Protein AF-A0A812L4G8-F1 (afdb_monomer_lite)

Radius of gyration: 25.62 Å; chains: 1; bounding box: 76×45×85 Å

Structure (mmCIF, N/CA/C/O backbone):
data_AF-A0A812L4G8-F1
#
_entry.id   AF-A0A812L4G8-F1
#
loop_
_atom_site.group_PDB
_atom_site.id
_atom_site.type_symbol
_atom_site.label_atom_id
_atom_site.label_alt_id
_atom_site.label_comp_id
_atom_site.label_asym_id
_atom_site.label_entity_id
_atom_site.label_seq_id
_atom_site.pdbx_PDB_ins_code
_atom_site.Cartn_x
_atom_site.Cartn_y
_atom_site.Cartn_z
_atom_site.occupancy
_atom_site.B_iso_or_equiv
_atom_site.auth_seq_id
_atom_site.auth_comp_id
_atom_site.auth_asym_id
_atom_site.auth_atom_id
_atom_site.pdbx_PDB_model_num
ATOM 1 N N . MET A 1 1 ? 7.138 13.169 -33.122 1.00 39.16 1 MET A N 1
ATOM 2 C CA . MET A 1 1 ? 7.550 12.115 -34.082 1.00 39.16 1 MET A CA 1
ATOM 3 C C . MET A 1 1 ? 6.312 11.605 -34.811 1.00 39.16 1 MET A C 1
ATOM 5 O O . MET A 1 1 ? 5.259 11.556 -34.192 1.00 39.16 1 MET A O 1
ATOM 9 N N . ARG A 1 2 ? 6.387 11.292 -36.115 1.00 31.05 2 ARG A N 1
ATOM 10 C CA . ARG A 1 2 ? 5.233 10.777 -36.883 1.00 31.05 2 ARG A CA 1
ATOM 11 C C . ARG A 1 2 ? 4.826 9.393 -36.351 1.00 31.05 2 ARG A C 1
ATOM 13 O O . ARG A 1 2 ? 5.658 8.488 -36.330 1.00 31.05 2 ARG A O 1
ATOM 20 N N . SER A 1 3 ? 3.569 9.255 -35.925 1.00 40.69 3 SER A N 1
ATOM 21 C CA . SER A 1 3 ? 2.984 8.016 -35.403 1.00 40.69 3 SER A CA 1
ATOM 22 C C . SER A 1 3 ? 2.967 6.917 -36.467 1.00 40.69 3 SER A C 1
ATOM 24 O O . SER A 1 3 ? 2.548 7.171 -37.596 1.00 40.69 3 SER A O 1
ATOM 26 N N . GLY A 1 4 ? 3.363 5.693 -36.106 1.00 38.12 4 GLY A N 1
ATOM 27 C CA . GLY A 1 4 ? 3.021 4.506 -36.901 1.00 38.12 4 GLY A CA 1
ATOM 28 C C . GLY A 1 4 ? 4.101 3.443 -37.102 1.00 38.12 4 GLY A C 1
ATOM 29 O O . GLY A 1 4 ? 3.808 2.432 -37.733 1.00 38.12 4 GLY A O 1
ATOM 30 N N . LYS A 1 5 ? 5.328 3.592 -36.584 1.00 39.34 5 LYS A N 1
ATOM 31 C CA . LYS A 1 5 ? 6.317 2.498 -36.634 1.00 39.34 5 LYS A CA 1
ATOM 32 C C . LYS A 1 5 ? 6.375 1.757 -35.302 1.00 39.34 5 LYS A C 1
ATOM 34 O O . LYS A 1 5 ? 6.805 2.305 -34.295 1.00 39.34 5 LYS A O 1
ATOM 39 N N . LYS A 1 6 ? 5.952 0.491 -35.319 1.00 40.62 6 LYS A N 1
ATOM 40 C CA . LYS A 1 6 ? 6.122 -0.463 -34.219 1.00 40.62 6 LYS A CA 1
ATOM 41 C C . LYS A 1 6 ? 7.616 -0.774 -34.073 1.00 40.62 6 LYS A C 1
ATOM 43 O O . LYS A 1 6 ? 8.154 -1.561 -34.847 1.00 40.62 6 LYS A O 1
ATOM 48 N N . LEU A 1 7 ? 8.290 -0.148 -33.111 1.00 41.91 7 LEU A N 1
ATOM 49 C CA . LEU A 1 7 ? 9.633 -0.559 -32.705 1.00 41.91 7 LEU A CA 1
ATOM 50 C C . LEU A 1 7 ? 9.490 -1.755 -31.755 1.00 41.91 7 LEU A C 1
ATOM 52 O O . LEU A 1 7 ? 9.310 -1.580 -30.557 1.00 41.91 7 LEU A O 1
ATOM 56 N N . SER A 1 8 ? 9.508 -2.974 -32.294 1.00 38.38 8 SER A N 1
ATOM 57 C CA . SER A 1 8 ? 9.632 -4.188 -31.481 1.00 38.38 8 SER A CA 1
ATOM 58 C C . SER A 1 8 ? 11.104 -4.562 -31.383 1.00 38.38 8 SER A C 1
ATOM 60 O O . SER A 1 8 ? 11.646 -5.226 -32.263 1.00 38.38 8 SER A O 1
ATOM 62 N N . LEU A 1 9 ? 11.758 -4.102 -30.317 1.00 44.88 9 LEU A N 1
ATOM 63 C CA . LEU A 1 9 ? 13.124 -4.495 -29.995 1.00 44.88 9 LEU A CA 1
ATOM 64 C C . LEU A 1 9 ? 13.082 -5.835 -29.245 1.00 44.88 9 LEU A C 1
ATOM 66 O O . LEU A 1 9 ? 12.856 -5.871 -28.040 1.00 44.88 9 LEU A O 1
ATOM 70 N N . HIS A 1 10 ? 13.254 -6.945 -29.964 1.00 37.88 10 HIS A N 1
ATOM 71 C CA . HIS A 1 10 ? 13.458 -8.257 -29.349 1.00 37.88 10 HIS A CA 1
ATOM 72 C C . HIS A 1 10 ? 14.935 -8.413 -28.979 1.00 37.88 10 HIS A C 1
ATOM 74 O O . HIS A 1 10 ? 15.731 -8.898 -29.782 1.00 37.88 10 HIS A O 1
ATOM 80 N N . ILE A 1 11 ? 15.311 -8.002 -27.767 1.00 48.03 11 ILE A N 1
ATOM 81 C CA . ILE A 1 11 ? 16.629 -8.334 -27.215 1.00 48.03 11 ILE A CA 1
ATOM 82 C C . ILE A 1 11 ? 16.531 -9.758 -26.661 1.00 48.03 11 ILE A C 1
ATOM 84 O O . ILE A 1 11 ? 15.923 -9.987 -25.617 1.00 48.03 11 ILE A O 1
ATOM 88 N N . LYS A 1 12 ? 17.073 -10.732 -27.396 1.00 39.22 12 LYS A N 1
ATOM 89 C CA . LYS A 1 12 ? 17.323 -12.087 -26.890 1.00 39.22 12 LYS A CA 1
ATOM 90 C C . LYS A 1 12 ? 18.794 -12.132 -26.492 1.00 39.22 12 LYS A C 1
ATOM 92 O O . LYS A 1 12 ? 19.658 -12.038 -27.362 1.00 39.22 12 LYS A O 1
ATOM 97 N N . GLU A 1 13 ? 19.076 -12.191 -25.195 1.00 46.69 13 GLU A N 1
ATOM 98 C CA . GLU A 1 13 ? 20.451 -12.241 -24.698 1.00 46.69 13 GLU A CA 1
ATOM 99 C C . GLU A 1 13 ? 21.119 -13.551 -25.160 1.00 46.69 13 GLU A C 1
ATOM 101 O O . GLU A 1 13 ? 20.544 -14.638 -25.055 1.00 46.69 13 GLU A O 1
ATOM 106 N N . TYR A 1 14 ? 22.317 -13.445 -25.741 1.00 37.41 14 TYR A N 1
ATOM 107 C CA . TYR A 1 14 ? 23.062 -14.585 -26.272 1.00 37.41 14 TYR A CA 1
ATOM 108 C C . TYR A 1 14 ? 23.724 -15.335 -25.109 1.00 37.41 14 TYR A C 1
ATOM 110 O O . TYR A 1 14 ? 24.723 -14.875 -24.554 1.00 37.41 14 TYR A O 1
ATOM 118 N N . ARG A 1 15 ? 23.186 -16.502 -24.728 1.00 42.44 15 ARG A N 1
ATOM 119 C CA . ARG A 1 15 ? 23.902 -17.444 -23.854 1.00 42.44 15 ARG A CA 1
ATOM 120 C C . ARG A 1 15 ? 25.040 -18.060 -24.665 1.00 42.44 15 ARG A C 1
ATOM 122 O O . ARG A 1 15 ? 24.832 -18.996 -25.427 1.00 42.44 15 ARG A O 1
ATOM 129 N N . GLY A 1 16 ? 26.231 -17.480 -24.550 1.00 36.69 16 GLY A N 1
ATOM 130 C CA . GLY A 1 16 ? 27.440 -18.071 -25.108 1.00 36.69 16 GLY A CA 1
ATOM 131 C C . GLY A 1 16 ? 27.799 -19.341 -24.343 1.00 36.69 16 GLY A C 1
ATOM 132 O O . GLY A 1 16 ? 28.375 -19.260 -23.261 1.00 36.69 16 GLY A O 1
ATOM 133 N N . ASP A 1 17 ? 27.479 -20.502 -24.908 1.00 43.00 17 ASP A N 1
ATOM 134 C CA . ASP A 1 17 ? 28.131 -21.758 -24.551 1.00 43.00 17 ASP A CA 1
ATOM 135 C C . ASP A 1 17 ? 29.578 -21.666 -25.039 1.00 43.00 17 ASP A C 1
ATOM 137 O O . ASP A 1 17 ? 29.803 -21.831 -26.230 1.00 43.00 17 ASP A O 1
ATOM 141 N N . GLN A 1 18 ? 30.537 -21.328 -24.169 1.00 39.09 18 GLN A N 1
ATOM 142 C CA . GLN A 1 18 ? 31.931 -21.806 -24.198 1.00 39.09 18 GLN A CA 1
ATOM 143 C C . GLN A 1 18 ? 32.693 -21.348 -22.944 1.00 39.09 18 GLN A C 1
ATOM 145 O O . GLN A 1 18 ? 32.473 -20.278 -22.379 1.00 39.09 18 GLN A O 1
ATOM 150 N N . ALA A 1 19 ? 33.569 -22.235 -22.486 1.00 50.06 19 ALA A N 1
ATOM 151 C CA . ALA A 1 19 ? 34.274 -22.178 -21.221 1.00 50.06 19 ALA A CA 1
ATOM 152 C C . ALA A 1 19 ? 35.283 -21.011 -21.116 1.00 50.06 19 ALA A C 1
ATOM 154 O O . ALA A 1 19 ? 35.924 -20.624 -22.086 1.00 50.06 19 ALA A O 1
ATOM 155 N N . GLN A 1 20 ? 35.471 -20.545 -19.875 1.00 49.38 20 GLN A N 1
ATOM 156 C CA . GLN A 1 20 ? 36.595 -19.748 -19.343 1.00 49.38 20 GLN A CA 1
ATOM 157 C C . GLN A 1 20 ? 36.606 -18.210 -19.422 1.00 49.38 20 GLN A C 1
ATOM 159 O O . GLN A 1 20 ? 37.473 -17.611 -18.789 1.00 49.38 20 GLN A O 1
ATOM 164 N N . ALA A 1 21 ? 35.604 -17.533 -19.981 1.00 48.59 21 ALA A N 1
ATOM 165 C CA . ALA A 1 21 ? 35.402 -16.104 -19.705 1.00 48.59 21 ALA A CA 1
ATOM 166 C C . ALA A 1 21 ? 33.969 -15.884 -19.225 1.00 48.59 21 ALA A C 1
ATOM 168 O O . ALA A 1 21 ? 33.036 -16.102 -19.989 1.00 48.59 21 ALA A O 1
ATOM 169 N N . ARG A 1 22 ? 33.770 -15.496 -17.952 1.00 50.19 22 ARG A N 1
ATOM 170 C CA . ARG A 1 22 ? 32.425 -15.202 -17.426 1.00 50.19 22 ARG A CA 1
ATOM 171 C C . ARG A 1 22 ? 31.792 -14.116 -18.313 1.00 50.19 22 ARG A C 1
ATOM 173 O O . ARG A 1 22 ? 32.311 -12.996 -18.304 1.00 50.19 22 ARG A O 1
ATOM 180 N N . PRO A 1 23 ? 30.726 -14.411 -19.081 1.00 49.97 23 PRO A N 1
ATOM 181 C CA . PRO A 1 23 ? 30.090 -13.406 -19.917 1.00 49.97 23 PRO A CA 1
ATOM 182 C C . PRO A 1 23 ? 29.561 -12.294 -19.011 1.00 49.97 23 PRO A C 1
ATOM 184 O O . PRO A 1 23 ? 28.863 -12.554 -18.030 1.00 49.97 23 PRO A O 1
ATOM 187 N N . ARG A 1 24 ? 29.951 -11.049 -19.304 1.00 54.31 24 ARG A N 1
ATOM 188 C CA . ARG A 1 24 ? 29.409 -9.871 -18.625 1.00 54.31 24 ARG A CA 1
ATOM 189 C C . ARG A 1 24 ? 27.955 -9.739 -19.068 1.00 54.31 24 ARG A C 1
ATOM 191 O O . ARG A 1 24 ? 27.722 -9.381 -20.218 1.00 54.31 24 ARG A O 1
ATOM 198 N N . LYS A 1 25 ? 27.001 -10.044 -18.186 1.00 54.53 25 LYS A N 1
ATOM 199 C CA . LYS A 1 25 ? 25.595 -9.743 -18.461 1.00 54.53 25 LYS A CA 1
ATOM 200 C C . LYS A 1 25 ? 25.402 -8.233 -18.365 1.00 54.53 25 LYS A C 1
ATOM 202 O O . LYS A 1 25 ? 25.792 -7.626 -17.363 1.00 54.53 25 LYS A O 1
ATOM 207 N N . SER A 1 26 ? 24.897 -7.623 -19.428 1.00 56.19 26 SER A N 1
ATOM 208 C CA . SER A 1 26 ? 24.738 -6.171 -19.547 1.00 56.19 26 SER A CA 1
ATOM 209 C C . SER A 1 26 ? 23.264 -5.786 -19.583 1.00 56.19 26 SER A C 1
ATOM 211 O O . SER A 1 26 ? 22.437 -6.537 -20.087 1.00 56.19 26 SER A O 1
ATOM 213 N N . ARG A 1 27 ? 22.959 -4.581 -19.087 1.00 65.44 27 ARG A N 1
ATOM 214 C CA . ARG A 1 27 ? 21.623 -3.963 -19.104 1.00 65.44 27 ARG A CA 1
ATOM 215 C C . ARG A 1 27 ? 21.027 -3.994 -20.516 1.00 65.44 27 ARG A C 1
ATOM 217 O O . ARG A 1 27 ? 21.742 -3.715 -21.479 1.00 65.44 27 ARG A O 1
ATOM 224 N N . ALA A 1 28 ? 19.727 -4.265 -20.635 1.00 72.00 28 ALA A N 1
ATOM 225 C CA . ALA A 1 28 ? 19.059 -4.287 -21.936 1.00 72.00 28 ALA A CA 1
ATOM 226 C C . ALA A 1 28 ? 18.872 -2.869 -22.512 1.00 72.00 28 ALA A C 1
ATOM 228 O O . ALA A 1 28 ? 19.078 -2.660 -23.708 1.00 72.00 28 ALA A O 1
ATOM 229 N N . ILE A 1 29 ? 18.520 -1.884 -21.673 1.00 79.19 29 ILE A N 1
ATOM 230 C CA . ILE A 1 29 ? 18.357 -0.476 -22.066 1.00 79.19 29 ILE A CA 1
ATOM 231 C C . ILE A 1 29 ? 19.008 0.450 -21.028 1.00 79.19 29 ILE A C 1
ATOM 233 O O . ILE A 1 29 ? 18.671 0.412 -19.845 1.00 79.19 29 ILE A O 1
ATOM 237 N N . PHE A 1 30 ? 19.903 1.328 -21.489 1.00 84.12 30 PHE A N 1
ATOM 238 C CA . PHE A 1 30 ? 20.451 2.449 -20.722 1.00 84.12 30 PHE A CA 1
ATOM 239 C C . PHE A 1 30 ? 20.232 3.745 -21.504 1.00 84.12 30 PHE A C 1
ATOM 241 O O . PHE A 1 30 ? 20.739 3.887 -22.617 1.00 84.12 30 PHE A O 1
ATOM 248 N N . ALA A 1 31 ? 19.470 4.681 -20.944 1.00 80.25 31 ALA A N 1
ATOM 249 C CA . ALA A 1 31 ? 19.144 5.945 -21.599 1.00 80.25 31 ALA A CA 1
ATOM 250 C C . ALA A 1 31 ? 19.070 7.085 -20.580 1.00 80.25 31 ALA A C 1
ATOM 252 O O . ALA A 1 31 ? 18.818 6.851 -19.410 1.00 80.25 31 ALA A O 1
ATOM 253 N N . LEU A 1 32 ? 19.238 8.340 -21.002 1.00 78.50 32 LEU A N 1
ATOM 254 C CA . LEU A 1 32 ? 18.893 9.469 -20.128 1.00 78.50 32 LEU A CA 1
ATOM 255 C C . LEU A 1 32 ? 17.367 9.568 -19.977 1.00 78.50 32 LEU A C 1
ATOM 257 O O . LEU A 1 32 ? 16.849 9.655 -18.870 1.00 78.50 32 LEU A O 1
ATOM 261 N N . ASN A 1 33 ? 16.656 9.493 -21.101 1.00 85.25 33 ASN A N 1
ATOM 262 C CA . ASN A 1 33 ? 15.201 9.536 -21.167 1.00 85.25 33 ASN A CA 1
ATOM 263 C C . ASN A 1 33 ? 14.706 8.369 -22.022 1.00 85.25 33 ASN A C 1
ATOM 265 O O . ASN A 1 33 ? 15.204 8.171 -23.133 1.00 85.25 33 ASN A O 1
ATOM 269 N N . MET A 1 34 ? 13.722 7.629 -21.524 1.00 86.25 34 MET A N 1
ATOM 270 C CA . MET A 1 34 ? 13.012 6.594 -22.269 1.00 86.25 34 MET A CA 1
ATOM 271 C C . MET A 1 34 ? 11.548 7.011 -22.427 1.00 86.25 34 MET A C 1
ATOM 273 O O . MET A 1 34 ? 10.823 7.080 -21.443 1.00 86.25 34 MET A O 1
ATOM 277 N N . ASP A 1 35 ? 11.124 7.277 -23.663 1.00 87.56 35 ASP A N 1
ATOM 278 C CA . ASP A 1 35 ? 9.739 7.612 -24.022 1.00 87.56 35 ASP A CA 1
ATOM 279 C C . ASP A 1 35 ? 9.137 6.474 -24.860 1.00 87.56 35 ASP A C 1
ATOM 281 O O . ASP A 1 35 ? 9.685 6.083 -25.896 1.00 87.56 35 ASP A O 1
ATOM 285 N N . VAL A 1 36 ? 8.006 5.938 -24.399 1.00 83.00 36 VAL A N 1
ATOM 286 C CA . VAL A 1 36 ? 7.205 4.914 -25.074 1.00 83.00 36 VAL A CA 1
ATOM 287 C C . VAL A 1 36 ? 5.801 5.467 -25.365 1.00 83.00 36 VAL A C 1
ATOM 289 O O . VAL A 1 36 ? 4.796 5.092 -24.751 1.00 83.00 36 VAL A O 1
ATOM 292 N N . SER A 1 37 ? 5.730 6.349 -26.361 1.00 74.75 37 SER A N 1
ATOM 293 C CA . SER A 1 37 ? 4.509 7.025 -26.836 1.00 74.75 37 SER A CA 1
ATOM 294 C C . SER A 1 37 ? 3.758 6.291 -27.965 1.00 74.75 37 SER A C 1
ATOM 296 O O . SER A 1 37 ? 2.790 6.807 -28.523 1.00 74.75 37 SER A O 1
ATOM 298 N N . GLY A 1 38 ? 4.163 5.059 -28.301 1.00 64.00 38 GLY A N 1
ATOM 299 C CA . GLY A 1 38 ? 3.469 4.184 -29.253 1.00 64.00 38 GLY A CA 1
ATOM 300 C C . GLY A 1 38 ? 4.279 2.936 -29.621 1.00 64.00 38 GLY A C 1
ATOM 301 O O . GLY A 1 38 ? 5.486 3.009 -29.839 1.00 64.00 38 GLY A O 1
ATOM 302 N N . GLY A 1 39 ? 3.623 1.775 -29.711 1.00 77.81 39 GLY A N 1
ATOM 303 C CA . GLY A 1 39 ? 4.288 0.481 -29.937 1.00 77.81 39 GLY A CA 1
ATOM 304 C C . GLY A 1 39 ? 4.560 -0.297 -28.644 1.00 77.81 39 GLY A C 1
ATOM 305 O O . GLY A 1 39 ? 4.048 0.058 -27.589 1.00 77.81 39 GLY A O 1
ATOM 306 N N . ASN A 1 40 ? 5.325 -1.392 -28.734 1.00 76.81 40 ASN A N 1
ATOM 307 C CA . ASN A 1 40 ? 5.568 -2.296 -27.604 1.00 76.81 40 ASN A CA 1
ATOM 308 C C . ASN A 1 40 ? 7.068 -2.540 -27.416 1.00 76.81 40 ASN A C 1
ATOM 310 O O . ASN A 1 40 ? 7.718 -3.066 -28.323 1.00 76.81 40 ASN A O 1
ATOM 314 N N . VAL A 1 41 ? 7.578 -2.246 -26.223 1.00 82.75 41 VAL A N 1
ATOM 315 C CA . VAL A 1 41 ? 8.883 -2.707 -25.746 1.00 82.75 41 VAL A CA 1
ATOM 316 C C . VAL A 1 41 ? 8.658 -3.997 -24.967 1.00 82.75 41 VAL A C 1
ATOM 318 O O . VAL A 1 41 ? 7.887 -4.028 -24.009 1.00 82.75 41 VAL A O 1
ATOM 321 N N . THR A 1 42 ? 9.301 -5.084 -25.384 1.00 81.31 42 THR A N 1
ATOM 322 C CA . THR A 1 42 ? 9.194 -6.375 -24.698 1.00 81.31 42 THR A CA 1
ATOM 323 C C . THR A 1 42 ? 10.578 -6.925 -24.413 1.00 81.31 42 THR A C 1
ATOM 325 O O . THR A 1 42 ? 11.321 -7.251 -25.335 1.00 81.31 42 THR A O 1
ATOM 328 N N . ILE A 1 43 ? 10.893 -7.067 -23.130 1.00 75.94 43 ILE A N 1
ATOM 329 C CA . ILE A 1 43 ? 12.136 -7.656 -22.636 1.00 75.94 43 ILE A CA 1
ATOM 330 C C . ILE A 1 43 ? 11.747 -8.954 -21.932 1.00 75.94 43 ILE A C 1
ATOM 332 O O . ILE A 1 43 ? 10.969 -8.957 -20.983 1.00 75.94 43 ILE A O 1
ATOM 336 N N . THR A 1 44 ? 12.196 -10.090 -22.461 1.00 75.69 44 THR A N 1
ATOM 337 C CA . THR A 1 44 ? 11.753 -11.392 -21.927 1.00 75.69 44 THR A CA 1
ATOM 338 C C . THR A 1 44 ? 12.601 -11.812 -20.736 1.00 75.69 44 THR A C 1
ATOM 340 O O . THR A 1 44 ? 12.048 -12.199 -19.715 1.00 75.69 44 THR A O 1
ATOM 343 N N . GLU A 1 45 ? 13.916 -11.660 -20.864 1.00 76.75 45 GLU A N 1
ATOM 344 C CA . GLU A 1 45 ? 14.908 -11.933 -19.830 1.00 76.75 45 GLU A CA 1
ATOM 345 C C . GLU A 1 45 ? 15.935 -10.796 -19.858 1.00 76.75 45 GLU A C 1
ATOM 347 O O . GLU A 1 45 ? 16.323 -10.337 -20.936 1.00 76.75 45 GLU A O 1
ATOM 352 N N . SER A 1 46 ? 16.356 -10.331 -18.686 1.00 75.12 46 SER A N 1
ATOM 353 C CA . SER A 1 46 ? 17.505 -9.441 -18.522 1.00 75.12 46 SER A CA 1
ATOM 354 C C . SER A 1 46 ? 18.174 -9.741 -17.189 1.00 75.12 46 SER A C 1
ATOM 356 O O . SER A 1 46 ? 17.505 -9.789 -16.162 1.00 75.12 46 SER A O 1
ATOM 358 N N . GLY A 1 47 ? 19.491 -9.916 -17.181 1.00 68.00 47 GLY A N 1
ATOM 359 C CA . GLY A 1 47 ? 20.257 -10.038 -15.945 1.00 68.00 47 GLY A CA 1
ATOM 360 C C . GLY A 1 47 ? 21.354 -8.991 -15.893 1.00 68.00 47 GLY A C 1
ATOM 361 O O . GLY A 1 47 ? 22.133 -8.873 -16.830 1.00 68.00 47 GLY A O 1
ATOM 362 N N . ALA A 1 48 ? 21.473 -8.262 -14.791 1.00 67.69 48 ALA A N 1
ATOM 363 C CA . ALA A 1 48 ? 22.651 -7.449 -14.530 1.00 67.69 48 ALA A CA 1
ATOM 364 C C . ALA A 1 48 ? 23.503 -8.120 -13.459 1.00 67.69 48 ALA A C 1
ATOM 366 O O . ALA A 1 48 ? 23.144 -8.189 -12.285 1.00 67.69 48 ALA A O 1
ATOM 367 N N . THR A 1 49 ? 24.657 -8.630 -13.887 1.00 62.38 49 THR A N 1
ATOM 368 C CA . THR A 1 49 ? 25.680 -9.162 -12.983 1.00 62.38 49 THR A CA 1
ATOM 369 C C . THR A 1 49 ? 26.763 -8.122 -12.758 1.00 62.38 49 THR A C 1
ATOM 371 O O . THR A 1 49 ? 27.158 -7.430 -13.696 1.00 62.38 49 THR A O 1
ATOM 374 N N . ARG A 1 50 ? 27.297 -8.068 -11.537 1.00 63.31 50 ARG A N 1
ATOM 375 C CA . ARG A 1 50 ? 28.372 -7.155 -11.139 1.00 63.31 50 ARG A CA 1
ATOM 376 C C . ARG A 1 50 ? 29.549 -7.191 -12.123 1.00 63.31 50 ARG A C 1
ATOM 378 O O . ARG A 1 50 ? 30.211 -8.217 -12.287 1.00 63.31 50 ARG A O 1
ATOM 385 N N . GLY A 1 51 ? 29.842 -6.050 -12.740 1.00 54.62 51 GLY A N 1
ATOM 386 C CA . GLY A 1 51 ? 31.145 -5.805 -13.349 1.00 54.62 51 GLY A CA 1
ATOM 387 C C . GLY A 1 51 ? 32.153 -5.465 -12.252 1.00 54.62 51 GLY A C 1
ATOM 388 O O . GLY A 1 51 ? 31.858 -4.654 -11.375 1.00 54.62 51 GLY A O 1
ATOM 389 N N . TYR A 1 52 ? 33.344 -6.068 -12.276 1.00 43.59 52 TYR A N 1
ATOM 390 C CA . TYR A 1 52 ? 34.478 -5.585 -11.480 1.00 43.59 52 TYR A CA 1
ATOM 391 C C . TYR A 1 52 ? 34.740 -4.119 -11.873 1.00 43.59 52 TYR A C 1
ATOM 393 O O . TYR A 1 52 ? 35.207 -3.869 -12.982 1.00 43.59 52 TYR A O 1
ATOM 401 N N . GLY A 1 53 ? 34.356 -3.164 -11.019 1.00 53.47 53 GLY A N 1
ATOM 402 C CA . GLY A 1 53 ? 34.440 -1.728 -11.329 1.00 53.47 53 GLY A CA 1
ATOM 403 C C . GLY A 1 53 ? 33.422 -0.802 -10.649 1.00 53.47 53 GLY A C 1
ATOM 404 O O . GLY A 1 53 ? 33.403 0.378 -10.973 1.00 53.47 53 GLY A O 1
ATOM 405 N N . GLY A 1 54 ? 32.576 -1.291 -9.731 1.00 52.81 54 GLY A N 1
ATOM 406 C CA . GLY A 1 54 ? 31.731 -0.422 -8.890 1.00 52.81 54 GLY A CA 1
ATOM 407 C C . GLY A 1 54 ? 30.488 0.166 -9.571 1.00 52.81 54 GLY A C 1
ATOM 408 O O . GLY A 1 54 ? 29.892 1.097 -9.046 1.00 52.81 54 GLY A O 1
ATOM 409 N N . SER A 1 55 ? 30.084 -0.350 -10.735 1.00 52.16 55 SER A N 1
ATOM 410 C CA . SER A 1 55 ? 28.818 0.048 -11.362 1.00 52.16 55 SER A CA 1
ATOM 411 C C . SER A 1 55 ? 27.650 -0.769 -10.804 1.00 52.16 55 SER A C 1
ATOM 413 O O . SER A 1 55 ? 27.680 -1.998 -10.878 1.00 52.16 55 SER A O 1
ATOM 415 N N . VAL A 1 56 ? 26.628 -0.064 -10.309 1.00 60.44 56 VAL A N 1
ATOM 416 C CA . VAL A 1 56 ? 25.396 -0.612 -9.717 1.00 60.44 56 VAL A CA 1
ATOM 417 C C . VAL A 1 56 ? 24.679 -1.537 -10.705 1.00 60.44 56 VAL A C 1
ATOM 419 O O . VAL A 1 56 ? 24.505 -1.196 -11.882 1.00 60.44 56 VAL A O 1
ATOM 422 N N . GLY A 1 57 ? 24.282 -2.728 -10.260 1.00 59.41 57 GLY A N 1
ATOM 423 C CA . GLY A 1 57 ? 23.457 -3.642 -11.048 1.00 59.41 57 GLY A CA 1
ATOM 424 C C . GLY A 1 57 ? 22.037 -3.092 -11.165 1.00 59.41 57 GLY A C 1
ATOM 425 O O . GLY A 1 57 ? 21.342 -2.978 -10.167 1.00 59.41 57 GLY A O 1
ATOM 426 N N . VAL A 1 58 ? 21.599 -2.751 -12.376 1.00 65.00 58 VAL A N 1
ATOM 427 C CA . VAL A 1 58 ? 20.218 -2.323 -12.654 1.00 65.00 58 VAL A CA 1
ATOM 428 C C . VAL A 1 58 ? 19.625 -3.315 -13.634 1.00 65.00 58 VAL A C 1
ATOM 430 O O . VAL A 1 58 ? 20.360 -3.754 -14.514 1.00 65.00 58 VAL A O 1
ATOM 433 N N . GLY A 1 59 ? 18.342 -3.653 -13.493 1.00 73.19 59 GLY A N 1
ATOM 434 C CA . GLY A 1 59 ? 17.654 -4.624 -14.341 1.00 73.19 59 GLY A CA 1
ATOM 435 C C . GLY A 1 59 ? 17.553 -4.259 -15.831 1.00 73.19 59 GLY A C 1
ATOM 436 O O . GLY A 1 59 ? 18.459 -3.715 -16.462 1.00 73.19 59 GLY A O 1
ATOM 437 N N . ALA A 1 60 ? 16.420 -4.604 -16.432 1.00 80.62 60 ALA A N 1
ATOM 438 C CA . ALA A 1 60 ? 16.171 -4.440 -17.861 1.00 80.62 60 ALA A CA 1
ATOM 439 C C . ALA A 1 60 ? 16.303 -2.991 -18.369 1.00 80.62 60 ALA A C 1
ATOM 441 O O . ALA A 1 60 ? 16.845 -2.767 -19.454 1.00 80.62 60 ALA A O 1
ATOM 442 N N . VAL A 1 61 ? 15.818 -2.013 -17.604 1.00 81.94 61 VAL A N 1
ATOM 443 C CA . VAL A 1 61 ? 15.779 -0.604 -18.003 1.00 81.94 61 VAL A CA 1
ATOM 444 C C . VAL A 1 61 ? 16.385 0.269 -16.916 1.00 81.94 61 VAL A C 1
ATOM 446 O O . VAL A 1 61 ? 15.929 0.271 -15.775 1.00 81.94 61 VAL A O 1
ATOM 449 N N . HIS A 1 62 ? 17.365 1.079 -17.303 1.00 85.69 62 HIS A N 1
ATOM 450 C CA . HIS A 1 62 ? 17.856 2.181 -16.489 1.00 85.69 62 HIS A CA 1
ATOM 451 C C . HIS A 1 62 ? 17.722 3.493 -17.255 1.00 85.69 62 HIS A C 1
ATOM 453 O O . HIS A 1 62 ? 18.342 3.660 -18.313 1.00 85.69 62 HIS A O 1
ATOM 459 N N . ALA A 1 63 ? 16.946 4.425 -16.708 1.00 81.31 63 ALA A N 1
ATOM 460 C CA . ALA A 1 63 ? 16.882 5.780 -17.229 1.00 81.31 63 ALA A CA 1
ATOM 461 C C . ALA A 1 63 ? 16.698 6.826 -16.132 1.00 81.31 63 ALA A C 1
ATOM 463 O O . ALA A 1 63 ? 16.221 6.511 -15.048 1.00 81.31 63 ALA A O 1
ATOM 464 N N . ALA A 1 64 ? 17.058 8.085 -16.399 1.00 82.75 64 ALA A N 1
ATOM 465 C CA . ALA A 1 64 ? 16.715 9.164 -15.472 1.00 82.75 64 ALA A CA 1
ATOM 466 C C . ALA A 1 64 ? 15.199 9.403 -15.485 1.00 82.75 64 ALA A C 1
ATOM 468 O O . ALA A 1 64 ? 14.581 9.485 -14.429 1.00 82.75 64 ALA A O 1
ATOM 469 N N . ASN A 1 65 ? 14.593 9.438 -16.676 1.00 82.81 65 ASN A N 1
ATOM 470 C CA . ASN A 1 65 ? 13.148 9.582 -16.832 1.00 82.81 65 ASN A CA 1
ATOM 471 C C . ASN A 1 65 ? 12.577 8.460 -17.706 1.00 82.81 65 ASN A C 1
ATOM 473 O O . ASN A 1 65 ? 13.124 8.165 -18.773 1.00 82.81 65 ASN A O 1
ATOM 477 N N . VAL A 1 66 ? 11.462 7.870 -17.269 1.00 84.62 66 VAL A N 1
ATOM 478 C CA . VAL A 1 66 ? 10.698 6.870 -18.032 1.00 84.62 66 VAL A CA 1
ATOM 479 C C . VAL A 1 66 ? 9.268 7.375 -18.208 1.00 84.62 66 VAL A C 1
ATOM 481 O O . VAL A 1 66 ? 8.559 7.547 -17.221 1.00 84.62 66 VAL A O 1
ATOM 484 N N . ASP A 1 67 ? 8.836 7.588 -19.449 1.00 88.56 67 ASP A N 1
ATOM 485 C CA . ASP A 1 67 ? 7.470 7.994 -19.800 1.00 88.56 67 ASP A CA 1
ATOM 486 C C . ASP A 1 67 ? 6.809 6.937 -20.695 1.00 88.56 67 ASP A C 1
ATOM 488 O O . ASP A 1 67 ? 7.342 6.552 -21.738 1.00 88.56 67 ASP A O 1
ATOM 492 N N . VAL A 1 68 ? 5.639 6.452 -20.281 1.00 84.75 68 VAL A N 1
ATOM 493 C CA . VAL A 1 68 ? 4.821 5.484 -21.016 1.00 84.75 68 VAL A CA 1
ATOM 494 C C . VAL A 1 68 ? 3.431 6.085 -21.261 1.00 84.75 68 VAL A C 1
ATOM 496 O O . VAL A 1 68 ? 2.480 5.886 -20.494 1.00 84.75 68 VAL A O 1
ATOM 499 N N . SER A 1 69 ? 3.308 6.826 -22.363 1.00 73.88 69 SER A N 1
ATOM 500 C CA . SER A 1 69 ? 2.134 7.654 -22.683 1.00 73.88 69 SER A CA 1
ATOM 501 C C . SER A 1 69 ? 1.194 7.069 -23.746 1.00 73.88 69 SER A C 1
ATOM 503 O O . SER A 1 69 ? 0.063 7.532 -23.879 1.00 73.88 69 SER A O 1
ATOM 505 N N . GLY A 1 70 ? 1.601 6.021 -24.473 1.00 61.59 70 GLY A N 1
ATOM 506 C CA . GLY A 1 70 ? 0.755 5.417 -25.519 1.00 61.59 70 GLY A CA 1
ATOM 507 C C . GLY A 1 70 ? 1.199 4.053 -26.055 1.00 61.59 70 GLY A C 1
ATOM 508 O O . GLY A 1 70 ? 0.593 3.529 -26.992 1.00 61.59 70 GLY A O 1
ATOM 509 N N . GLY A 1 71 ? 2.261 3.470 -25.498 1.00 73.69 71 GLY A N 1
ATOM 510 C CA . GLY A 1 71 ? 2.715 2.119 -25.826 1.00 73.69 71 GLY A CA 1
ATOM 511 C C . GLY A 1 71 ? 2.688 1.166 -24.633 1.00 73.69 71 GLY A C 1
ATOM 512 O O . GLY A 1 71 ? 2.181 1.494 -23.562 1.00 73.69 71 GLY A O 1
ATOM 513 N N . ASN A 1 72 ? 3.235 -0.034 -24.825 1.00 76.31 72 ASN A N 1
ATOM 514 C CA . ASN A 1 72 ? 3.334 -1.040 -23.771 1.00 76.31 72 ASN A CA 1
ATOM 515 C C . ASN A 1 72 ? 4.791 -1.361 -23.453 1.00 76.31 72 ASN A C 1
ATOM 517 O O . ASN A 1 72 ? 5.586 -1.602 -24.361 1.00 76.31 72 ASN A O 1
ATOM 521 N N . VAL A 1 73 ? 5.122 -1.429 -22.167 1.00 83.31 73 VAL A N 1
ATOM 522 C CA . VAL A 1 73 ? 6.391 -1.978 -21.681 1.00 83.31 73 VAL A CA 1
ATOM 523 C C . VAL A 1 73 ? 6.084 -3.293 -20.979 1.00 83.31 73 VAL A C 1
ATOM 525 O O . VAL A 1 73 ? 5.303 -3.333 -20.032 1.00 83.31 73 VAL A O 1
ATOM 528 N N . THR A 1 74 ? 6.661 -4.391 -21.461 1.00 85.56 74 THR A N 1
ATOM 529 C CA . THR A 1 74 ? 6.492 -5.724 -20.871 1.00 85.56 74 THR A CA 1
ATOM 530 C C . THR A 1 74 ? 7.844 -6.320 -20.520 1.00 85.56 74 THR A C 1
ATOM 532 O O . THR A 1 74 ? 8.687 -6.479 -21.403 1.00 85.56 74 THR A O 1
ATOM 535 N N . ILE A 1 75 ? 8.034 -6.682 -19.252 1.00 78.38 75 ILE A N 1
ATOM 536 C CA . ILE A 1 75 ? 9.260 -7.304 -18.740 1.00 78.38 75 ILE A CA 1
ATOM 537 C C . ILE A 1 75 ? 8.867 -8.581 -17.991 1.00 78.38 75 ILE A C 1
ATOM 539 O O . ILE A 1 75 ? 8.090 -8.508 -17.045 1.00 78.38 75 ILE A O 1
ATOM 543 N N . LYS A 1 76 ? 9.320 -9.760 -18.439 1.00 69.06 76 LYS A N 1
ATOM 544 C CA . LYS A 1 76 ? 8.826 -11.042 -17.889 1.00 69.06 76 LYS A CA 1
ATOM 545 C C . LYS A 1 76 ? 9.708 -11.673 -16.823 1.00 69.06 76 LYS A C 1
ATOM 547 O O . LYS A 1 76 ? 9.151 -12.402 -16.014 1.00 69.06 76 LYS A O 1
ATOM 552 N N . GLN A 1 77 ? 11.015 -11.424 -16.858 1.00 74.94 77 GLN A N 1
ATOM 553 C CA . GLN A 1 77 ? 11.997 -11.871 -15.871 1.00 74.94 77 GLN A CA 1
ATOM 554 C C . GLN A 1 77 ? 13.176 -10.898 -15.909 1.00 74.94 77 GLN A C 1
ATOM 556 O O . GLN A 1 77 ? 13.792 -10.700 -16.960 1.00 74.94 77 GLN A O 1
ATOM 561 N N . SER A 1 78 ? 13.466 -10.247 -14.787 1.00 72.56 78 SER A N 1
ATOM 562 C CA . SER A 1 78 ? 14.592 -9.319 -14.688 1.00 72.56 78 SER A CA 1
ATOM 563 C C . SER A 1 78 ? 15.276 -9.466 -13.337 1.00 72.56 78 SER A C 1
ATOM 565 O O . SER A 1 78 ? 14.618 -9.472 -12.299 1.00 72.56 78 SER A O 1
ATOM 567 N N . GLU A 1 79 ? 16.596 -9.608 -13.356 1.00 73.31 79 GLU A N 1
ATOM 568 C CA . GLU A 1 79 ? 17.410 -9.800 -12.157 1.00 73.31 79 GLU A CA 1
ATOM 569 C C . GLU A 1 79 ? 18.446 -8.681 -12.040 1.00 73.31 79 GLU A C 1
ATOM 571 O O . GLU A 1 79 ? 19.286 -8.498 -12.929 1.00 73.31 79 GLU A O 1
ATOM 576 N N . ALA A 1 80 ? 18.420 -7.969 -10.915 1.00 69.94 80 ALA A N 1
ATOM 577 C CA . ALA A 1 80 ? 19.460 -7.034 -10.508 1.00 69.94 80 ALA A CA 1
ATOM 578 C C . ALA A 1 80 ? 20.139 -7.564 -9.234 1.00 69.94 80 ALA A C 1
ATOM 580 O O . ALA A 1 80 ? 19.496 -7.743 -8.196 1.00 69.94 80 ALA A O 1
ATOM 581 N N . ALA A 1 81 ? 21.437 -7.867 -9.317 1.00 64.81 81 ALA A N 1
ATOM 582 C CA . ALA A 1 81 ? 22.220 -8.336 -8.174 1.00 64.81 81 ALA A CA 1
ATOM 583 C C . ALA A 1 81 ? 23.047 -7.193 -7.570 1.00 64.81 81 ALA A C 1
ATOM 585 O O . ALA A 1 81 ? 23.815 -6.575 -8.310 1.00 64.81 81 ALA A O 1
ATOM 586 N N . GLU A 1 82 ? 23.002 -6.992 -6.242 1.00 54.31 82 GLU A N 1
ATOM 587 C CA . GLU A 1 82 ? 24.081 -6.264 -5.558 1.00 54.31 82 GLU A CA 1
ATOM 588 C C . GLU A 1 82 ? 24.318 -6.617 -4.074 1.00 54.31 82 GLU A C 1
ATOM 590 O O . GLU A 1 82 ? 23.993 -5.853 -3.175 1.00 54.31 82 GLU A O 1
ATOM 595 N N . SER A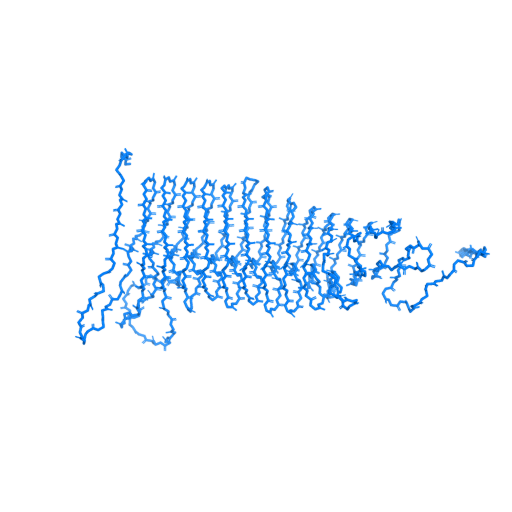 1 83 ? 25.050 -7.700 -3.796 1.00 37.09 83 SER A N 1
ATOM 596 C CA . SER A 1 83 ? 25.585 -7.937 -2.447 1.00 37.09 83 SER A CA 1
ATOM 597 C C . SER A 1 83 ? 26.824 -7.061 -2.198 1.00 37.09 83 SER A C 1
ATOM 599 O O . SER A 1 83 ? 27.799 -7.117 -2.964 1.00 37.09 83 SER A O 1
ATOM 601 N N . GLY A 1 84 ? 26.780 -6.278 -1.119 1.00 32.88 84 GLY A N 1
ATOM 602 C CA . GLY A 1 84 ? 27.690 -5.180 -0.803 1.00 32.88 84 GLY A CA 1
ATOM 603 C C . GLY A 1 84 ? 29.198 -5.464 -0.773 1.00 32.88 84 GLY A C 1
ATOM 604 O O . GLY A 1 84 ? 29.689 -6.578 -0.593 1.00 32.88 84 GLY A O 1
ATOM 605 N N . GLY A 1 85 ? 29.946 -4.373 -0.923 1.00 28.11 85 GLY A N 1
ATOM 606 C CA . GLY A 1 85 ? 31.332 -4.237 -0.499 1.00 28.11 85 GLY A CA 1
ATOM 607 C C . GLY A 1 85 ? 31.615 -2.758 -0.270 1.00 28.11 85 GLY A C 1
ATOM 608 O O . GLY A 1 85 ? 31.687 -1.997 -1.229 1.00 28.11 85 GLY A O 1
ATOM 609 N N . THR A 1 86 ? 31.743 -2.358 0.994 1.00 30.41 86 THR A N 1
ATOM 610 C CA . THR A 1 86 ? 32.273 -1.056 1.409 1.00 30.41 86 THR A CA 1
ATOM 611 C C . THR A 1 86 ? 33.752 -1.005 1.022 1.00 30.41 86 THR A C 1
ATOM 613 O O . THR A 1 86 ? 34.606 -1.506 1.752 1.00 30.41 86 THR A O 1
ATOM 616 N N . GLY A 1 87 ? 34.049 -0.492 -0.169 1.00 25.39 87 GLY A N 1
ATOM 617 C CA . GLY A 1 87 ? 35.402 -0.353 -0.698 1.00 25.39 87 GLY A CA 1
ATOM 618 C C . GLY A 1 87 ? 35.591 1.044 -1.271 1.00 25.39 87 GLY A C 1
ATOM 619 O O . GLY A 1 87 ? 34.925 1.423 -2.226 1.00 25.39 87 GLY A O 1
ATOM 620 N N . GLU A 1 88 ? 36.465 1.795 -0.621 1.00 34.53 88 GLU A N 1
ATOM 621 C CA . GLU A 1 88 ? 36.882 3.164 -0.906 1.00 34.53 88 GLU A CA 1
ATOM 622 C C . GLU A 1 88 ? 37.715 3.253 -2.218 1.00 34.53 88 GLU A C 1
ATOM 624 O O . GLU A 1 88 ? 38.446 2.313 -2.536 1.00 34.53 88 GLU A O 1
ATOM 629 N N . TRP A 1 89 ? 37.651 4.411 -2.908 1.00 26.73 89 TRP A N 1
ATOM 630 C CA . TRP A 1 89 ? 38.437 4.870 -4.094 1.00 26.73 89 TRP A CA 1
ATOM 631 C C . TRP A 1 89 ? 38.042 4.256 -5.469 1.00 26.73 89 TRP A C 1
ATOM 633 O O . TRP A 1 89 ? 37.862 3.054 -5.583 1.00 26.73 89 TRP A O 1
ATOM 643 N N . VAL A 1 90 ? 37.864 4.971 -6.600 1.00 24.81 90 VAL A N 1
ATOM 644 C CA . VAL A 1 90 ? 38.469 6.197 -7.176 1.00 24.81 90 VAL A CA 1
ATOM 645 C C . VAL A 1 90 ? 37.434 6.971 -8.027 1.00 24.81 90 VAL A C 1
ATOM 647 O O . VAL A 1 90 ? 36.554 6.385 -8.653 1.00 24.81 90 VAL A O 1
ATOM 650 N N . VAL A 1 91 ? 37.577 8.300 -8.069 1.00 32.31 91 VAL A N 1
ATOM 651 C CA . VAL A 1 91 ? 36.754 9.280 -8.802 1.00 32.31 91 VAL A CA 1
ATOM 652 C C . VAL A 1 91 ? 36.729 9.031 -10.320 1.00 32.31 91 VAL A C 1
ATOM 654 O O . VAL A 1 91 ? 37.736 9.199 -11.003 1.00 32.31 91 VAL A O 1
ATOM 657 N N . PHE A 1 92 ? 35.541 8.751 -10.857 1.00 27.09 92 PHE A N 1
ATOM 658 C CA . PHE A 1 92 ? 35.156 9.041 -12.243 1.00 27.09 92 PHE A CA 1
ATOM 659 C C . PHE A 1 92 ? 33.676 9.415 -12.227 1.00 27.09 92 PHE A C 1
ATOM 661 O O . PHE A 1 92 ? 32.863 8.528 -12.027 1.00 27.09 92 PHE A O 1
ATOM 668 N N . LEU A 1 93 ? 33.358 10.713 -12.343 1.00 25.67 93 LEU A N 1
ATOM 669 C CA . LEU A 1 93 ? 32.017 11.329 -12.411 1.00 25.67 93 LEU A CA 1
ATOM 670 C C . LEU A 1 93 ? 30.830 10.337 -12.279 1.00 25.67 93 LEU A C 1
ATOM 672 O O . LEU A 1 93 ? 30.146 10.024 -13.253 1.00 25.67 93 LEU A O 1
ATOM 676 N N . VAL A 1 94 ? 30.618 9.806 -11.069 1.00 24.58 94 VAL A N 1
ATOM 677 C CA . VAL A 1 94 ? 29.526 8.877 -10.767 1.00 24.58 94 VAL A CA 1
ATOM 678 C C . VAL A 1 94 ? 28.314 9.741 -10.461 1.00 24.58 94 VAL A C 1
ATOM 680 O O . VAL A 1 94 ? 28.256 10.396 -9.422 1.00 24.58 94 VAL A O 1
ATOM 683 N N . LEU A 1 95 ? 27.343 9.769 -11.371 1.00 26.80 95 LEU A N 1
ATOM 684 C CA . LEU A 1 95 ? 25.977 10.100 -10.989 1.00 26.80 95 LEU A CA 1
ATOM 685 C C . LEU A 1 95 ? 25.562 9.012 -9.992 1.00 26.80 95 LEU A C 1
ATOM 687 O O . LEU A 1 95 ? 25.418 7.857 -10.384 1.00 26.80 95 LEU A O 1
ATOM 691 N N . TYR A 1 96 ? 25.480 9.350 -8.703 1.00 29.98 96 TYR A N 1
ATOM 692 C CA . TYR A 1 96 ? 24.990 8.453 -7.658 1.00 29.98 96 TYR A CA 1
ATOM 693 C C . TYR A 1 96 ? 23.570 8.006 -8.021 1.00 29.98 96 TYR A C 1
ATOM 695 O O . TYR A 1 96 ? 22.605 8.705 -7.729 1.00 29.98 96 TYR A O 1
ATOM 703 N N . SER A 1 97 ? 23.424 6.857 -8.677 1.00 33.50 97 SER A N 1
ATOM 704 C CA . SER A 1 97 ? 22.143 6.168 -8.743 1.00 33.50 97 SER A CA 1
ATOM 705 C C . SER A 1 97 ? 22.129 5.159 -7.603 1.00 33.50 97 SER A C 1
ATOM 707 O O . SER A 1 97 ? 22.678 4.070 -7.740 1.00 33.50 97 SER A O 1
ATOM 709 N N . TYR A 1 98 ? 21.502 5.515 -6.484 1.00 43.06 98 TYR A N 1
ATOM 710 C CA . TYR A 1 98 ? 21.188 4.573 -5.401 1.00 43.06 98 TYR A CA 1
ATOM 711 C C . TYR A 1 98 ? 20.104 3.552 -5.798 1.00 43.06 98 TYR A C 1
ATOM 713 O O . TYR A 1 98 ? 19.650 2.778 -4.963 1.00 43.06 98 TYR A O 1
ATOM 721 N N . GLY A 1 99 ? 19.691 3.544 -7.069 1.00 47.28 99 GLY A N 1
ATOM 722 C CA . GLY A 1 99 ? 18.591 2.731 -7.542 1.00 47.28 99 GLY A CA 1
ATOM 723 C C . GLY A 1 99 ? 19.016 1.334 -7.993 1.00 47.28 99 GLY A C 1
ATOM 724 O O . GLY A 1 99 ? 19.880 1.179 -8.857 1.00 47.28 99 GLY A O 1
ATOM 725 N N . THR A 1 100 ? 18.372 0.327 -7.422 1.00 62.91 100 THR A N 1
ATOM 726 C CA . THR A 1 100 ? 18.602 -1.115 -7.606 1.00 62.91 100 THR A CA 1
ATOM 727 C C . THR A 1 100 ? 17.330 -1.829 -8.080 1.00 62.91 100 THR A C 1
ATOM 729 O O . THR A 1 100 ? 17.194 -3.040 -7.916 1.00 62.91 100 THR A O 1
ATOM 732 N N . GLY A 1 101 ? 16.417 -1.085 -8.717 1.00 58.72 101 GLY A N 1
ATOM 733 C CA . GLY A 1 101 ? 15.182 -1.617 -9.290 1.00 58.72 101 GLY A CA 1
ATOM 734 C C . GLY A 1 101 ? 15.379 -2.888 -10.110 1.00 58.72 101 GLY A C 1
ATOM 735 O O . GLY A 1 101 ? 16.224 -2.950 -11.015 1.00 58.72 101 GLY A O 1
ATOM 736 N N . GLY A 1 102 ? 14.564 -3.902 -9.813 1.00 63.34 102 GLY A N 1
ATOM 737 C CA . GLY A 1 102 ? 14.729 -5.230 -10.399 1.00 63.34 102 GLY A CA 1
ATOM 738 C C . GLY A 1 102 ? 14.471 -5.259 -11.905 1.00 63.34 102 GLY A C 1
ATOM 739 O O . GLY A 1 102 ? 15.161 -5.990 -12.613 1.00 63.34 102 GLY A O 1
ATOM 740 N N . ALA A 1 103 ? 13.552 -4.432 -12.425 1.00 82.31 103 ALA A N 1
ATOM 741 C CA . ALA A 1 103 ? 13.251 -4.332 -13.859 1.00 82.31 103 ALA A CA 1
ATOM 742 C C . ALA A 1 103 ? 13.419 -2.917 -14.420 1.00 82.31 103 ALA A C 1
ATOM 744 O O . ALA A 1 103 ? 14.034 -2.759 -15.476 1.00 82.31 103 ALA A O 1
ATOM 745 N N . ILE A 1 104 ? 12.881 -1.904 -13.743 1.00 84.38 104 ILE A N 1
ATOM 746 C CA . ILE A 1 104 ? 12.978 -0.498 -14.139 1.00 84.38 104 ILE A CA 1
ATOM 747 C C . ILE A 1 104 ? 13.556 0.294 -12.972 1.00 84.38 104 ILE A C 1
ATOM 749 O O . ILE A 1 104 ? 12.990 0.290 -11.883 1.00 84.38 104 ILE A O 1
ATOM 753 N N . SER A 1 105 ? 14.643 1.017 -13.225 1.00 90.06 105 SER A N 1
ATOM 754 C CA . SER A 1 105 ? 15.141 2.061 -12.330 1.00 90.06 105 SER A CA 1
ATOM 755 C C . SER A 1 105 ? 14.996 3.416 -13.018 1.00 90.06 105 SER A C 1
ATOM 757 O O . SER A 1 105 ? 15.596 3.650 -14.074 1.00 90.06 105 SER A O 1
ATOM 759 N N . ALA A 1 106 ? 14.166 4.275 -12.427 1.00 87.56 106 ALA A N 1
ATOM 760 C CA . ALA A 1 106 ? 13.937 5.654 -12.827 1.00 87.56 106 ALA A CA 1
ATOM 761 C C . ALA A 1 106 ? 14.658 6.586 -11.842 1.00 87.56 106 ALA A C 1
ATOM 763 O O . ALA A 1 106 ? 14.219 6.775 -10.710 1.00 87.56 106 ALA A O 1
ATOM 764 N N . GLY A 1 107 ? 15.777 7.172 -12.270 1.00 83.69 107 GLY A N 1
ATOM 765 C CA . GLY A 1 107 ? 16.627 8.009 -11.413 1.00 83.69 107 GLY A CA 1
ATOM 766 C C . GLY A 1 107 ? 16.017 9.356 -11.006 1.00 83.69 107 GLY A C 1
ATOM 767 O O . GLY A 1 107 ? 16.570 10.036 -10.151 1.00 83.69 107 GLY A O 1
ATOM 768 N N . ASN A 1 108 ? 14.913 9.758 -11.629 1.00 85.44 108 ASN A N 1
ATOM 769 C CA . ASN A 1 108 ? 14.161 10.957 -11.285 1.00 85.44 108 ASN A CA 1
ATOM 770 C C . ASN A 1 108 ? 12.666 10.636 -11.244 1.00 85.44 108 ASN A C 1
ATOM 772 O O . ASN A 1 108 ? 12.104 10.498 -10.166 1.00 85.44 108 ASN A O 1
ATOM 776 N N . MET A 1 109 ? 12.019 10.466 -12.400 1.00 90.00 109 MET A N 1
ATOM 777 C CA . MET A 1 109 ? 10.565 10.299 -12.451 1.00 90.00 109 MET A CA 1
ATOM 778 C C . MET A 1 109 ? 10.137 9.166 -13.382 1.00 90.00 109 MET A C 1
ATOM 780 O O . MET A 1 109 ? 10.675 9.005 -14.484 1.00 90.00 109 MET A O 1
ATOM 784 N N . MET A 1 110 ? 9.118 8.420 -12.955 1.00 92.06 110 MET A N 1
ATOM 785 C CA . MET A 1 110 ? 8.384 7.482 -13.801 1.00 92.06 110 MET A CA 1
ATOM 786 C C . MET A 1 110 ? 6.953 7.971 -14.035 1.00 92.06 110 MET A C 1
ATOM 788 O O . MET A 1 110 ? 6.213 8.212 -13.086 1.00 92.06 110 MET A O 1
ATOM 792 N N . ILE A 1 111 ? 6.543 8.081 -15.299 1.00 91.94 111 ILE A N 1
ATOM 793 C CA . ILE A 1 111 ? 5.215 8.557 -15.703 1.00 91.94 111 ILE A CA 1
ATOM 794 C C . ILE A 1 111 ? 4.501 7.485 -16.532 1.00 91.94 111 ILE A C 1
ATOM 796 O O . ILE A 1 111 ? 5.055 6.939 -17.484 1.00 91.94 111 ILE A O 1
ATOM 800 N N . VAL A 1 112 ? 3.241 7.204 -16.191 1.00 92.06 112 VAL A N 1
ATOM 801 C CA . VAL A 1 112 ? 2.357 6.282 -16.919 1.00 92.06 112 VAL A CA 1
ATOM 802 C C . VAL A 1 112 ? 1.005 6.962 -17.168 1.00 92.06 112 VAL A C 1
ATOM 804 O O . VAL A 1 112 ? 0.083 6.913 -16.349 1.00 92.06 112 VAL A O 1
ATOM 807 N N . SER A 1 113 ? 0.881 7.635 -18.312 1.00 88.19 113 SER A N 1
ATOM 808 C CA . SER A 1 113 ? -0.235 8.551 -18.605 1.00 88.19 113 SER A CA 1
ATOM 809 C C . SER A 1 113 ? -1.284 8.007 -19.584 1.00 88.19 113 SER A C 1
ATOM 811 O O . SER A 1 113 ? -2.377 8.560 -19.669 1.00 88.19 113 SER A O 1
ATOM 813 N N . GLY A 1 114 ? -1.011 6.892 -20.269 1.00 75.56 114 GLY A N 1
ATOM 814 C CA . GLY A 1 114 ? -1.968 6.286 -21.211 1.00 75.56 114 GLY A CA 1
ATOM 815 C C . GLY A 1 114 ? -1.580 4.918 -21.779 1.00 75.56 114 GLY A C 1
ATOM 816 O O . GLY A 1 114 ? -2.398 4.271 -22.430 1.00 75.56 114 GLY A O 1
ATOM 817 N N . GLY A 1 115 ? -0.352 4.454 -21.536 1.00 82.31 115 GLY A N 1
ATOM 818 C CA . GLY A 1 115 ? 0.095 3.116 -21.921 1.00 82.31 115 GLY A CA 1
ATOM 819 C C . GLY A 1 115 ? -0.093 2.062 -20.828 1.00 82.31 115 GLY A C 1
ATOM 820 O O . GLY A 1 115 ? -0.777 2.287 -19.828 1.00 82.31 115 GLY A O 1
ATOM 821 N N . SER A 1 116 ? 0.530 0.895 -21.012 1.00 85.69 116 SER A N 1
ATOM 822 C CA . SER A 1 116 ? 0.570 -0.148 -19.977 1.00 85.69 116 SER A CA 1
ATOM 823 C C . SER A 1 116 ? 1.992 -0.600 -19.660 1.00 85.69 116 SER A C 1
ATOM 825 O O . SER A 1 116 ? 2.798 -0.850 -20.554 1.00 85.69 116 SER A O 1
ATOM 827 N N . VAL A 1 117 ? 2.285 -0.759 -18.374 1.00 89.75 117 VAL A N 1
ATOM 828 C CA . VAL A 1 117 ? 3.517 -1.366 -17.866 1.00 89.75 117 VAL A CA 1
ATOM 829 C C . VAL A 1 117 ? 3.149 -2.695 -17.218 1.00 89.75 117 VAL A C 1
ATOM 831 O O . VAL A 1 117 ? 2.346 -2.729 -16.291 1.00 89.75 117 VAL A O 1
ATOM 834 N N . SER A 1 118 ? 3.721 -3.792 -17.711 1.00 93.12 118 SER A N 1
ATOM 835 C CA . SER A 1 118 ? 3.525 -5.135 -17.160 1.00 93.12 118 SER A CA 1
ATOM 836 C C . SER A 1 118 ? 4.871 -5.740 -16.796 1.00 93.12 118 SER A C 1
ATOM 838 O O . SER A 1 118 ? 5.693 -5.980 -17.681 1.00 93.12 118 SER A O 1
ATOM 840 N N . ILE A 1 119 ? 5.089 -6.013 -15.513 1.00 87.50 119 ILE A N 1
ATOM 841 C CA . ILE A 1 119 ? 6.327 -6.619 -15.019 1.00 87.50 119 ILE A CA 1
ATOM 842 C C . ILE A 1 119 ? 5.990 -7.878 -14.226 1.00 87.50 119 ILE A C 1
ATOM 844 O O . ILE A 1 119 ? 5.145 -7.863 -13.336 1.00 87.50 119 ILE A O 1
ATOM 848 N N . THR A 1 120 ? 6.654 -8.980 -14.536 1.00 90.94 120 THR A N 1
ATOM 849 C CA . THR A 1 120 ? 6.476 -10.252 -13.834 1.00 90.94 120 THR A CA 1
ATOM 850 C C . THR A 1 120 ? 7.838 -10.773 -13.395 1.00 90.94 120 THR A C 1
ATOM 852 O O . THR A 1 120 ? 8.827 -10.499 -14.067 1.00 90.94 120 THR A O 1
ATOM 855 N N . GLU A 1 121 ? 7.890 -11.478 -12.260 1.00 89.88 121 GLU A N 1
ATOM 856 C CA . GLU A 1 121 ? 9.064 -12.256 -11.817 1.00 89.88 121 GLU A CA 1
ATOM 857 C C . GLU A 1 121 ? 10.374 -11.448 -11.846 1.00 89.88 121 GLU A C 1
ATOM 859 O O . GLU A 1 121 ? 11.396 -11.876 -12.380 1.00 89.88 121 GLU A O 1
ATOM 864 N N . SER A 1 122 ? 10.325 -10.239 -11.282 1.00 84.94 122 SER A N 1
ATOM 865 C CA . SER A 1 122 ? 11.463 -9.327 -11.212 1.00 84.94 122 SER A CA 1
ATOM 866 C C . SER A 1 122 ? 12.046 -9.289 -9.800 1.00 84.94 122 SER A C 1
ATOM 868 O O . SER A 1 122 ? 11.302 -9.212 -8.824 1.00 84.94 122 SER A O 1
ATOM 870 N N . THR A 1 123 ? 13.370 -9.365 -9.673 1.00 86.88 123 THR A N 1
ATOM 871 C CA . THR A 1 123 ? 14.042 -9.445 -8.366 1.00 86.88 123 THR A CA 1
ATOM 872 C C . THR A 1 123 ? 15.189 -8.446 -8.243 1.00 86.88 123 THR A C 1
ATOM 874 O O . THR A 1 123 ? 16.084 -8.408 -9.089 1.00 86.88 123 THR A O 1
ATOM 877 N N . ALA A 1 124 ? 15.184 -7.698 -7.139 1.00 86.44 124 ALA A N 1
ATOM 878 C CA . ALA A 1 124 ? 16.275 -6.860 -6.654 1.00 86.44 124 ALA A CA 1
ATOM 879 C C . ALA A 1 124 ? 16.807 -7.445 -5.332 1.00 86.44 124 ALA A C 1
ATOM 881 O O . ALA A 1 124 ? 16.231 -7.220 -4.271 1.00 86.44 124 ALA A O 1
ATOM 882 N N . PHE A 1 125 ? 17.872 -8.252 -5.378 1.00 73.88 125 PHE A N 1
ATOM 883 C CA . PHE A 1 125 ? 18.271 -9.100 -4.236 1.00 73.88 125 PHE A CA 1
ATOM 884 C C . PHE A 1 125 ? 18.624 -8.331 -2.959 1.00 73.88 125 PHE A C 1
ATOM 886 O O . PHE A 1 125 ? 18.199 -8.715 -1.872 1.00 73.88 125 PHE A O 1
ATOM 893 N N . ASP A 1 126 ? 19.362 -7.242 -3.113 1.00 81.56 126 ASP A N 1
ATOM 894 C CA . ASP A 1 126 ? 19.827 -6.374 -2.025 1.00 81.56 126 ASP A CA 1
ATOM 895 C C . ASP A 1 126 ? 19.337 -4.936 -2.225 1.00 81.56 126 ASP A C 1
ATOM 897 O O . ASP A 1 126 ? 19.803 -3.993 -1.591 1.00 81.56 126 ASP A O 1
ATOM 901 N N . GLY A 1 127 ? 18.402 -4.789 -3.159 1.00 84.75 127 GLY A N 1
ATOM 902 C CA . GLY A 1 127 ? 17.944 -3.520 -3.664 1.00 84.75 127 GLY A CA 1
ATOM 903 C C . GLY A 1 127 ? 16.523 -3.192 -3.277 1.00 84.75 127 GLY A C 1
ATOM 904 O O . GLY A 1 127 ? 15.852 -3.968 -2.595 1.00 84.75 127 GLY A O 1
ATOM 905 N N . ASP A 1 128 ? 16.054 -2.057 -3.758 1.00 93.19 128 ASP A N 1
ATOM 906 C CA . ASP A 1 128 ? 14.685 -1.609 -3.588 1.00 93.19 128 ASP A CA 1
ATOM 907 C C . ASP A 1 128 ? 13.918 -1.692 -4.908 1.00 93.19 128 ASP A C 1
ATOM 909 O O . ASP A 1 128 ? 14.500 -1.656 -5.989 1.00 93.19 128 ASP A O 1
ATOM 913 N N . GLY A 1 129 ? 12.597 -1.841 -4.820 1.00 91.06 129 GLY A N 1
ATOM 914 C CA . GLY A 1 129 ? 11.729 -1.828 -5.991 1.00 91.06 129 GLY A CA 1
ATOM 915 C C . GLY A 1 129 ? 11.863 -3.092 -6.826 1.00 91.06 129 GLY A C 1
ATOM 916 O O . GLY A 1 129 ? 12.511 -3.104 -7.874 1.00 91.06 129 GLY A O 1
ATOM 917 N N . GLY A 1 130 ? 11.216 -4.177 -6.391 1.00 88.50 130 GLY A N 1
ATOM 918 C CA . GLY A 1 130 ? 11.412 -5.495 -7.009 1.00 88.50 130 GLY A CA 1
ATOM 919 C C . GLY A 1 130 ? 11.124 -5.499 -8.505 1.00 88.50 130 GLY A C 1
ATOM 920 O O . GLY A 1 130 ? 11.811 -6.175 -9.261 1.00 88.50 130 GLY A O 1
ATOM 921 N N . ALA A 1 131 ? 10.175 -4.680 -8.953 1.00 92.50 131 ALA A N 1
ATOM 922 C CA . ALA A 1 131 ? 9.962 -4.364 -10.358 1.00 92.50 131 ALA A CA 1
ATOM 923 C C . ALA A 1 131 ? 10.370 -2.928 -10.697 1.00 92.50 131 ALA A C 1
ATOM 925 O O . ALA A 1 131 ? 11.100 -2.721 -11.665 1.00 92.50 131 ALA A O 1
ATOM 926 N N . ILE A 1 132 ? 9.885 -1.948 -9.934 1.00 94.12 132 ILE A N 1
ATOM 927 C CA . ILE A 1 132 ? 10.086 -0.524 -10.217 1.00 94.12 132 ILE A CA 1
ATOM 928 C C . ILE A 1 132 ? 10.729 0.145 -9.015 1.00 94.12 132 ILE A C 1
ATOM 930 O O . ILE A 1 132 ? 10.217 0.047 -7.903 1.00 94.12 132 ILE A O 1
ATOM 934 N N . ASP A 1 133 ? 11.790 0.886 -9.284 1.00 94.50 133 ASP A N 1
ATOM 935 C CA . ASP A 1 133 ? 12.461 1.768 -8.343 1.00 94.50 133 ASP A CA 1
ATOM 936 C C . ASP A 1 133 ? 12.489 3.185 -8.922 1.00 94.50 133 ASP A C 1
ATOM 938 O O . ASP A 1 133 ? 13.134 3.433 -9.947 1.00 94.50 133 ASP A O 1
ATOM 942 N N . ALA A 1 134 ? 11.728 4.088 -8.306 1.00 92.88 134 ALA A N 1
ATOM 943 C CA . ALA A 1 134 ? 11.668 5.498 -8.659 1.00 92.88 134 ALA A CA 1
ATOM 944 C C . ALA A 1 134 ? 12.332 6.330 -7.556 1.00 92.88 134 ALA A C 1
ATOM 946 O O . ALA A 1 134 ? 11.823 6.424 -6.440 1.00 92.88 134 ALA A O 1
ATOM 947 N N . VAL A 1 135 ? 13.465 6.954 -7.885 1.00 90.88 135 VAL A N 1
ATOM 948 C CA . VAL A 1 135 ? 14.265 7.709 -6.910 1.00 90.88 135 VAL A CA 1
ATOM 949 C C . VAL A 1 135 ? 13.574 8.987 -6.458 1.00 90.88 135 VAL A C 1
ATOM 951 O O . VAL A 1 135 ? 13.816 9.389 -5.337 1.00 90.88 135 VAL A O 1
ATOM 954 N N . ASN A 1 136 ? 12.727 9.620 -7.273 1.00 92.81 136 ASN A N 1
ATOM 955 C CA . ASN A 1 136 ? 11.860 10.692 -6.783 1.00 92.81 136 ASN A CA 1
ATOM 956 C C . ASN A 1 136 ? 10.409 10.227 -6.886 1.00 92.81 136 ASN A C 1
ATOM 958 O O . ASN A 1 136 ? 9.940 9.505 -6.012 1.00 92.81 136 ASN A O 1
ATOM 962 N N . ASP A 1 137 ? 9.718 10.568 -7.973 1.00 95.44 137 ASP A N 1
ATOM 963 C CA . ASP A 1 137 ? 8.268 10.406 -8.061 1.00 95.44 137 ASP A CA 1
ATOM 964 C C . ASP A 1 137 ? 7.846 9.318 -9.051 1.00 95.44 137 ASP A C 1
ATOM 966 O O . ASP A 1 137 ? 8.454 9.108 -10.109 1.00 95.44 137 ASP A O 1
ATOM 970 N N . MET A 1 138 ? 6.706 8.694 -8.759 1.00 97.12 138 MET A N 1
ATOM 971 C CA . MET A 1 138 ? 5.973 7.874 -9.720 1.00 97.12 138 MET A CA 1
ATOM 972 C C . MET A 1 138 ? 4.566 8.437 -9.923 1.00 97.12 138 MET A C 1
ATOM 974 O O . MET A 1 138 ? 3.791 8.538 -8.975 1.00 97.12 138 MET A O 1
ATOM 978 N N . ASN A 1 139 ? 4.217 8.767 -11.169 1.00 97.31 139 ASN A N 1
ATOM 979 C CA . ASN A 1 139 ? 2.922 9.336 -11.534 1.00 97.31 139 ASN A CA 1
ATOM 980 C C . ASN A 1 139 ? 2.149 8.431 -12.506 1.00 97.31 139 ASN A C 1
ATOM 982 O O . ASN A 1 139 ? 2.595 8.177 -13.625 1.00 97.31 139 ASN A O 1
ATOM 986 N N . VAL A 1 140 ? 0.959 7.989 -12.104 1.00 96.50 140 VAL A N 1
ATOM 987 C CA . VAL A 1 140 ? 0.021 7.224 -12.934 1.00 96.50 140 VAL A CA 1
ATOM 988 C C . VAL A 1 140 ? -1.262 8.035 -13.125 1.00 96.50 140 VAL A C 1
ATOM 990 O O . VAL A 1 140 ? -2.114 8.110 -12.239 1.00 96.50 140 VAL A O 1
ATOM 993 N N . SER A 1 141 ? -1.418 8.657 -14.293 1.00 92.44 141 SER A N 1
ATOM 994 C CA . SER A 1 141 ? -2.533 9.577 -14.567 1.00 92.44 141 SER A CA 1
ATOM 995 C C . SER A 1 141 ? -3.606 9.025 -15.506 1.00 92.44 141 SER A C 1
ATOM 997 O O . SER A 1 141 ? -4.707 9.569 -15.559 1.00 92.44 141 SER A O 1
ATOM 999 N N . GLY A 1 142 ? -3.337 7.917 -16.201 1.00 85.19 142 GLY A N 1
ATOM 1000 C CA . GLY A 1 142 ? -4.301 7.334 -17.142 1.00 85.19 142 GLY A CA 1
ATOM 1001 C C . GLY A 1 142 ? -3.953 5.961 -17.714 1.00 85.19 142 GLY A C 1
ATOM 1002 O O . GLY A 1 142 ? -4.806 5.352 -18.355 1.00 85.19 142 GLY A O 1
ATOM 1003 N N . GLY A 1 143 ? -2.741 5.448 -17.485 1.00 87.00 143 GLY A N 1
ATOM 1004 C CA . GLY A 1 143 ? -2.346 4.115 -17.944 1.00 87.00 143 GLY A CA 1
ATOM 1005 C C . GLY A 1 143 ? -2.540 3.002 -16.909 1.00 87.00 143 GLY A C 1
ATOM 1006 O O . GLY A 1 143 ? -3.074 3.218 -15.820 1.00 87.00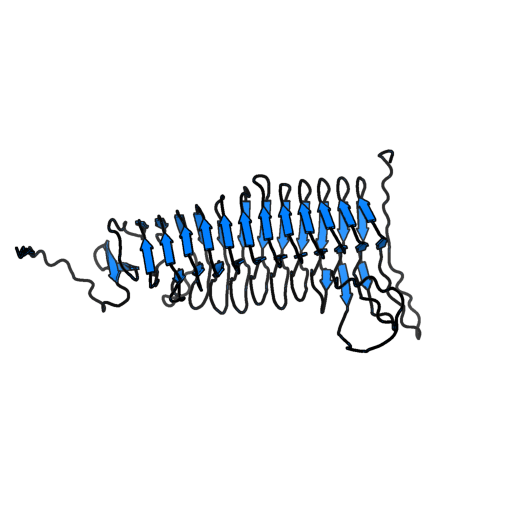 143 GLY A O 1
ATOM 1007 N N . ASN A 1 144 ? -2.088 1.796 -17.254 1.00 92.88 144 ASN A N 1
ATOM 1008 C CA . ASN A 1 144 ? -2.178 0.624 -16.383 1.00 92.88 144 ASN A CA 1
ATOM 1009 C C . ASN A 1 144 ? -0.795 0.150 -15.940 1.00 92.88 144 ASN A C 1
ATOM 1011 O O . ASN A 1 144 ? 0.106 0.002 -16.763 1.00 92.88 144 ASN A O 1
ATOM 1015 N N . VAL A 1 145 ? -0.638 -0.168 -14.660 1.00 96.75 145 VAL A N 1
ATOM 1016 C CA . VAL A 1 145 ? 0.572 -0.805 -14.129 1.00 96.75 145 VAL A CA 1
ATOM 1017 C C . VAL A 1 145 ? 0.184 -2.138 -13.512 1.00 96.75 145 VAL A C 1
ATOM 1019 O O . VAL A 1 145 ? -0.611 -2.189 -12.580 1.00 96.75 145 VAL A O 1
ATOM 1022 N N . THR A 1 146 ? 0.722 -3.231 -14.043 1.00 97.62 146 THR A N 1
ATOM 1023 C CA . THR A 1 146 ? 0.519 -4.583 -13.516 1.00 97.62 146 THR A CA 1
ATOM 1024 C C . THR A 1 146 ? 1.861 -5.174 -13.135 1.00 97.62 146 THR A C 1
ATOM 1026 O O . THR A 1 146 ? 2.741 -5.310 -13.984 1.00 97.62 146 THR A O 1
ATOM 1029 N N . ILE A 1 147 ? 2.028 -5.522 -11.862 1.00 97.06 147 ILE A N 1
ATOM 1030 C CA . ILE A 1 147 ? 3.257 -6.135 -11.365 1.00 97.06 147 ILE A CA 1
ATOM 1031 C C . ILE A 1 147 ? 2.912 -7.401 -10.602 1.00 97.06 147 ILE A C 1
ATOM 1033 O O . ILE A 1 147 ? 2.066 -7.383 -9.710 1.00 97.06 147 ILE A O 1
ATOM 1037 N N . THR A 1 148 ? 3.583 -8.498 -10.942 1.00 96.94 148 THR A N 1
ATOM 1038 C CA . THR A 1 148 ? 3.334 -9.797 -10.316 1.00 96.94 148 THR A CA 1
ATOM 1039 C C . THR A 1 148 ? 4.628 -10.474 -9.878 1.00 96.94 148 THR A C 1
ATOM 1041 O O . THR A 1 148 ? 5.592 -10.497 -10.645 1.00 96.94 148 THR A O 1
ATOM 1044 N N . LYS A 1 149 ? 4.631 -11.115 -8.705 1.00 95.69 149 LYS A N 1
ATOM 1045 C CA . LYS A 1 149 ? 5.719 -11.987 -8.223 1.00 95.69 149 LYS A CA 1
ATOM 1046 C C . LYS A 1 149 ? 7.098 -11.322 -8.206 1.00 95.69 149 LYS A C 1
ATOM 1048 O O . LYS A 1 149 ? 8.079 -11.928 -8.627 1.00 95.69 149 LYS A O 1
ATOM 1053 N N . SER A 1 150 ? 7.165 -10.061 -7.795 1.00 92.62 150 SER A N 1
ATOM 1054 C CA . SER A 1 150 ? 8.438 -9.338 -7.708 1.00 92.62 150 SER A CA 1
ATOM 1055 C C . SER A 1 150 ? 8.976 -9.313 -6.278 1.00 92.62 150 SER A C 1
ATOM 1057 O O . SER A 1 150 ? 8.202 -9.435 -5.326 1.00 92.62 150 SER A O 1
ATOM 1059 N N . GLN A 1 151 ? 10.294 -9.206 -6.116 1.00 95.50 151 GLN A N 1
ATOM 1060 C CA . GLN A 1 151 ? 10.935 -9.252 -4.803 1.00 95.50 151 GLN A CA 1
ATOM 1061 C C . GLN A 1 151 ? 12.031 -8.195 -4.638 1.00 95.50 151 GLN A C 1
ATOM 1063 O O . GLN A 1 151 ? 12.843 -8.004 -5.539 1.00 95.50 151 GLN A O 1
ATOM 1068 N N . ALA A 1 152 ? 12.078 -7.558 -3.464 1.00 94.69 152 ALA A N 1
ATOM 1069 C CA . ALA A 1 152 ? 13.111 -6.593 -3.077 1.00 94.69 152 ALA A CA 1
ATOM 1070 C C . ALA A 1 152 ? 13.330 -6.521 -1.555 1.00 94.69 152 ALA A C 1
ATOM 1072 O O . ALA A 1 152 ? 12.674 -7.215 -0.773 1.00 94.69 152 ALA A O 1
ATOM 1073 N N . THR A 1 153 ? 14.233 -5.644 -1.118 1.00 95.69 153 THR A N 1
ATOM 1074 C CA . THR A 1 153 ? 14.417 -5.261 0.287 1.00 95.69 153 THR A CA 1
ATOM 1075 C C . THR A 1 153 ? 13.268 -4.379 0.770 1.00 95.69 153 THR A C 1
ATOM 1077 O O . THR A 1 153 ? 12.625 -4.717 1.770 1.00 95.69 153 THR A O 1
ATOM 1080 N N . ARG A 1 154 ? 12.964 -3.292 0.052 1.00 96.94 154 ARG A N 1
ATOM 1081 C CA . ARG A 1 154 ? 11.785 -2.434 0.258 1.00 96.94 154 ARG A CA 1
ATOM 1082 C C . ARG A 1 154 ? 11.014 -2.292 -1.049 1.00 96.94 154 ARG A C 1
ATOM 1084 O O . ARG A 1 154 ? 11.609 -2.308 -2.122 1.00 96.94 154 ARG A O 1
ATOM 1091 N N . GLY A 1 155 ? 9.693 -2.161 -0.963 1.00 97.06 155 GLY A N 1
ATOM 1092 C CA . GLY A 1 155 ? 8.845 -2.021 -2.143 1.00 97.06 155 GLY A CA 1
ATOM 1093 C C . GLY A 1 155 ? 8.877 -3.279 -3.007 1.00 97.06 155 GLY A C 1
ATOM 1094 O O . GLY A 1 155 ? 9.458 -3.284 -4.091 1.00 97.06 155 GLY A O 1
ATOM 1095 N N . GLY A 1 156 ? 8.277 -4.370 -2.519 1.00 96.88 156 GLY A N 1
ATOM 1096 C CA . GLY A 1 156 ? 8.376 -5.685 -3.163 1.00 96.88 156 GLY A CA 1
ATOM 1097 C C . GLY A 1 156 ? 7.964 -5.670 -4.639 1.00 96.88 156 GLY A C 1
ATOM 1098 O O . GLY A 1 156 ? 8.591 -6.344 -5.452 1.00 96.88 156 GLY A O 1
ATOM 1099 N N . CYS A 1 157 ? 6.972 -4.852 -5.008 1.00 97.88 157 CYS A N 1
ATOM 1100 C CA . CYS A 1 157 ? 6.759 -4.466 -6.401 1.00 97.88 157 CYS A CA 1
ATOM 1101 C C . CYS A 1 157 ? 7.411 -3.109 -6.711 1.00 97.88 157 CYS A C 1
ATOM 1103 O O . CYS A 1 157 ? 8.202 -3.008 -7.649 1.00 97.88 157 CYS A O 1
ATOM 1105 N N . ILE A 1 158 ? 7.025 -2.065 -5.966 1.00 98.19 158 ILE A N 1
ATOM 1106 C CA . ILE A 1 158 ? 7.368 -0.672 -6.269 1.00 98.19 158 ILE A CA 1
ATOM 1107 C C . ILE A 1 158 ? 8.007 -0.015 -5.050 1.00 98.19 158 ILE A C 1
ATOM 1109 O O . ILE A 1 158 ? 7.412 0.006 -3.968 1.00 98.19 158 ILE A O 1
ATOM 1113 N N . TYR A 1 159 ? 9.185 0.559 -5.259 1.00 97.81 159 TYR A N 1
ATOM 1114 C CA . TYR A 1 159 ? 9.830 1.486 -4.344 1.00 97.81 159 TYR A CA 1
ATOM 1115 C C . TYR A 1 159 ? 9.791 2.898 -4.914 1.00 97.81 159 TYR A C 1
ATOM 1117 O O . TYR A 1 159 ? 10.074 3.104 -6.096 1.00 97.81 159 TYR A O 1
ATOM 1125 N N . ILE A 1 160 ? 9.440 3.850 -4.057 1.00 97.56 160 ILE A N 1
ATOM 1126 C CA . ILE A 1 160 ? 9.467 5.278 -4.341 1.00 97.56 160 ILE A CA 1
ATOM 1127 C C . ILE A 1 160 ? 10.162 5.970 -3.163 1.00 97.56 160 ILE A C 1
ATOM 1129 O O . ILE A 1 160 ? 9.737 5.800 -2.016 1.00 97.56 160 ILE A O 1
ATOM 1133 N N . GLU A 1 161 ? 11.213 6.753 -3.405 1.00 95.69 161 GLU A N 1
ATOM 1134 C CA . GLU A 1 161 ? 11.767 7.588 -2.328 1.00 95.69 161 GLU A CA 1
ATOM 1135 C C . GLU A 1 161 ? 10.773 8.703 -1.991 1.00 95.69 161 GLU A C 1
ATOM 1137 O O . GLU A 1 161 ? 10.439 8.899 -0.829 1.00 95.69 161 GLU A O 1
ATOM 1142 N N . ASP A 1 162 ? 10.232 9.393 -2.991 1.00 96.88 162 ASP A N 1
ATOM 1143 C CA . ASP A 1 162 ? 9.358 10.538 -2.774 1.00 96.88 162 ASP A CA 1
ATOM 1144 C C . ASP A 1 162 ? 7.883 10.146 -2.900 1.00 96.88 162 ASP A C 1
ATOM 1146 O O . ASP A 1 162 ? 7.374 9.348 -2.097 1.00 96.88 162 ASP A O 1
ATOM 1150 N N . ASP A 1 163 ? 7.175 10.721 -3.873 1.00 98.12 163 ASP A N 1
ATOM 1151 C CA . ASP A 1 163 ? 5.725 10.676 -3.925 1.00 98.12 163 ASP A CA 1
ATOM 1152 C C . ASP A 1 163 ? 5.220 9.690 -4.984 1.00 98.12 163 ASP A C 1
ATOM 1154 O O . ASP A 1 163 ? 5.554 9.742 -6.172 1.00 98.12 163 ASP A O 1
ATOM 1158 N N . PHE A 1 164 ? 4.337 8.789 -4.553 1.00 98.44 164 PHE A N 1
ATOM 1159 C CA . PHE A 1 164 ? 3.511 8.007 -5.462 1.00 98.44 164 PHE A CA 1
ATOM 1160 C C . PHE A 1 164 ? 2.193 8.745 -5.683 1.00 98.44 164 PHE A C 1
ATOM 1162 O O . PHE A 1 164 ? 1.379 8.898 -4.767 1.00 98.44 164 PHE A O 1
ATOM 1169 N N . MET A 1 165 ? 1.957 9.178 -6.916 1.00 98.44 165 MET A N 1
ATOM 1170 C CA . MET A 1 165 ? 0.743 9.872 -7.321 1.00 98.44 165 MET A CA 1
ATOM 1171 C C . MET A 1 165 ? -0.016 9.041 -8.346 1.00 98.44 165 MET A C 1
ATOM 1173 O O . MET A 1 165 ? 0.469 8.787 -9.443 1.00 98.44 165 MET A O 1
ATOM 1177 N N . GLN A 1 166 ? -1.249 8.665 -8.029 1.00 98.00 166 GLN A N 1
ATOM 1178 C CA . GLN A 1 166 ? -2.153 8.037 -8.983 1.00 98.00 166 GLN A CA 1
ATOM 1179 C C . GLN A 1 166 ? -3.394 8.907 -9.141 1.00 98.00 166 GLN A C 1
ATOM 1181 O O . GLN A 1 166 ? -4.286 8.856 -8.304 1.00 98.00 166 GLN A O 1
ATOM 1186 N N . SER A 1 167 ? -3.488 9.717 -10.194 1.00 96.94 167 SER A N 1
ATOM 1187 C CA . SER A 1 167 ? -4.690 10.526 -10.453 1.00 96.94 167 SER A CA 1
ATOM 1188 C C . SER A 1 167 ? -5.741 9.790 -11.292 1.00 96.94 167 SER A C 1
ATOM 1190 O O . SER A 1 167 ? -6.916 10.159 -11.252 1.00 96.94 167 SER A O 1
ATOM 1192 N N . GLY A 1 168 ? -5.346 8.718 -11.986 1.00 94.38 168 GLY A N 1
ATOM 1193 C CA . GLY A 1 168 ? -6.219 7.896 -12.822 1.00 94.38 168 GLY A CA 1
ATOM 1194 C C . GLY A 1 168 ? -5.637 6.509 -13.100 1.00 94.38 168 GLY A C 1
ATOM 1195 O O . GLY A 1 168 ? -4.697 6.064 -12.441 1.00 94.38 168 GLY A O 1
ATOM 1196 N N . GLY A 1 169 ? -6.214 5.806 -14.076 1.00 94.81 169 GLY A N 1
ATOM 1197 C CA . GLY A 1 169 ? -5.740 4.482 -14.484 1.00 94.81 169 GLY A CA 1
ATOM 1198 C C . GLY A 1 169 ? -5.898 3.392 -13.415 1.00 94.81 169 GLY A C 1
ATOM 1199 O O . GLY A 1 169 ? -6.570 3.579 -12.393 1.00 94.81 169 GLY A O 1
ATOM 1200 N N . ALA A 1 170 ? -5.273 2.237 -13.653 1.00 96.75 170 ALA A N 1
ATOM 1201 C CA . ALA A 1 170 ? -5.315 1.096 -12.740 1.00 96.75 170 ALA A CA 1
ATOM 1202 C C . ALA A 1 170 ? -3.913 0.583 -12.391 1.00 96.75 170 ALA A C 1
ATOM 1204 O O . ALA A 1 170 ? -3.094 0.317 -13.268 1.00 96.75 170 ALA A O 1
ATOM 1205 N N . VAL A 1 171 ? -3.663 0.385 -11.099 1.00 98.38 171 VAL A N 1
ATOM 1206 C CA . VAL A 1 171 ? -2.441 -0.235 -10.583 1.00 98.38 171 VAL A CA 1
ATOM 1207 C C . VAL A 1 171 ? -2.822 -1.534 -9.877 1.00 98.38 171 VAL A C 1
ATOM 1209 O O . VAL A 1 171 ? -3.653 -1.535 -8.967 1.00 98.38 171 VAL A O 1
ATOM 1212 N N . SER A 1 172 ? -2.246 -2.647 -10.328 1.00 98.50 172 SER A N 1
ATOM 1213 C CA . SER A 1 172 ? -2.500 -3.994 -9.818 1.00 98.50 172 SER A CA 1
ATOM 1214 C C . SER A 1 172 ? -1.189 -4.664 -9.433 1.00 98.50 172 SER A C 1
ATOM 1216 O O . SER A 1 172 ? -0.340 -4.911 -10.289 1.00 98.50 172 SER A O 1
ATOM 1218 N N . LEU A 1 173 ? -1.044 -4.978 -8.150 1.00 98.75 173 LEU A N 1
ATOM 1219 C CA . LEU A 1 173 ? 0.161 -5.544 -7.556 1.00 98.75 173 LEU A CA 1
ATOM 1220 C C . LEU A 1 173 ? -0.173 -6.884 -6.906 1.00 98.75 173 LEU A C 1
ATOM 1222 O O . LEU A 1 173 ? -1.071 -6.954 -6.069 1.00 98.75 173 LEU A O 1
ATOM 1226 N N . GLU A 1 174 ? 0.533 -7.943 -7.284 1.00 98.69 174 GLU A N 1
ATOM 1227 C CA . GLU A 1 174 ? 0.213 -9.297 -6.831 1.00 98.69 174 GLU A CA 1
ATOM 1228 C C . GLU A 1 174 ? 1.454 -10.123 -6.508 1.00 98.69 174 GLU A C 1
ATOM 1230 O O . GLU A 1 174 ? 2.418 -10.141 -7.271 1.00 98.69 174 GLU A O 1
ATOM 1235 N N . GLY A 1 175 ? 1.421 -10.885 -5.414 1.00 98.12 175 GLY A N 1
ATOM 1236 C CA . GLY A 1 175 ? 2.454 -11.890 -5.149 1.00 98.12 175 GLY A CA 1
ATOM 1237 C C . GLY A 1 175 ? 3.835 -11.298 -4.858 1.00 98.12 175 GLY A C 1
ATOM 1238 O O . GLY A 1 175 ? 4.834 -11.999 -4.993 1.00 98.12 175 GLY A O 1
ATOM 1239 N N . CYS A 1 176 ? 3.916 -10.004 -4.545 1.00 98.25 176 CYS A N 1
ATOM 1240 C CA . CYS A 1 176 ? 5.178 -9.315 -4.311 1.00 98.25 176 CYS A CA 1
ATOM 1241 C C . CYS A 1 176 ? 5.688 -9.487 -2.880 1.00 98.25 176 CYS A C 1
ATOM 1243 O O . CYS A 1 176 ? 4.914 -9.621 -1.928 1.00 98.25 176 CYS A O 1
ATOM 1245 N N . ARG A 1 177 ? 7.012 -9.461 -2.725 1.00 98.44 177 ARG A N 1
ATOM 1246 C CA . ARG A 1 177 ? 7.678 -9.683 -1.444 1.00 98.44 177 ARG A CA 1
ATOM 1247 C C . ARG A 1 177 ? 8.737 -8.623 -1.167 1.00 98.44 177 ARG A C 1
ATOM 1249 O O . ARG A 1 177 ? 9.699 -8.496 -1.914 1.00 98.44 177 ARG A O 1
ATOM 1256 N N . ALA A 1 178 ? 8.604 -7.930 -0.046 1.00 97.62 178 ALA A N 1
ATOM 1257 C CA . ALA A 1 178 ? 9.673 -7.137 0.540 1.00 97.62 178 ALA A CA 1
ATOM 1258 C C . ALA A 1 178 ? 10.295 -7.890 1.723 1.00 97.62 178 ALA A C 1
ATOM 1260 O O . ALA A 1 178 ? 9.607 -8.607 2.451 1.00 97.62 178 ALA A O 1
ATOM 1261 N N . ILE A 1 179 ? 11.596 -7.724 1.944 1.00 97.62 179 ILE A N 1
ATOM 1262 C CA . ILE A 1 179 ? 12.248 -8.224 3.164 1.00 97.62 179 ILE A CA 1
ATOM 1263 C C . ILE A 1 179 ? 11.867 -7.346 4.359 1.00 97.62 179 ILE A C 1
ATOM 1265 O O . ILE A 1 179 ? 11.655 -7.861 5.453 1.00 97.62 179 ILE A O 1
ATOM 1269 N N . ARG A 1 180 ? 11.774 -6.027 4.153 1.00 97.50 180 ARG A N 1
ATOM 1270 C CA . ARG A 1 180 ? 11.557 -5.047 5.219 1.00 97.50 180 ARG A CA 1
ATOM 1271 C C . ARG A 1 180 ? 10.207 -4.361 5.084 1.00 97.50 180 ARG A C 1
ATOM 1273 O O . ARG A 1 180 ? 9.319 -4.587 5.895 1.00 97.50 180 ARG A O 1
ATOM 1280 N N . GLU A 1 181 ? 10.018 -3.535 4.068 1.00 98.00 181 GLU A N 1
ATOM 1281 C CA . GLU A 1 181 ? 8.933 -2.550 4.094 1.00 98.00 181 GLU A CA 1
ATOM 1282 C C . GLU A 1 181 ? 8.157 -2.525 2.779 1.00 98.00 181 GLU A C 1
ATOM 1284 O O . GLU A 1 181 ? 8.760 -2.511 1.709 1.00 98.00 181 GLU A O 1
ATOM 1289 N N . GLY A 1 182 ? 6.824 -2.507 2.867 1.00 97.88 182 GLY A N 1
ATOM 1290 C CA . GLY A 1 182 ? 5.937 -2.322 1.718 1.00 97.88 182 GLY A CA 1
ATOM 1291 C C . GLY A 1 182 ? 5.953 -3.504 0.753 1.00 97.88 182 GLY A C 1
ATOM 1292 O O . GLY A 1 182 ? 6.626 -3.463 -0.276 1.00 97.88 182 GLY A O 1
ATOM 1293 N N . GLY A 1 183 ? 5.212 -4.571 1.060 1.00 97.94 183 GLY A N 1
ATOM 1294 C CA . GLY A 1 183 ? 5.260 -5.799 0.252 1.00 97.94 183 GLY A CA 1
ATOM 1295 C C . GLY A 1 183 ? 4.781 -5.589 -1.185 1.00 97.94 183 GLY A C 1
ATOM 1296 O O . GLY A 1 183 ? 5.341 -6.172 -2.109 1.00 97.94 183 GLY A O 1
ATOM 1297 N N . GLY A 1 184 ? 3.800 -4.707 -1.388 1.00 98.44 184 GLY A N 1
ATOM 1298 C CA . GLY A 1 184 ? 3.444 -4.158 -2.695 1.00 98.44 184 GLY A CA 1
ATOM 1299 C C . GLY A 1 184 ? 4.174 -2.842 -2.968 1.00 98.44 184 GLY A C 1
ATOM 1300 O O . GLY A 1 184 ? 5.002 -2.779 -3.878 1.00 98.44 184 GLY A O 1
ATOM 1301 N N . ILE A 1 185 ? 3.866 -1.808 -2.178 1.00 98.69 185 ILE A N 1
ATOM 1302 C CA . ILE A 1 185 ? 4.392 -0.442 -2.344 1.00 98.69 185 ILE A CA 1
ATOM 1303 C C . ILE A 1 185 ? 5.099 0.017 -1.074 1.00 98.69 185 ILE A C 1
ATOM 1305 O O . ILE A 1 185 ? 4.525 -0.042 0.018 1.00 98.69 185 ILE A O 1
ATOM 1309 N N . PHE A 1 186 ? 6.300 0.561 -1.248 1.00 98.44 186 PHE A N 1
ATOM 1310 C CA . PHE A 1 186 ? 6.945 1.432 -0.276 1.00 98.44 186 PHE A CA 1
ATOM 1311 C C . PHE A 1 186 ? 7.092 2.839 -0.862 1.00 98.44 186 PHE A C 1
ATOM 1313 O O . PHE A 1 186 ? 7.638 2.986 -1.952 1.00 98.44 186 PHE A O 1
ATOM 1320 N N . SER A 1 187 ? 6.633 3.858 -0.132 1.00 98.12 187 SER A N 1
ATOM 1321 C CA . SER A 1 187 ? 6.930 5.268 -0.414 1.00 98.12 187 SER A CA 1
ATOM 1322 C C . SER A 1 187 ? 7.441 5.935 0.857 1.00 98.12 187 SER A C 1
ATOM 1324 O O . SER A 1 187 ? 6.766 5.870 1.889 1.00 98.12 187 SER A O 1
ATOM 1326 N N . SER A 1 188 ? 8.611 6.581 0.811 1.00 97.88 188 SER A N 1
ATOM 1327 C CA . SER A 1 188 ? 9.159 7.232 2.011 1.00 97.88 188 SER A CA 1
ATOM 1328 C C . SER A 1 188 ? 8.372 8.491 2.399 1.00 97.88 188 SER A C 1
ATOM 1330 O O . SER A 1 188 ? 8.307 8.834 3.584 1.00 97.88 188 SER A O 1
ATOM 1332 N N . ARG A 1 189 ? 7.698 9.135 1.435 1.00 97.88 189 ARG A N 1
ATOM 1333 C CA . ARG A 1 189 ? 6.848 10.308 1.661 1.00 97.88 189 ARG A CA 1
ATOM 1334 C C . ARG A 1 189 ? 5.362 9.986 1.534 1.00 97.88 189 ARG A C 1
ATOM 1336 O O . ARG A 1 189 ? 4.785 9.462 2.492 1.00 97.88 189 ARG A O 1
ATOM 1343 N N . ASN A 1 190 ? 4.738 10.360 0.413 1.00 98.25 190 ASN A N 1
ATOM 1344 C CA . ASN A 1 190 ? 3.294 10.373 0.253 1.00 98.25 190 ASN A CA 1
ATOM 1345 C C . ASN A 1 190 ? 2.815 9.351 -0.784 1.00 98.25 190 ASN A C 1
ATOM 1347 O O . ASN A 1 190 ? 3.331 9.258 -1.895 1.00 98.25 190 ASN A O 1
ATOM 1351 N N . ILE A 1 191 ? 1.710 8.682 -0.464 1.00 98.62 191 ILE A N 1
ATOM 1352 C CA . ILE A 1 191 ? 0.852 8.005 -1.438 1.00 98.62 191 ILE A CA 1
ATOM 1353 C C . ILE A 1 191 ? -0.407 8.846 -1.620 1.00 98.62 191 ILE A C 1
ATOM 1355 O O . ILE A 1 191 ? -1.231 8.942 -0.711 1.00 98.62 191 ILE A O 1
ATOM 1359 N N . THR A 1 192 ? -0.572 9.432 -2.804 1.00 98.50 192 THR A N 1
ATOM 1360 C CA . THR A 1 192 ? -1.745 10.234 -3.167 1.00 98.50 192 THR A CA 1
ATOM 1361 C C . THR A 1 192 ? -2.527 9.553 -4.279 1.00 98.50 192 THR A C 1
A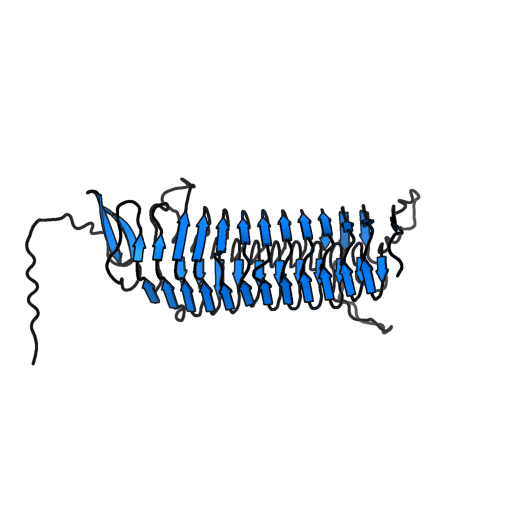TOM 1363 O O . THR A 1 192 ? -2.014 9.354 -5.377 1.00 98.50 192 THR A O 1
ATOM 1366 N N . MET A 1 193 ? -3.795 9.241 -4.023 1.00 98.25 193 MET A N 1
ATOM 1367 C CA . MET A 1 193 ? -4.701 8.694 -5.029 1.00 98.25 193 MET A CA 1
ATOM 1368 C C . MET A 1 193 ? -5.862 9.652 -5.293 1.00 98.25 193 MET A C 1
ATOM 1370 O O . MET A 1 193 ? -6.580 10.038 -4.372 1.00 98.25 193 MET A O 1
ATOM 1374 N N . GLY A 1 194 ? -6.042 10.031 -6.555 1.00 97.81 194 GLY A N 1
ATOM 1375 C CA . GLY A 1 194 ? -7.141 10.851 -7.050 1.00 97.81 194 GLY A CA 1
ATOM 1376 C C . GLY A 1 194 ? -8.419 10.047 -7.278 1.00 97.81 194 GLY A C 1
ATOM 1377 O O . GLY A 1 194 ? -8.417 8.822 -7.266 1.00 97.81 194 GLY A O 1
ATOM 1378 N N . GLU A 1 195 ? -9.526 10.745 -7.518 1.00 96.69 195 GLU A N 1
ATOM 1379 C CA . GLU A 1 195 ? -10.877 10.159 -7.575 1.00 96.69 195 GLU A CA 1
ATOM 1380 C C . GLU A 1 195 ? -11.036 9.046 -8.616 1.00 96.69 195 GLU A C 1
ATOM 1382 O O . GLU A 1 195 ? -11.733 8.058 -8.383 1.00 96.69 195 GLU A O 1
ATOM 1387 N N . MET A 1 196 ? -10.335 9.162 -9.742 1.00 95.88 196 MET A N 1
ATOM 1388 C CA . MET A 1 196 ? -10.413 8.205 -10.846 1.00 95.88 196 MET A CA 1
ATOM 1389 C C . MET A 1 196 ? -9.426 7.038 -10.710 1.00 95.88 196 MET A C 1
ATOM 1391 O O . MET A 1 196 ? -9.395 6.161 -11.573 1.00 95.88 196 MET A O 1
ATOM 1395 N N . ALA A 1 197 ? -8.626 7.006 -9.642 1.00 97.12 197 ALA A N 1
ATOM 1396 C CA . ALA A 1 197 ? -7.642 5.962 -9.400 1.00 97.12 197 ALA A CA 1
ATOM 1397 C C . ALA A 1 197 ? -8.288 4.632 -8.985 1.00 97.12 197 ALA A C 1
ATOM 1399 O O . ALA A 1 197 ? -9.285 4.585 -8.256 1.00 97.12 197 ALA A O 1
ATOM 1400 N N . THR A 1 198 ? -7.672 3.532 -9.419 1.00 97.38 198 THR A N 1
ATOM 1401 C CA . THR A 1 198 ? -7.925 2.185 -8.897 1.00 97.38 198 THR A CA 1
ATOM 1402 C C . THR A 1 198 ? -6.603 1.545 -8.494 1.00 97.38 198 THR A C 1
ATOM 1404 O O . THR A 1 198 ? -5.747 1.324 -9.351 1.00 97.38 198 THR A O 1
ATOM 1407 N N . LEU A 1 199 ? -6.457 1.210 -7.212 1.00 98.12 199 LEU A N 1
ATOM 1408 C CA . LEU A 1 199 ? -5.298 0.501 -6.676 1.00 98.12 199 LEU A CA 1
ATOM 1409 C C . LEU A 1 199 ? -5.749 -0.826 -6.060 1.00 98.12 199 LEU A C 1
ATOM 1411 O O . LEU A 1 199 ? -6.580 -0.856 -5.150 1.00 98.12 199 LEU A O 1
ATOM 1415 N N . THR A 1 200 ? -5.208 -1.925 -6.582 1.00 98.38 200 THR A N 1
ATOM 1416 C CA . THR A 1 200 ? -5.420 -3.280 -6.065 1.00 98.38 200 THR A CA 1
ATOM 1417 C C . THR A 1 200 ? -4.083 -3.888 -5.680 1.00 98.38 200 THR A C 1
ATOM 1419 O O . THR A 1 200 ? -3.180 -3.971 -6.510 1.00 98.38 200 THR A O 1
ATOM 1422 N N . ILE A 1 201 ? -3.961 -4.331 -4.432 1.00 98.75 201 ILE A N 1
ATOM 1423 C CA . ILE A 1 201 ? -2.772 -5.019 -3.928 1.00 98.75 201 ILE A CA 1
ATOM 1424 C C . ILE A 1 201 ? -3.216 -6.334 -3.307 1.00 98.75 201 ILE A C 1
ATOM 1426 O O . ILE A 1 201 ? -4.135 -6.348 -2.482 1.00 98.75 201 ILE A O 1
ATOM 1430 N N . ARG A 1 202 ? -2.594 -7.441 -3.714 1.00 98.62 202 ARG A N 1
ATOM 1431 C CA . ARG A 1 202 ? -2.947 -8.753 -3.186 1.00 98.62 202 ARG A CA 1
ATOM 1432 C C . ARG A 1 202 ? -1.795 -9.723 -3.029 1.00 98.62 202 ARG A C 1
ATOM 1434 O O . ARG A 1 202 ? -0.823 -9.677 -3.775 1.00 98.62 202 ARG A O 1
ATOM 1441 N N . ASP A 1 203 ? -1.946 -10.632 -2.074 1.00 98.50 203 ASP A N 1
ATOM 1442 C CA . ASP A 1 203 ? -1.044 -11.771 -1.885 1.00 98.50 203 ASP A CA 1
ATOM 1443 C C . ASP A 1 203 ? 0.423 -11.329 -1.678 1.00 98.50 203 ASP A C 1
ATOM 1445 O O . ASP A 1 203 ? 1.355 -11.955 -2.179 1.00 98.50 203 ASP A O 1
ATOM 1449 N N . THR A 1 204 ? 0.638 -10.204 -0.984 1.00 98.75 204 THR A N 1
ATOM 1450 C CA . THR A 1 204 ? 1.969 -9.611 -0.769 1.00 98.75 204 THR A CA 1
ATOM 1451 C C . THR A 1 204 ? 2.497 -9.830 0.650 1.00 98.75 204 THR A C 1
ATOM 1453 O O . THR A 1 204 ? 1.731 -10.043 1.591 1.00 98.75 204 THR A O 1
ATOM 1456 N N . LEU A 1 205 ? 3.819 -9.766 0.824 1.00 98.69 205 LEU A N 1
ATOM 1457 C CA . LEU A 1 205 ? 4.494 -10.025 2.101 1.00 98.69 205 LEU A CA 1
ATOM 1458 C C . LEU A 1 205 ? 5.582 -8.982 2.390 1.00 98.69 205 LEU A C 1
ATOM 1460 O O . LEU A 1 205 ? 6.378 -8.675 1.507 1.00 98.69 205 LEU A O 1
ATOM 1464 N N . ALA A 1 206 ? 5.663 -8.500 3.631 1.00 98.44 206 ALA A N 1
ATOM 1465 C CA . ALA A 1 206 ? 6.772 -7.680 4.135 1.00 98.44 206 ALA A CA 1
ATOM 1466 C C . ALA A 1 206 ? 7.030 -7.920 5.630 1.00 98.44 206 ALA A C 1
ATOM 1468 O O . ALA A 1 206 ? 6.297 -8.672 6.274 1.00 98.44 206 ALA A O 1
ATOM 1469 N N . ASP A 1 207 ? 8.037 -7.263 6.210 1.00 98.44 207 ASP A N 1
ATOM 1470 C CA . ASP A 1 207 ? 8.117 -7.144 7.669 1.00 98.44 207 ASP A CA 1
ATOM 1471 C C . ASP A 1 207 ? 7.109 -6.114 8.195 1.00 98.44 207 ASP A C 1
ATOM 1473 O O . ASP A 1 207 ? 6.350 -6.400 9.123 1.00 98.44 207 ASP A O 1
ATOM 1477 N N . ARG A 1 208 ? 7.009 -4.959 7.531 1.00 98.44 208 ARG A N 1
ATOM 1478 C CA . ARG A 1 208 ? 6.064 -3.880 7.848 1.00 98.44 208 ARG A CA 1
ATOM 1479 C C . ARG A 1 208 ? 5.287 -3.447 6.616 1.00 98.44 208 ARG A C 1
ATOM 1481 O O . ARG A 1 208 ? 5.875 -3.252 5.553 1.00 98.44 208 ARG A O 1
ATOM 1488 N N . GLY A 1 209 ? 3.977 -3.262 6.772 1.00 98.19 209 GLY A N 1
ATOM 1489 C CA . GLY A 1 209 ? 3.114 -2.849 5.667 1.00 98.19 209 GLY A CA 1
ATOM 1490 C C . GLY A 1 209 ? 3.060 -3.929 4.592 1.00 98.19 209 GLY A C 1
ATOM 1491 O O . GLY A 1 209 ? 3.626 -3.766 3.511 1.00 98.19 209 GLY A O 1
ATOM 1492 N N . GLY A 1 210 ? 2.416 -5.059 4.898 1.00 98.31 210 GLY A N 1
ATOM 1493 C CA . GLY A 1 210 ? 2.422 -6.233 4.022 1.00 98.31 210 GLY A CA 1
ATOM 1494 C C . GLY A 1 210 ? 1.945 -5.924 2.605 1.00 98.31 210 GLY A C 1
ATOM 1495 O O . GLY A 1 210 ? 2.477 -6.490 1.656 1.00 98.31 210 GLY A O 1
ATOM 1496 N N . GLY A 1 211 ? 1.012 -4.981 2.440 1.00 98.50 211 GLY A N 1
ATOM 1497 C CA . GLY A 1 211 ? 0.657 -4.374 1.155 1.00 98.50 211 GLY A CA 1
ATOM 1498 C C . GLY A 1 211 ? 1.341 -3.025 0.932 1.00 98.50 211 GLY A C 1
ATOM 1499 O O . GLY A 1 211 ? 2.093 -2.862 -0.028 1.00 98.50 211 GLY A O 1
ATOM 1500 N N . ILE A 1 212 ? 1.076 -2.062 1.815 1.00 98.75 212 ILE A N 1
ATOM 1501 C CA . ILE A 1 212 ? 1.531 -0.673 1.698 1.00 98.75 212 ILE A CA 1
ATOM 1502 C C . ILE A 1 212 ? 2.280 -0.255 2.960 1.00 98.75 212 ILE A C 1
ATOM 1504 O O . ILE A 1 212 ? 1.763 -0.412 4.066 1.00 98.75 212 ILE A O 1
ATOM 1508 N N . MET A 1 213 ? 3.445 0.364 2.775 1.00 98.50 213 MET A N 1
ATOM 1509 C CA . MET A 1 213 ? 4.144 1.143 3.795 1.00 98.50 213 MET A CA 1
ATOM 1510 C C . MET A 1 213 ? 4.351 2.569 3.280 1.00 98.50 213 MET A C 1
ATOM 1512 O O . MET A 1 213 ? 4.918 2.760 2.204 1.00 98.50 213 MET A O 1
ATOM 1516 N N . THR A 1 214 ? 3.914 3.568 4.046 1.00 98.62 214 THR A N 1
ATOM 1517 C CA . THR A 1 214 ? 4.172 4.976 3.716 1.00 98.62 214 THR A CA 1
ATOM 1518 C C . THR A 1 214 ? 4.194 5.878 4.947 1.00 98.62 214 THR A C 1
ATOM 1520 O O . THR A 1 214 ? 3.710 5.505 6.020 1.00 98.62 214 THR A O 1
ATOM 1523 N N . THR A 1 215 ? 4.746 7.082 4.814 1.00 98.50 215 THR A N 1
ATOM 1524 C CA . THR A 1 215 ? 4.676 8.087 5.879 1.00 98.50 215 THR A CA 1
ATOM 1525 C C . THR A 1 215 ? 3.315 8.785 5.862 1.00 98.50 215 THR A C 1
ATOM 1527 O O . THR A 1 215 ? 2.707 8.957 6.923 1.00 98.50 215 THR A O 1
ATOM 1530 N N . TRP A 1 216 ? 2.809 9.131 4.676 1.00 98.38 216 TRP A N 1
ATOM 1531 C CA . TRP A 1 216 ? 1.545 9.842 4.492 1.00 98.38 216 TRP A CA 1
ATOM 1532 C C . TRP A 1 216 ? 0.689 9.185 3.409 1.00 98.38 216 TRP A C 1
ATOM 1534 O O . TRP A 1 216 ? 1.176 8.816 2.345 1.00 98.38 216 TRP A O 1
ATOM 1544 N N . MET A 1 217 ? -0.614 9.083 3.645 1.00 98.44 217 MET A N 1
ATOM 1545 C CA . MET A 1 217 ? -1.563 8.549 2.673 1.00 98.44 217 MET A CA 1
ATOM 1546 C C . MET A 1 217 ? -2.728 9.515 2.484 1.00 98.44 217 MET A C 1
ATOM 1548 O O . MET A 1 217 ? -3.422 9.837 3.442 1.00 98.44 217 MET A O 1
ATOM 1552 N N . HIS A 1 218 ? -2.982 9.933 1.248 1.00 98.31 218 HIS A N 1
ATOM 1553 C CA . HIS A 1 218 ? -4.174 10.680 0.864 1.00 98.31 218 HIS A CA 1
ATOM 1554 C C . HIS A 1 218 ? -4.958 9.884 -0.178 1.00 98.31 218 HIS A C 1
ATOM 1556 O O . HIS A 1 218 ? -4.505 9.697 -1.307 1.00 98.31 218 HIS A O 1
ATOM 1562 N N . ASN A 1 219 ? -6.139 9.393 0.190 1.00 97.44 219 ASN A N 1
ATOM 1563 C CA . ASN A 1 219 ? -6.930 8.519 -0.668 1.00 97.44 219 ASN A CA 1
ATOM 1564 C C . ASN A 1 219 ? -8.281 9.140 -1.022 1.00 97.44 219 ASN A C 1
ATOM 1566 O O . ASN A 1 219 ? -9.209 9.103 -0.217 1.00 97.44 219 ASN A O 1
ATOM 1570 N N . LYS A 1 220 ? -8.420 9.618 -2.258 1.00 97.25 220 LYS A N 1
ATOM 1571 C CA . LYS A 1 220 ? -9.711 9.944 -2.881 1.00 97.25 220 LYS A CA 1
ATOM 1572 C C . LYS A 1 220 ? -10.179 8.861 -3.853 1.00 97.25 220 LYS A C 1
ATOM 1574 O O . LYS A 1 220 ? -11.216 9.035 -4.479 1.00 97.25 220 LYS A O 1
ATOM 1579 N N . ALA A 1 221 ? -9.430 7.766 -3.999 1.00 91.81 221 ALA A N 1
ATOM 1580 C CA . ALA A 1 221 ? -9.665 6.760 -5.026 1.00 91.81 221 ALA A CA 1
ATOM 1581 C C . ALA A 1 221 ? -11.062 6.165 -4.949 1.00 91.81 221 ALA A C 1
ATOM 1583 O O . ALA A 1 221 ? -11.529 5.755 -3.886 1.00 91.81 221 ALA A O 1
ATOM 1584 N N . ARG A 1 222 ? -11.666 5.969 -6.122 1.00 86.94 222 ARG A N 1
ATOM 1585 C CA . ARG A 1 222 ? -12.883 5.170 -6.268 1.00 86.94 222 ARG A CA 1
ATOM 1586 C C . ARG A 1 222 ? -12.726 3.764 -5.685 1.00 86.94 222 ARG A C 1
ATOM 1588 O O . ARG A 1 222 ? -13.705 3.188 -5.208 1.00 86.94 222 ARG A O 1
ATOM 1595 N N . ARG A 1 223 ? -11.526 3.180 -5.776 1.00 91.38 223 ARG A N 1
ATOM 1596 C CA . ARG A 1 223 ? -11.236 1.842 -5.250 1.00 91.38 223 ARG A CA 1
ATOM 1597 C C . ARG A 1 223 ? -9.787 1.726 -4.780 1.00 91.38 223 ARG A C 1
ATOM 1599 O O . ARG A 1 223 ? -8.882 1.623 -5.604 1.00 91.38 223 ARG A O 1
ATOM 1606 N N . LEU A 1 224 ? -9.607 1.646 -3.463 1.00 96.81 224 LEU A N 1
ATOM 1607 C CA . LEU A 1 224 ? -8.405 1.113 -2.824 1.00 96.81 224 LEU A CA 1
ATOM 1608 C C . LEU A 1 224 ? -8.761 -0.229 -2.174 1.00 96.81 224 LEU A C 1
ATOM 1610 O O . LEU A 1 224 ? -9.518 -0.270 -1.202 1.00 96.81 224 LEU A O 1
ATOM 1614 N N . HIS A 1 225 ? -8.235 -1.318 -2.730 1.00 97.56 225 HIS A N 1
ATOM 1615 C CA . HIS A 1 225 ? -8.448 -2.666 -2.212 1.00 97.56 225 HIS A CA 1
ATOM 1616 C C . HIS A 1 225 ? -7.112 -3.344 -1.915 1.00 97.56 225 HIS A C 1
ATOM 1618 O O . HIS A 1 225 ? -6.268 -3.479 -2.801 1.00 97.56 225 HIS A O 1
ATOM 1624 N N . VAL A 1 226 ? -6.933 -3.778 -0.668 1.00 98.50 226 VAL A N 1
ATOM 1625 C CA . VAL A 1 226 ? -5.726 -4.478 -0.215 1.00 98.50 226 VAL A CA 1
ATOM 1626 C C . VAL A 1 226 ? -6.159 -5.795 0.422 1.00 98.50 226 VAL A C 1
ATOM 1628 O O . VAL A 1 226 ? -7.011 -5.801 1.315 1.00 98.50 226 VAL A O 1
ATOM 1631 N N . SER A 1 227 ? -5.641 -6.918 -0.074 1.00 98.44 227 SER A N 1
ATOM 1632 C CA . SER A 1 227 ? -6.148 -8.240 0.309 1.00 98.44 227 SER A CA 1
ATOM 1633 C C . SER A 1 227 ? -5.075 -9.313 0.433 1.00 98.44 227 SER A C 1
ATOM 1635 O O . SER A 1 227 ? -4.089 -9.289 -0.288 1.00 98.44 227 SER A O 1
ATOM 1637 N N . ASN A 1 228 ? -5.262 -10.280 1.332 1.00 98.25 228 ASN A N 1
ATOM 1638 C CA . ASN A 1 228 ? -4.349 -11.411 1.535 1.00 98.25 228 ASN A CA 1
ATOM 1639 C C . ASN A 1 228 ? -2.881 -10.994 1.744 1.00 98.25 228 ASN A C 1
ATOM 1641 O O . ASN A 1 228 ? -1.956 -11.716 1.373 1.00 98.25 228 ASN A O 1
ATOM 1645 N N . CYS A 1 229 ? -2.654 -9.803 2.293 1.00 98.62 229 CYS A N 1
ATOM 1646 C CA . CYS A 1 229 ? -1.314 -9.306 2.562 1.00 98.62 229 CYS A CA 1
ATOM 1647 C C . CYS A 1 229 ? -0.866 -9.743 3.956 1.00 98.62 229 CYS A C 1
ATOM 1649 O O . CYS A 1 229 ? -1.678 -9.827 4.884 1.00 98.62 229 CYS A O 1
ATOM 1651 N N . SER A 1 230 ? 0.432 -9.994 4.124 1.00 98.50 230 SER A N 1
ATOM 1652 C CA . SER A 1 230 ? 0.996 -10.373 5.414 1.00 98.50 230 SER A CA 1
ATOM 1653 C C . SER A 1 230 ? 2.202 -9.530 5.824 1.00 98.50 230 SER A C 1
ATOM 1655 O O . SER A 1 230 ? 3.037 -9.161 4.999 1.00 98.50 230 SER A O 1
ATOM 1657 N N . ALA A 1 231 ? 2.298 -9.248 7.123 1.00 98.44 231 ALA A N 1
ATOM 1658 C CA . ALA A 1 231 ? 3.425 -8.587 7.762 1.00 98.44 231 ALA A CA 1
ATOM 1659 C C . ALA A 1 231 ? 4.014 -9.466 8.878 1.00 98.44 231 ALA A C 1
ATOM 1661 O O . ALA A 1 231 ? 3.277 -9.996 9.719 1.00 98.44 231 ALA A O 1
ATOM 1662 N N . THR A 1 232 ? 5.342 -9.605 8.942 1.00 98.12 232 THR A N 1
ATOM 1663 C CA . THR A 1 232 ? 5.992 -10.309 10.067 1.00 98.12 232 THR A CA 1
ATOM 1664 C C . THR A 1 232 ? 6.088 -9.479 11.343 1.00 98.12 232 THR A C 1
ATOM 1666 O O . THR A 1 232 ? 6.357 -10.050 12.398 1.00 98.12 232 THR A O 1
ATOM 1669 N N . SER A 1 233 ? 5.796 -8.181 11.274 1.00 97.50 233 SER A N 1
ATOM 1670 C CA . SER A 1 233 ? 5.785 -7.267 12.412 1.00 97.50 233 SER A CA 1
ATOM 1671 C C . SER A 1 233 ? 4.457 -6.503 12.500 1.00 97.50 233 SER A C 1
ATOM 1673 O O . SER A 1 233 ? 3.587 -6.901 13.276 1.00 97.50 233 SER A O 1
ATOM 1675 N N . HIS A 1 234 ? 4.238 -5.464 11.690 1.00 97.25 234 HIS A N 1
ATOM 1676 C CA . HIS A 1 234 ? 3.083 -4.566 11.844 1.00 97.25 234 HIS A CA 1
ATOM 1677 C C . HIS A 1 234 ? 2.405 -4.223 10.516 1.00 97.25 234 HIS A C 1
ATOM 1679 O O . HIS A 1 234 ? 3.070 -4.107 9.485 1.00 97.25 234 HIS A O 1
ATOM 1685 N N . GLY A 1 235 ? 1.090 -3.989 10.559 1.00 96.62 235 GLY A N 1
ATOM 1686 C CA . GLY A 1 235 ? 0.326 -3.499 9.410 1.00 96.62 235 GLY A CA 1
ATOM 1687 C C . GLY A 1 235 ? 0.220 -4.550 8.311 1.00 96.62 235 GLY A C 1
ATOM 1688 O O . GLY A 1 235 ? 0.877 -4.435 7.278 1.00 96.62 235 GLY A O 1
ATOM 1689 N N . GLY A 1 236 ? -0.584 -5.594 8.533 1.00 97.44 236 GLY A N 1
ATOM 1690 C CA . GLY A 1 236 ? -0.676 -6.735 7.614 1.00 97.44 236 GLY A CA 1
ATOM 1691 C C . GLY A 1 236 ? -1.045 -6.317 6.191 1.00 97.44 236 GLY A C 1
ATOM 1692 O O . GLY A 1 236 ? -0.443 -6.807 5.241 1.00 97.44 236 GLY A O 1
ATOM 1693 N N . CYS A 1 237 ? -1.938 -5.338 6.035 1.00 98.44 237 CYS A N 1
ATOM 1694 C CA . CYS A 1 237 ? -2.202 -4.695 4.748 1.00 98.44 237 CYS A CA 1
ATOM 1695 C C . CYS A 1 237 ? -1.560 -3.310 4.641 1.00 98.44 237 CYS A C 1
ATOM 1697 O O . CYS A 1 237 ? -0.864 -3.042 3.663 1.00 98.44 237 CYS A O 1
ATOM 1699 N N . VAL A 1 238 ? -1.774 -2.435 5.624 1.00 98.62 238 VAL A N 1
ATOM 1700 C CA . VAL A 1 238 ? -1.342 -1.033 5.556 1.00 98.62 238 VAL A CA 1
ATOM 1701 C C . VAL A 1 238 ? -0.576 -0.643 6.815 1.00 98.62 238 VAL A C 1
ATOM 1703 O O . VAL A 1 238 ? -1.042 -0.877 7.929 1.00 98.62 238 VAL A O 1
ATOM 1706 N N . TYR A 1 239 ? 0.572 0.002 6.631 1.00 98.56 239 TYR A N 1
ATOM 1707 C CA . TYR A 1 239 ? 1.312 0.695 7.678 1.00 98.56 239 TYR A CA 1
ATOM 1708 C C . TYR A 1 239 ? 1.470 2.169 7.284 1.00 98.56 239 TYR A C 1
ATOM 1710 O O . TYR A 1 239 ? 2.027 2.474 6.226 1.00 98.56 239 TYR A O 1
ATOM 1718 N N . VAL A 1 240 ? 1.012 3.082 8.147 1.00 98.38 240 VAL A N 1
ATOM 1719 C CA . VAL A 1 240 ? 1.168 4.536 7.968 1.00 98.38 240 VAL A CA 1
ATOM 1720 C C . VAL A 1 240 ? 1.875 5.155 9.168 1.00 98.38 240 VAL A C 1
ATOM 1722 O O . VAL A 1 240 ? 1.461 4.945 10.306 1.00 98.38 240 VAL A O 1
ATOM 1725 N N . ARG A 1 241 ? 2.937 5.928 8.915 1.00 98.06 241 ARG A N 1
ATOM 1726 C CA . ARG A 1 241 ? 3.808 6.464 9.975 1.00 98.06 241 ARG A CA 1
ATOM 1727 C C . ARG A 1 241 ? 3.364 7.800 10.581 1.00 98.06 241 ARG A C 1
ATOM 1729 O O . ARG A 1 241 ? 3.707 8.078 11.723 1.00 98.06 241 ARG A O 1
ATOM 1736 N N . ALA A 1 242 ? 2.705 8.665 9.816 1.00 98.12 242 ALA A N 1
ATOM 1737 C CA . ALA A 1 242 ? 2.387 10.012 10.293 1.00 98.12 242 ALA A CA 1
ATOM 1738 C C . ALA A 1 242 ? 0.930 10.406 10.072 1.00 98.12 242 ALA A C 1
ATOM 1740 O O . ALA A 1 242 ? 0.282 10.917 10.988 1.00 98.12 242 ALA A O 1
ATOM 1741 N N . ARG A 1 243 ? 0.410 10.235 8.850 1.00 98.25 243 ARG A N 1
ATOM 1742 C CA . ARG A 1 243 ? -0.943 10.701 8.533 1.00 98.25 243 ARG A CA 1
ATOM 1743 C C . ARG A 1 243 ? -1.610 9.891 7.435 1.00 98.25 243 ARG A C 1
ATOM 1745 O O . ARG A 1 243 ? -1.039 9.692 6.374 1.00 98.25 243 ARG A O 1
ATOM 1752 N N . ALA A 1 244 ? -2.856 9.501 7.649 1.00 98.25 244 ALA A N 1
ATOM 1753 C CA . ALA A 1 244 ? -3.730 8.942 6.632 1.00 98.25 244 ALA A CA 1
ATOM 1754 C C . ALA A 1 244 ? -5.032 9.744 6.570 1.00 98.25 244 ALA A C 1
ATOM 1756 O O . ALA A 1 244 ? -5.747 9.868 7.561 1.00 98.25 244 ALA A O 1
ATOM 1757 N N . GLU A 1 245 ? -5.348 10.269 5.393 1.00 98.31 245 GLU A N 1
ATOM 1758 C CA . GLU A 1 245 ? -6.593 10.965 5.093 1.00 98.31 245 GLU A CA 1
ATOM 1759 C C . GLU A 1 245 ? -7.303 10.261 3.955 1.00 98.31 245 GLU A C 1
ATOM 1761 O O . GLU A 1 245 ? -6.930 10.361 2.784 1.00 98.31 245 GLU A O 1
ATOM 1766 N N . LEU A 1 246 ? -8.335 9.517 4.312 1.00 97.62 246 LEU A N 1
ATOM 1767 C CA . LEU A 1 246 ? -9.134 8.763 3.373 1.00 97.62 246 LEU A CA 1
ATOM 1768 C C . LEU A 1 246 ? -10.422 9.557 3.165 1.00 97.62 246 LEU A C 1
ATOM 1770 O O . LEU A 1 246 ? -11.166 9.784 4.108 1.00 97.62 246 LEU A O 1
ATOM 1774 N N . ALA A 1 247 ? -10.663 10.018 1.943 1.00 97.00 247 ALA A N 1
ATOM 1775 C CA . ALA A 1 247 ? -11.930 10.613 1.522 1.00 97.00 247 ALA A CA 1
ATOM 1776 C C . ALA A 1 247 ? -12.887 9.560 0.934 1.00 97.00 247 ALA A C 1
ATOM 1778 O O . ALA A 1 247 ? -14.070 9.830 0.751 1.00 97.00 247 ALA A O 1
ATOM 1779 N N . ALA A 1 248 ? -12.377 8.358 0.650 1.00 95.19 248 ALA A N 1
ATOM 1780 C CA . ALA A 1 248 ? -13.134 7.224 0.141 1.00 95.19 248 ALA A CA 1
ATOM 1781 C C . ALA A 1 248 ? -13.013 6.002 1.074 1.00 95.19 248 ALA A C 1
ATOM 1783 O O . ALA A 1 248 ? -12.010 5.878 1.786 1.00 95.19 248 ALA A O 1
ATOM 1784 N N . PRO A 1 249 ? -13.997 5.079 1.059 1.00 94.12 249 PRO A N 1
ATOM 1785 C CA . PRO A 1 249 ? -13.949 3.859 1.856 1.00 94.12 249 PRO A CA 1
ATOM 1786 C C . PRO A 1 249 ? -12.708 3.005 1.580 1.00 94.12 249 PRO A C 1
ATOM 1788 O O . PRO A 1 249 ? -12.335 2.774 0.428 1.00 94.12 249 PRO A O 1
ATOM 1791 N N . LEU A 1 250 ? -12.116 2.470 2.647 1.00 96.31 250 LEU A N 1
ATOM 1792 C CA . LEU A 1 250 ? -11.002 1.526 2.580 1.00 96.31 250 LEU A CA 1
ATOM 1793 C C . LEU A 1 250 ? -11.488 0.098 2.833 1.00 96.31 250 LEU A C 1
ATOM 1795 O O . LEU A 1 250 ? -12.094 -0.178 3.868 1.00 96.31 250 LEU A O 1
ATOM 1799 N N . SER A 1 251 ? -11.195 -0.817 1.904 1.00 96.88 251 SER A N 1
ATOM 1800 C CA . SER A 1 251 ? -11.538 -2.237 2.023 1.00 96.88 251 SER A CA 1
ATOM 1801 C C . SER A 1 251 ? -10.286 -3.095 2.179 1.00 96.88 251 SER A C 1
ATOM 1803 O O . SER A 1 251 ? -9.440 -3.147 1.283 1.00 96.88 251 SER A O 1
ATOM 1805 N N . LEU A 1 252 ? -10.209 -3.785 3.315 1.00 97.88 252 LEU A N 1
ATOM 1806 C CA . LEU A 1 252 ? -9.123 -4.673 3.707 1.00 97.88 252 LEU A CA 1
ATOM 1807 C C . LEU A 1 252 ? -9.671 -6.077 3.923 1.00 97.88 252 LEU A C 1
ATOM 1809 O O . LEU A 1 252 ? -10.688 -6.249 4.603 1.00 97.88 252 LEU A O 1
ATOM 1813 N N . SER A 1 253 ? -9.011 -7.086 3.358 1.00 97.50 253 SER A N 1
ATOM 1814 C CA . SER A 1 253 ? -9.464 -8.468 3.533 1.00 97.50 253 SER A CA 1
ATOM 1815 C C . SER A 1 253 ? -8.336 -9.482 3.654 1.00 97.50 253 SER A C 1
ATOM 1817 O O . SER A 1 253 ? -7.338 -9.366 2.960 1.00 97.50 253 SER A O 1
ATOM 1819 N N . GLY A 1 254 ? -8.463 -10.476 4.534 1.00 96.69 254 GLY A N 1
ATOM 1820 C CA . GLY A 1 254 ? -7.455 -11.532 4.686 1.00 96.69 254 GLY A CA 1
ATOM 1821 C C . GLY A 1 254 ? -6.072 -11.021 5.111 1.00 96.69 254 GLY A C 1
ATOM 1822 O O . GLY A 1 254 ? -5.065 -11.646 4.794 1.00 96.69 254 GLY A O 1
ATOM 1823 N N . CYS A 1 255 ? -5.997 -9.858 5.763 1.00 97.75 255 CYS A N 1
ATOM 1824 C CA . CYS A 1 255 ? -4.731 -9.228 6.130 1.00 97.75 255 CYS A CA 1
ATOM 1825 C C . CYS A 1 255 ? -4.178 -9.824 7.433 1.00 97.75 255 CYS A C 1
ATOM 1827 O O . CYS A 1 255 ? -4.905 -9.888 8.426 1.00 97.75 255 CYS A O 1
ATOM 1829 N N . ILE A 1 256 ? -2.905 -10.228 7.465 1.00 97.06 256 ILE A N 1
ATOM 1830 C CA . ILE A 1 256 ? -2.312 -10.924 8.620 1.00 97.06 256 ILE A CA 1
ATOM 1831 C C . ILE A 1 256 ? -1.047 -10.215 9.105 1.00 97.06 256 ILE A C 1
ATOM 1833 O O . ILE A 1 256 ? -0.068 -10.146 8.371 1.00 97.06 256 ILE A O 1
ATOM 1837 N N . ALA A 1 257 ? -0.999 -9.782 10.364 1.00 96.75 257 ALA A N 1
ATOM 1838 C CA . ALA A 1 257 ? 0.236 -9.324 11.006 1.00 96.75 257 ALA A CA 1
ATOM 1839 C C . ALA A 1 257 ? 0.629 -10.252 12.162 1.00 96.75 257 ALA A C 1
ATOM 1841 O O . ALA A 1 257 ? -0.216 -10.621 12.973 1.00 96.75 257 ALA A O 1
ATOM 1842 N N . LYS A 1 258 ? 1.912 -10.616 12.282 1.00 96.38 258 LYS A N 1
ATOM 1843 C CA . LYS A 1 258 ? 2.389 -11.400 13.441 1.00 96.38 258 LYS A CA 1
ATOM 1844 C C . LYS A 1 258 ? 2.528 -10.569 14.723 1.00 96.38 258 LYS A C 1
ATOM 1846 O O . LYS A 1 258 ? 2.558 -11.154 15.798 1.00 96.38 258 LYS A O 1
ATOM 1851 N N . GLY A 1 259 ? 2.626 -9.244 14.623 1.00 94.94 259 GLY A N 1
ATOM 1852 C CA . GLY A 1 259 ? 2.627 -8.326 15.762 1.00 94.94 259 GLY A CA 1
ATOM 1853 C C . GLY A 1 259 ? 1.267 -7.660 15.946 1.00 94.94 259 GLY A C 1
ATOM 1854 O O . GLY A 1 259 ? 0.374 -8.224 16.575 1.00 94.94 259 GLY A O 1
ATOM 1855 N N . THR A 1 260 ? 1.105 -6.442 15.425 1.00 94.81 260 THR A N 1
ATOM 1856 C CA . THR A 1 260 ? -0.108 -5.632 15.641 1.00 94.81 260 THR A CA 1
ATOM 1857 C C . THR A 1 260 ? -0.652 -5.046 14.335 1.00 94.81 260 THR A C 1
ATOM 1859 O O . THR A 1 260 ? 0.082 -4.866 13.361 1.00 94.81 260 THR A O 1
ATOM 1862 N N . GLY A 1 261 ? -1.954 -4.750 14.307 1.00 94.75 261 GLY A N 1
ATOM 1863 C CA . GLY A 1 261 ? -2.619 -4.125 13.164 1.00 94.75 261 GLY A CA 1
ATOM 1864 C C . GLY A 1 261 ? -2.737 -5.073 11.976 1.00 94.75 261 GLY A C 1
ATOM 1865 O O . GLY A 1 261 ? -2.085 -4.870 10.954 1.00 94.75 261 GLY A O 1
ATOM 1866 N N . GLY A 1 262 ? -3.560 -6.117 12.104 1.00 95.75 262 GLY A N 1
ATOM 1867 C CA . GLY A 1 262 ? -3.757 -7.107 11.041 1.00 95.75 262 GLY A CA 1
ATOM 1868 C C . GLY A 1 262 ? -4.195 -6.456 9.730 1.00 95.75 262 GLY A C 1
ATOM 1869 O O . GLY A 1 262 ? -3.589 -6.709 8.697 1.00 95.75 262 GLY A O 1
ATOM 1870 N N . GLY A 1 263 ? -5.167 -5.541 9.774 1.00 97.19 263 GLY A N 1
ATOM 1871 C CA . GLY A 1 263 ? -5.501 -4.663 8.649 1.00 97.19 263 GLY A CA 1
ATOM 1872 C C . GLY A 1 263 ? -4.556 -3.463 8.543 1.00 97.19 263 GLY A C 1
ATOM 1873 O O . GLY A 1 263 ? -3.769 -3.367 7.600 1.00 97.19 263 GLY A O 1
ATOM 1874 N N . ILE A 1 264 ? -4.656 -2.547 9.508 1.00 97.94 264 ILE A N 1
ATOM 1875 C CA . ILE A 1 264 ? -3.961 -1.256 9.530 1.00 97.94 264 ILE A CA 1
ATOM 1876 C C . ILE A 1 264 ? -3.160 -1.115 10.816 1.00 97.94 264 ILE A C 1
ATOM 1878 O O . ILE A 1 264 ? -3.683 -1.323 11.914 1.00 97.94 264 ILE A O 1
ATOM 1882 N N . TYR A 1 265 ? -1.925 -0.662 10.663 1.00 98.00 265 TYR A N 1
ATOM 1883 C CA . TYR A 1 265 ? -1.134 -0.061 11.720 1.00 98.00 265 TYR A CA 1
ATOM 1884 C C . TYR A 1 265 ? -0.916 1.420 11.400 1.00 98.00 265 TYR A C 1
ATOM 1886 O O . TYR A 1 265 ? -0.468 1.756 10.302 1.00 98.00 265 TYR A O 1
ATOM 1894 N N . ALA A 1 266 ? -1.247 2.303 12.337 1.00 97.50 266 ALA A N 1
ATOM 1895 C CA . ALA A 1 266 ? -1.090 3.740 12.173 1.00 97.50 266 ALA A CA 1
ATOM 1896 C C . ALA A 1 266 ? -0.329 4.363 13.348 1.00 97.50 266 ALA A C 1
ATOM 1898 O O . ALA A 1 266 ? -0.540 4.015 14.511 1.00 97.50 266 ALA A O 1
ATOM 1899 N N . GLN A 1 267 ? 0.514 5.329 13.007 1.00 96.44 267 GLN A N 1
ATOM 1900 C CA . GLN A 1 267 ? 1.132 6.296 13.902 1.00 96.44 267 GLN A CA 1
ATOM 1901 C C . GLN A 1 267 ? 0.678 7.693 13.454 1.00 96.44 267 GLN A C 1
ATOM 1903 O O . GLN A 1 267 ? 0.653 7.993 12.257 1.00 96.44 267 GLN A O 1
ATOM 1908 N N . GLY A 1 268 ? 0.289 8.540 14.405 1.00 96.06 268 GLY A N 1
ATOM 1909 C CA . GLY A 1 268 ? -0.181 9.896 14.139 1.00 96.06 268 GLY A CA 1
ATOM 1910 C C . GLY A 1 268 ? -1.673 9.969 13.804 1.00 96.06 268 GLY A C 1
ATOM 1911 O O . GLY A 1 268 ? -2.507 9.472 14.554 1.00 96.06 268 GLY A O 1
ATOM 1912 N N . LYS A 1 269 ? -2.039 10.667 12.724 1.00 97.69 269 LYS A N 1
ATOM 1913 C CA . LYS A 1 269 ? -3.443 11.012 12.440 1.00 97.69 269 LYS A CA 1
ATOM 1914 C C . LYS A 1 269 ? -4.074 10.102 11.387 1.00 97.69 269 LYS A C 1
ATOM 1916 O O . LYS A 1 269 ? -3.593 10.055 10.263 1.00 97.69 269 LYS A O 1
ATOM 1921 N N . LEU A 1 270 ? -5.203 9.469 11.693 1.00 97.75 270 LEU A N 1
ATOM 1922 C CA . LEU A 1 270 ? -6.020 8.712 10.739 1.00 97.75 270 LEU A CA 1
ATOM 1923 C C . LEU A 1 270 ? -7.423 9.317 10.647 1.00 97.75 270 LEU A C 1
ATOM 1925 O O . LEU A 1 270 ? -8.146 9.365 11.634 1.00 97.75 270 LEU A O 1
ATOM 1929 N N . VAL A 1 271 ? -7.845 9.735 9.458 1.00 98.06 271 VAL A N 1
ATOM 1930 C CA . VAL A 1 271 ? -9.220 10.179 9.192 1.00 98.06 271 VAL A CA 1
ATOM 1931 C C . VAL A 1 271 ? -9.805 9.333 8.073 1.00 98.06 271 VAL A C 1
ATOM 1933 O O . VAL A 1 271 ? -9.186 9.206 7.017 1.00 98.06 271 VAL A O 1
ATOM 1936 N N . SER A 1 272 ? -10.981 8.747 8.295 1.00 97.25 272 SER A N 1
ATOM 1937 C CA . SER A 1 272 ? -11.674 7.961 7.271 1.00 97.25 272 SER A CA 1
ATOM 1938 C C . SER A 1 272 ? -13.197 8.014 7.423 1.00 97.25 272 SER A C 1
ATOM 1940 O O . SER A 1 272 ? -13.694 7.818 8.532 1.00 97.25 272 SER A O 1
ATOM 1942 N N . PRO A 1 273 ? -13.976 8.184 6.337 1.00 97.38 273 PRO A N 1
ATOM 1943 C CA . PRO A 1 273 ? -15.422 8.011 6.397 1.00 97.38 273 PRO A CA 1
ATOM 1944 C C . PRO A 1 273 ? -15.774 6.547 6.678 1.00 97.38 273 PRO A C 1
ATOM 1946 O O . PRO A 1 273 ? -16.752 6.237 7.354 1.00 97.38 273 PRO A O 1
ATOM 1949 N N . GLN A 1 274 ? -14.969 5.613 6.165 1.00 96.62 274 GLN A N 1
ATOM 1950 C CA . GLN A 1 274 ? -15.270 4.203 6.299 1.00 96.62 274 GLN A CA 1
ATOM 1951 C C . GLN A 1 274 ? -14.036 3.312 6.185 1.00 96.62 274 GLN A C 1
ATOM 1953 O O . GLN A 1 274 ? -13.245 3.421 5.247 1.00 96.62 274 GLN A O 1
ATOM 1958 N N . ILE A 1 275 ? -13.920 2.357 7.104 1.00 97.00 275 ILE A N 1
ATOM 1959 C CA . ILE A 1 275 ? -12.950 1.263 7.038 1.00 97.00 275 ILE A CA 1
ATOM 1960 C C . ILE A 1 275 ? -13.712 -0.055 7.142 1.00 97.00 275 ILE A C 1
ATOM 1962 O O . ILE A 1 275 ? -14.527 -0.243 8.041 1.00 97.00 275 ILE A O 1
ATOM 1966 N N . SER A 1 276 ? -13.455 -0.980 6.222 1.00 96.88 276 SER A N 1
ATOM 1967 C CA . SER A 1 276 ? -13.986 -2.338 6.273 1.00 96.88 276 SER A CA 1
ATOM 1968 C C . SER A 1 276 ? -12.845 -3.340 6.372 1.00 96.88 276 SER A C 1
ATOM 1970 O O . SER A 1 276 ? -11.979 -3.379 5.501 1.00 96.88 276 SER A O 1
ATOM 1972 N N . CYS A 1 277 ? -12.867 -4.159 7.421 1.00 96.75 277 CYS A N 1
ATOM 1973 C CA . CYS A 1 277 ? -11.939 -5.264 7.627 1.00 96.75 277 CYS A CA 1
ATOM 1974 C C . CYS A 1 277 ? -12.700 -6.585 7.577 1.00 96.75 277 CYS A C 1
ATOM 1976 O O . CYS A 1 277 ? -13.615 -6.809 8.370 1.00 96.75 277 CYS A O 1
ATOM 1978 N N . THR A 1 278 ? -12.302 -7.467 6.666 1.00 95.69 278 THR A N 1
ATOM 1979 C CA . THR A 1 278 ? -12.866 -8.814 6.535 1.00 95.69 278 THR A CA 1
ATOM 1980 C C . THR A 1 278 ? -11.773 -9.851 6.739 1.00 95.69 278 THR A C 1
ATOM 1982 O O . THR A 1 278 ? -10.798 -9.850 6.005 1.00 95.69 278 THR A O 1
ATOM 1985 N N . ASP A 1 279 ? -11.915 -10.760 7.699 1.00 94.25 279 ASP A N 1
ATOM 1986 C CA . ASP A 1 279 ? -10.942 -11.843 7.925 1.00 94.25 279 ASP A CA 1
ATOM 1987 C C . ASP A 1 279 ? -9.501 -11.346 8.197 1.00 94.25 279 ASP A C 1
ATOM 1989 O O . ASP A 1 279 ? -8.529 -12.010 7.842 1.00 94.25 279 ASP A O 1
ATOM 1993 N N . CYS A 1 280 ? -9.342 -10.164 8.803 1.00 94.94 280 CYS A N 1
ATOM 1994 C CA . CYS A 1 280 ? -8.029 -9.659 9.213 1.00 94.94 280 CYS A CA 1
ATOM 1995 C C . CYS A 1 280 ? -7.612 -10.253 10.568 1.00 94.94 280 CYS A C 1
ATOM 1997 O O . CYS A 1 280 ? -8.460 -10.492 11.428 1.00 94.94 280 CYS A O 1
ATOM 1999 N N . HIS A 1 281 ? -6.313 -10.470 10.781 1.00 93.75 281 HIS A N 1
ATOM 2000 C CA . HIS A 1 281 ? -5.790 -11.123 11.978 1.00 93.75 281 HIS A CA 1
ATOM 2001 C C . HIS A 1 281 ? -4.450 -10.538 12.440 1.00 93.75 281 HIS A C 1
ATOM 2003 O O . HIS A 1 281 ? -3.531 -10.349 11.647 1.00 93.75 281 HIS A O 1
ATOM 2009 N N . ALA A 1 282 ? -4.321 -10.310 13.744 1.00 93.44 282 ALA A N 1
ATOM 2010 C CA . ALA A 1 282 ? -3.045 -10.121 14.428 1.00 93.44 282 ALA A CA 1
ATOM 2011 C C . ALA A 1 282 ? -3.209 -10.460 15.911 1.00 93.44 282 ALA A C 1
ATOM 2013 O O . ALA A 1 282 ? -4.310 -10.252 16.416 1.00 93.44 282 ALA A O 1
ATOM 2014 N N . PRO A 1 283 ? -2.161 -10.907 16.629 1.00 90.50 283 PRO A N 1
ATOM 2015 C CA . PRO A 1 283 ? -2.261 -11.291 18.040 1.00 90.50 283 PRO A CA 1
ATOM 2016 C C . PRO A 1 283 ? -2.853 -10.248 18.991 1.00 90.50 283 PRO A C 1
ATOM 2018 O O . PRO A 1 283 ? -3.393 -10.628 20.024 1.00 90.50 283 PRO A O 1
ATOM 2021 N N . THR A 1 284 ? -2.755 -8.953 18.680 1.00 87.69 284 THR A N 1
ATOM 2022 C CA . THR A 1 284 ? -3.288 -7.884 19.541 1.00 87.69 284 THR A CA 1
ATOM 2023 C C . THR A 1 284 ? -4.483 -7.160 18.930 1.00 87.69 284 THR A C 1
ATOM 2025 O O . THR A 1 284 ? -5.467 -6.946 19.628 1.00 87.69 284 THR A O 1
ATOM 2028 N N . SER A 1 285 ? -4.415 -6.789 17.650 1.00 91.69 285 SER A N 1
ATOM 2029 C CA . SER A 1 285 ? -5.426 -5.985 16.955 1.00 91.69 285 SER A CA 1
ATOM 2030 C C . SER A 1 285 ? -5.705 -6.510 15.555 1.00 91.69 285 SER A C 1
ATOM 2032 O O . SER A 1 285 ? -4.948 -6.260 14.615 1.00 91.69 285 SER A O 1
ATOM 2034 N N . ALA A 1 286 ? -6.827 -7.210 15.403 1.00 92.06 286 ALA A N 1
ATOM 2035 C CA . ALA A 1 286 ? -7.184 -7.866 14.150 1.00 92.06 286 ALA A CA 1
ATOM 2036 C C . ALA A 1 286 ? -7.352 -6.882 12.977 1.00 92.06 286 ALA A C 1
ATOM 2038 O O . ALA A 1 286 ? -6.796 -7.102 11.904 1.00 92.06 286 ALA A O 1
ATOM 2039 N N . CYS A 1 287 ? -8.088 -5.784 13.168 1.00 95.06 287 CYS A N 1
ATOM 2040 C CA . CYS A 1 287 ? -8.354 -4.817 12.103 1.00 95.06 287 CYS A CA 1
ATOM 2041 C C . CYS A 1 287 ? -7.451 -3.590 12.201 1.00 95.06 287 CYS A C 1
ATOM 2043 O O . CYS A 1 287 ? -6.734 -3.295 11.249 1.00 95.06 287 CYS A O 1
ATOM 2045 N N . PHE A 1 288 ? -7.476 -2.884 13.334 1.00 95.25 288 PHE A N 1
ATOM 2046 C CA . PHE A 1 288 ? -6.876 -1.556 13.450 1.00 95.25 288 PHE A CA 1
ATOM 2047 C C . PHE A 1 288 ? -6.030 -1.413 14.716 1.00 95.25 288 PHE A C 1
ATOM 2049 O O . PHE A 1 288 ? -6.479 -1.737 15.819 1.00 95.25 288 PHE A O 1
ATOM 2056 N N . HIS A 1 289 ? -4.809 -0.909 14.543 1.00 95.88 289 HIS A N 1
ATOM 2057 C CA . HIS A 1 289 ? -3.917 -0.508 15.620 1.00 95.88 289 HIS A CA 1
ATOM 2058 C C . HIS A 1 289 ? -3.518 0.961 15.483 1.00 95.88 289 HIS A C 1
ATOM 2060 O O . HIS A 1 289 ? -2.974 1.341 14.444 1.00 95.88 289 HIS A O 1
ATOM 2066 N N . LEU A 1 290 ? -3.731 1.745 16.540 1.00 96.38 290 LEU A N 1
ATOM 2067 C CA . LEU A 1 290 ? -3.191 3.098 16.671 1.00 96.38 290 LEU A CA 1
ATOM 2068 C C . LEU A 1 290 ? -2.125 3.102 17.765 1.00 96.38 290 LEU A C 1
ATOM 2070 O O . LEU A 1 290 ? -2.444 2.908 18.941 1.00 96.38 290 LEU A O 1
ATOM 2074 N N . GLU A 1 291 ? -0.866 3.301 17.386 1.00 95.69 291 GLU A N 1
ATOM 2075 C CA . GLU A 1 291 ? 0.209 3.367 18.377 1.00 95.69 291 GLU A CA 1
ATOM 2076 C C . GLU A 1 291 ? 0.233 4.718 19.094 1.00 95.69 291 GLU A C 1
ATOM 2078 O O . GLU A 1 291 ? 0.415 4.738 20.303 1.00 95.69 291 GLU A O 1
ATOM 2083 N N . SER A 1 292 ? 0.016 5.822 18.378 1.00 95.25 292 SER A N 1
ATOM 2084 C CA . SER A 1 292 ? 0.017 7.193 18.905 1.00 95.25 292 SER A CA 1
ATOM 2085 C C . SER A 1 292 ? -0.810 8.117 18.009 1.00 95.25 292 SER A C 1
ATOM 2087 O O . SER A 1 292 ? -1.029 7.799 16.836 1.00 95.25 292 SER A O 1
ATOM 2089 N N . GLY A 1 293 ? -1.247 9.263 18.538 1.00 96.06 293 GLY A N 1
ATOM 2090 C CA . GLY A 1 293 ? -1.997 10.283 17.796 1.00 96.06 293 GLY A CA 1
ATOM 2091 C C . GLY A 1 293 ? -3.521 10.116 17.820 1.00 96.06 293 GLY A C 1
ATOM 2092 O O . GLY A 1 293 ? -4.103 9.712 18.819 1.00 96.06 293 GLY A O 1
ATOM 2093 N N . GLU A 1 294 ? -4.195 10.472 16.726 1.00 96.31 294 GLU A N 1
ATOM 2094 C CA . GLU A 1 294 ? -5.657 10.606 16.683 1.00 96.31 294 GLU A CA 1
ATOM 2095 C C . GLU A 1 294 ? -6.260 9.824 15.517 1.00 96.31 294 GLU A C 1
ATOM 2097 O O . GLU A 1 294 ? -5.865 10.005 14.366 1.00 96.31 294 GLU A O 1
ATOM 2102 N N . ALA A 1 295 ? -7.284 9.016 15.780 1.00 96.88 295 ALA A N 1
ATOM 2103 C CA . ALA A 1 295 ? -8.099 8.398 14.743 1.00 96.88 295 ALA A CA 1
ATOM 2104 C C . ALA A 1 295 ? -9.539 8.913 14.791 1.00 96.88 295 ALA A C 1
ATOM 2106 O O . ALA A 1 295 ? -10.185 8.848 15.829 1.00 96.88 295 ALA A O 1
ATOM 2107 N N . SER A 1 296 ? -10.063 9.369 13.655 1.00 97.25 296 SER A N 1
ATOM 2108 C CA . SER A 1 296 ? -11.465 9.740 13.461 1.00 97.25 296 SER A CA 1
ATOM 2109 C C . SER A 1 296 ? -12.047 8.913 12.321 1.00 97.25 296 SER A C 1
ATOM 2111 O O . SER A 1 296 ? -11.698 9.112 11.154 1.00 97.25 296 SER A O 1
ATOM 2113 N N . ILE A 1 297 ? -12.889 7.936 12.659 1.00 97.06 297 ILE A N 1
ATOM 2114 C CA . ILE A 1 297 ? -13.489 7.016 11.691 1.00 97.06 297 ILE A CA 1
ATOM 2115 C C . ILE A 1 297 ? -15.010 7.076 11.822 1.00 97.06 297 ILE A C 1
ATOM 2117 O O . ILE A 1 297 ? -15.568 6.717 12.857 1.00 97.06 297 ILE A O 1
ATOM 2121 N N . GLU A 1 298 ? -15.707 7.501 10.772 1.00 96.88 298 GLU A N 1
ATOM 2122 C CA . GLU A 1 298 ? -17.171 7.613 10.812 1.00 96.88 298 GLU A CA 1
ATOM 2123 C C . GLU A 1 298 ? -17.847 6.232 10.839 1.00 96.88 298 GLU A C 1
ATOM 2125 O O . GLU A 1 298 ? -18.778 6.016 11.617 1.00 96.88 298 GLU A O 1
ATOM 2130 N N . SER A 1 299 ? -17.356 5.269 10.055 1.00 96.19 299 SER A N 1
ATOM 2131 C CA . SER A 1 299 ? -17.888 3.906 10.015 1.00 96.19 299 SER A CA 1
ATOM 2132 C C . SER A 1 299 ? -16.786 2.846 9.979 1.00 96.19 299 SER A C 1
ATOM 2134 O O . SER A 1 299 ? -15.930 2.832 9.099 1.00 96.19 299 SER A O 1
ATOM 2136 N N . LEU A 1 300 ? -16.822 1.904 10.912 1.00 95.81 300 LEU A N 1
ATOM 2137 C CA . LEU A 1 300 ? -15.960 0.733 10.925 1.00 95.81 300 LEU A CA 1
ATOM 2138 C C . LEU A 1 300 ? -16.806 -0.527 10.767 1.00 95.81 300 LEU A C 1
ATOM 2140 O O . LEU A 1 300 ? -17.641 -0.819 11.617 1.00 95.81 300 LEU A O 1
ATOM 2144 N N . ILE A 1 301 ? -16.569 -1.296 9.708 1.00 95.56 301 ILE A N 1
ATOM 2145 C CA . ILE A 1 301 ? -17.282 -2.547 9.433 1.00 95.56 301 ILE A CA 1
ATOM 2146 C C . ILE A 1 301 ? -16.336 -3.722 9.612 1.00 95.56 301 ILE A C 1
ATOM 2148 O O . ILE A 1 301 ? -15.300 -3.807 8.949 1.00 95.56 301 ILE A O 1
ATOM 2152 N N . LEU A 1 302 ? -16.724 -4.653 10.474 1.00 93.50 302 LEU A N 1
ATOM 2153 C CA . LEU A 1 302 ? -15.916 -5.802 10.839 1.00 93.50 302 LEU A CA 1
ATOM 2154 C C . LEU A 1 302 ? -16.646 -7.074 10.418 1.00 93.50 302 LEU A C 1
ATOM 2156 O O . LEU A 1 302 ? -17.812 -7.279 10.756 1.00 93.50 302 LEU A O 1
ATOM 2160 N N . ARG A 1 303 ? -15.950 -7.929 9.669 1.00 93.88 303 ARG A N 1
ATOM 2161 C CA . ARG A 1 303 ? -16.464 -9.222 9.213 1.00 93.88 303 ARG A CA 1
ATOM 2162 C C . ARG A 1 303 ? -15.452 -10.316 9.498 1.00 93.88 303 ARG A C 1
ATOM 2164 O O . ARG A 1 303 ? -14.265 -10.147 9.228 1.00 93.88 303 ARG A O 1
ATOM 2171 N N . SER A 1 304 ? -15.918 -11.443 10.022 1.00 87.94 304 SER A N 1
ATOM 2172 C CA . SER A 1 304 ? -15.097 -12.638 10.195 1.00 87.94 304 SER A CA 1
ATOM 2173 C C . SER A 1 304 ? -15.888 -13.862 9.757 1.00 87.94 304 SER A C 1
ATOM 2175 O O . SER A 1 304 ? -16.906 -14.211 10.346 1.00 87.94 304 SER A O 1
ATOM 2177 N N . ARG A 1 305 ? -15.407 -14.529 8.711 1.00 83.38 305 ARG A N 1
ATOM 2178 C CA . ARG A 1 305 ? -15.865 -15.852 8.270 1.00 83.38 305 ARG A CA 1
ATOM 2179 C C . ARG A 1 305 ? -15.119 -16.970 8.986 1.00 83.38 305 ARG A C 1
ATOM 2181 O O . ARG A 1 305 ? -15.514 -18.131 8.906 1.00 83.38 305 ARG A O 1
ATOM 2188 N N . SER A 1 306 ? -14.023 -16.633 9.659 1.00 66.06 306 SER A N 1
ATOM 2189 C CA . SER A 1 306 ? -13.163 -17.613 10.291 1.00 66.06 306 SER A CA 1
ATOM 2190 C C . SER A 1 306 ? -13.756 -18.088 11.616 1.00 66.06 306 SER A C 1
ATOM 2192 O O . SER A 1 306 ? -13.793 -17.353 12.600 1.00 66.06 306 SER A O 1
ATOM 2194 N N . LEU A 1 307 ? -14.172 -19.358 11.652 1.00 57.28 307 LEU A N 1
ATOM 2195 C CA . LEU A 1 307 ? -14.539 -20.098 12.868 1.00 57.28 307 LEU A CA 1
ATOM 2196 C C . LEU A 1 307 ? -13.316 -20.437 13.748 1.00 57.28 307 LEU A C 1
ATOM 2198 O O . LEU A 1 307 ? -13.427 -21.286 14.633 1.00 57.28 307 LEU A O 1
ATOM 2202 N N . LEU A 1 308 ? -12.143 -19.834 13.492 1.00 52.16 308 LEU A N 1
ATOM 2203 C CA . LEU A 1 308 ? -10.895 -20.073 14.222 1.00 52.16 308 LEU A CA 1
ATOM 2204 C C . LEU A 1 308 ? -11.012 -19.606 15.679 1.00 52.16 308 LEU A C 1
ATOM 2206 O O . LEU A 1 308 ? -10.532 -18.540 16.038 1.00 52.16 308 LEU A O 1
ATOM 2210 N N . GLY A 1 309 ? -11.626 -20.453 16.503 1.00 55.06 309 GLY A N 1
ATOM 2211 C CA . GLY A 1 309 ? -11.526 -20.520 17.955 1.00 55.06 309 GLY A CA 1
ATOM 2212 C C . GLY A 1 309 ? -11.984 -19.281 18.750 1.00 55.06 309 GLY A C 1
ATOM 2213 O O . GLY A 1 309 ? -11.727 -18.138 18.385 1.00 55.06 309 GLY A O 1
ATOM 2214 N N . PRO A 1 310 ? -12.573 -19.471 19.942 1.00 51.44 310 PRO A N 1
ATOM 2215 C CA . PRO A 1 310 ? -12.976 -18.379 20.841 1.00 51.44 310 PRO A CA 1
ATOM 2216 C C . PRO A 1 310 ? -11.807 -17.555 21.428 1.00 51.44 310 PRO A C 1
ATOM 2218 O O . PRO A 1 310 ? -12.028 -16.737 22.314 1.00 51.44 310 PRO A O 1
ATOM 2221 N N . ALA A 1 311 ? -10.571 -17.754 20.959 1.00 54.28 311 ALA A N 1
ATOM 2222 C CA . ALA A 1 311 ? -9.376 -17.043 21.414 1.00 54.28 311 ALA A CA 1
ATOM 2223 C C . ALA A 1 311 ? -8.959 -15.896 20.473 1.00 54.28 311 ALA A C 1
ATOM 2225 O O . ALA A 1 311 ? -7.823 -15.428 20.543 1.00 54.28 311 ALA A O 1
ATOM 2226 N N . SER A 1 312 ? -9.844 -15.468 19.568 1.00 56.56 312 SER A N 1
ATOM 2227 C CA . SER A 1 312 ? -9.524 -14.391 18.635 1.00 56.56 312 SER A CA 1
ATOM 2228 C C . SER A 1 312 ? -9.352 -13.050 19.379 1.00 56.56 312 SER A C 1
ATOM 2230 O O . SER A 1 312 ? -10.209 -12.687 20.188 1.00 56.56 312 SER A O 1
ATOM 2232 N N . PRO A 1 313 ? -8.241 -12.335 19.139 1.00 60.34 313 PRO A N 1
ATOM 2233 C CA . PRO A 1 313 ? -7.850 -11.135 19.870 1.00 60.34 313 PRO A CA 1
ATOM 2234 C C . PRO A 1 313 ? -8.713 -9.922 19.515 1.00 60.34 313 PRO A C 1
ATOM 2236 O O . PRO A 1 313 ? -9.445 -9.914 18.525 1.00 60.34 313 PRO A O 1
ATOM 2239 N N . SER A 1 314 ? -8.615 -8.893 20.354 1.00 60.88 314 SER A N 1
ATOM 2240 C CA . SER A 1 314 ? -9.273 -7.594 20.219 1.00 60.88 314 SER A CA 1
ATOM 2241 C C . SER A 1 314 ? -9.276 -7.072 18.778 1.00 60.88 314 SER A C 1
ATOM 2243 O O . SER A 1 314 ? -8.299 -7.205 18.039 1.00 60.88 314 SER A O 1
ATOM 2245 N N . ILE A 1 315 ? -10.384 -6.462 18.350 1.00 70.75 315 ILE A N 1
ATOM 2246 C CA . ILE A 1 315 ? -10.534 -6.060 16.943 1.00 70.75 315 ILE A CA 1
ATOM 2247 C C . ILE A 1 315 ? -9.869 -4.709 16.674 1.00 70.75 315 ILE A C 1
ATOM 2249 O O . ILE A 1 315 ? -9.273 -4.501 15.611 1.00 70.75 315 ILE A O 1
ATOM 2253 N N . ILE A 1 316 ? -9.936 -3.819 17.661 1.00 67.75 316 ILE A N 1
ATOM 2254 C CA . ILE A 1 316 ? -9.226 -2.545 17.676 1.00 67.75 316 ILE A CA 1
ATOM 2255 C C . ILE A 1 316 ? -8.394 -2.475 18.942 1.00 67.75 316 ILE A C 1
ATOM 2257 O O . ILE A 1 316 ? -8.880 -2.817 20.015 1.00 67.75 316 ILE A O 1
ATOM 2261 N N . VAL A 1 317 ? -7.169 -1.986 18.819 1.00 74.75 317 VAL A N 1
ATOM 2262 C CA . VAL A 1 317 ? -6.348 -1.617 19.969 1.00 74.75 317 VAL A CA 1
ATOM 2263 C C . VAL A 1 317 ? -5.764 -0.239 19.707 1.00 74.75 317 VAL A C 1
ATOM 2265 O O . VAL A 1 317 ? -5.197 -0.005 18.641 1.00 74.75 317 VAL A O 1
ATOM 2268 N N . ALA A 1 318 ? -5.863 0.645 20.689 1.00 71.75 318 ALA A N 1
ATOM 2269 C CA . ALA A 1 318 ? -5.060 1.856 20.744 1.00 71.75 318 ALA A CA 1
ATOM 2270 C C . ALA A 1 318 ? -4.276 1.827 22.054 1.00 71.75 318 ALA A C 1
ATOM 2272 O O . ALA A 1 318 ? -4.867 1.712 23.129 1.00 71.75 318 ALA A O 1
ATOM 2273 N N . THR A 1 319 ? -2.950 1.814 21.941 1.00 75.25 319 THR A N 1
ATOM 2274 C CA . THR A 1 319 ? -2.046 1.498 23.061 1.00 75.25 319 THR A CA 1
ATOM 2275 C C . THR A 1 319 ? -1.179 2.657 23.521 1.00 75.25 319 THR A C 1
ATOM 2277 O O . THR A 1 319 ? -0.634 2.573 24.618 1.00 75.25 319 THR A O 1
ATOM 2280 N N . GLY A 1 320 ? -1.038 3.723 22.733 1.00 75.44 320 GLY A N 1
ATOM 2281 C CA . GLY A 1 320 ? -0.321 4.921 23.166 1.00 75.44 320 GLY A CA 1
ATOM 2282 C C . GLY A 1 320 ? -1.064 5.658 24.267 1.00 75.44 320 GLY A C 1
ATOM 2283 O O . GLY A 1 320 ? -2.291 5.741 24.252 1.00 75.44 320 GLY A O 1
ATOM 2284 N N . HIS A 1 321 ? -0.323 6.239 25.209 1.00 78.75 321 HIS A N 1
ATOM 2285 C CA . HIS A 1 321 ? -0.903 7.109 26.238 1.00 78.75 321 HIS A CA 1
ATOM 2286 C C . HIS A 1 321 ? -1.576 8.362 25.652 1.00 78.75 321 HIS A C 1
ATOM 2288 O O . HIS A 1 321 ? -2.440 8.953 26.294 1.00 78.75 321 HIS A O 1
ATOM 2294 N N . ASP A 1 322 ? -1.179 8.746 24.444 1.00 89.69 322 ASP A N 1
ATOM 2295 C CA . ASP A 1 322 ? -1.692 9.857 23.650 1.00 89.69 322 ASP A CA 1
ATOM 2296 C C . ASP A 1 322 ? -2.638 9.407 22.523 1.00 89.69 322 ASP A C 1
ATOM 2298 O O . ASP A 1 322 ? -3.088 10.240 21.741 1.00 89.69 322 ASP A O 1
ATOM 2302 N N . ALA A 1 323 ? -2.929 8.107 22.411 1.00 91.38 323 ALA A N 1
ATOM 2303 C CA . ALA A 1 323 ? -3.759 7.576 21.341 1.00 91.38 323 ALA A CA 1
ATOM 2304 C C . ALA A 1 323 ? -5.250 7.825 21.629 1.00 91.38 323 ALA A C 1
ATOM 2306 O O . ALA A 1 323 ? -5.831 7.213 22.529 1.00 91.38 323 ALA A O 1
ATOM 2307 N N . VAL A 1 324 ? -5.880 8.687 20.828 1.00 92.56 324 VAL A N 1
ATOM 2308 C CA . VAL A 1 324 ? -7.306 9.032 20.921 1.00 92.56 324 VAL A CA 1
ATOM 2309 C C . VAL A 1 324 ? -8.055 8.462 19.725 1.00 92.56 324 VAL A C 1
ATOM 2311 O O . VAL A 1 324 ? -7.671 8.675 18.575 1.00 92.56 324 VAL A O 1
ATOM 2314 N N . VAL A 1 325 ? -9.154 7.752 19.979 1.00 92.69 325 VAL A N 1
ATOM 2315 C CA . VAL A 1 325 ? -9.974 7.158 18.917 1.00 92.69 325 VAL A CA 1
ATOM 2316 C C . VAL A 1 325 ? -11.415 7.650 19.007 1.00 92.69 325 VAL A C 1
ATOM 2318 O O . VAL A 1 325 ? -12.131 7.350 19.960 1.00 92.69 325 VAL A O 1
ATOM 2321 N N . THR A 1 326 ? -11.869 8.330 17.960 1.00 93.94 326 THR A N 1
ATOM 2322 C CA . THR A 1 326 ? -13.259 8.730 17.746 1.00 93.94 326 THR A CA 1
ATOM 2323 C C . THR A 1 326 ? -13.874 7.859 16.656 1.00 93.94 326 THR A C 1
ATOM 2325 O O . THR A 1 326 ? -13.464 7.908 15.497 1.00 93.94 326 THR A O 1
ATOM 2328 N N . LEU A 1 327 ? -14.870 7.054 17.024 1.00 92.56 327 LEU A N 1
ATOM 2329 C CA . LEU A 1 327 ? -15.644 6.215 16.115 1.00 92.56 327 LEU A CA 1
ATOM 2330 C C . LEU A 1 327 ? -17.104 6.669 16.075 1.00 92.56 327 LEU A C 1
ATOM 2332 O O . LEU A 1 327 ? -17.778 6.727 17.106 1.00 92.56 327 LEU A O 1
ATOM 2336 N N . GLY A 1 328 ? -17.626 6.907 14.872 1.00 92.62 328 GLY A N 1
ATOM 2337 C CA . GLY A 1 328 ? -19.059 7.105 14.667 1.00 92.62 328 GLY A CA 1
ATOM 2338 C C . GLY A 1 328 ? -19.816 5.799 14.912 1.00 92.62 328 GLY A C 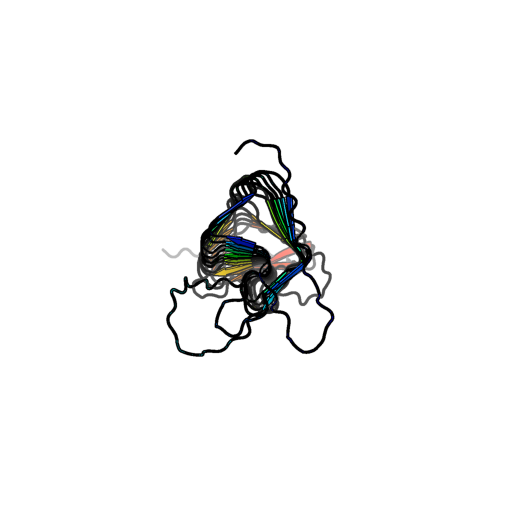1
ATOM 2339 O O . GLY A 1 328 ? -20.441 5.608 15.952 1.00 92.62 328 GLY A O 1
ATOM 2340 N N . THR A 1 329 ? -19.736 4.868 13.966 1.00 91.94 329 THR A N 1
ATOM 2341 C CA . THR A 1 329 ? -20.369 3.548 14.062 1.00 91.94 329 THR A CA 1
ATOM 2342 C C . THR A 1 329 ? -19.334 2.439 13.957 1.00 91.94 329 THR A C 1
ATOM 2344 O O . THR A 1 329 ? -18.540 2.433 13.025 1.00 91.94 329 THR A O 1
ATOM 2347 N N . ALA A 1 330 ? -19.390 1.457 14.852 1.00 91.38 330 ALA A N 1
ATOM 2348 C CA . ALA A 1 330 ? -18.699 0.180 14.699 1.00 91.38 330 ALA A CA 1
ATOM 2349 C C . ALA A 1 330 ? -19.728 -0.943 14.475 1.00 91.38 330 ALA A C 1
ATOM 2351 O O . ALA A 1 330 ? -20.598 -1.170 15.315 1.00 91.38 330 ALA A O 1
ATOM 2352 N N . ASP A 1 331 ? -19.651 -1.634 13.337 1.00 92.81 331 ASP A N 1
ATOM 2353 C CA . ASP A 1 331 ? -20.500 -2.776 12.994 1.00 92.81 331 ASP A CA 1
ATOM 2354 C C . ASP A 1 331 ? -19.764 -4.092 13.245 1.00 92.81 331 ASP A C 1
ATOM 2356 O O . ASP A 1 331 ? -18.862 -4.475 12.500 1.00 92.81 331 ASP A O 1
ATOM 2360 N N . CYS A 1 332 ? -20.174 -4.773 14.312 1.00 89.75 332 CYS A N 1
ATOM 2361 C CA . CYS A 1 332 ? -19.653 -6.050 14.783 1.00 89.75 332 CYS A CA 1
ATOM 2362 C C . CYS A 1 332 ? -20.677 -7.190 14.660 1.00 89.75 332 CYS A C 1
ATOM 2364 O O . CYS A 1 332 ? -20.528 -8.234 15.300 1.00 89.75 332 CYS A O 1
ATOM 2366 N N . ARG A 1 333 ? -21.734 -7.036 13.851 1.00 88.31 333 ARG A N 1
ATOM 2367 C CA . ARG A 1 333 ? -22.770 -8.077 13.688 1.00 88.31 333 ARG A CA 1
ATOM 2368 C C . ARG A 1 333 ? -22.235 -9.395 13.131 1.00 88.31 333 ARG A C 1
ATOM 2370 O O . ARG A 1 333 ? -22.825 -10.444 13.367 1.00 88.31 333 ARG A O 1
ATOM 2377 N N . GLU A 1 334 ? -21.112 -9.358 12.430 1.00 89.31 334 GLU A N 1
ATOM 2378 C CA . GLU A 1 334 ? -20.486 -10.532 11.818 1.00 89.31 334 GLU A CA 1
ATOM 2379 C C . GLU A 1 334 ? -19.213 -10.986 12.559 1.00 89.31 334 GLU A C 1
ATOM 2381 O O . GLU A 1 334 ? -18.478 -11.820 12.037 1.00 89.31 334 GLU A O 1
ATOM 2386 N N . VAL A 1 335 ? -18.925 -10.458 13.761 1.00 85.50 335 VAL A N 1
ATOM 2387 C CA . VAL A 1 335 ? -17.727 -10.846 14.530 1.00 85.50 335 VAL A CA 1
ATOM 2388 C C . VAL A 1 335 ? -18.077 -11.240 15.969 1.00 85.50 335 VAL A C 1
ATOM 2390 O O . VAL A 1 335 ? -18.308 -10.369 16.816 1.00 85.50 335 VAL A O 1
ATOM 2393 N N . PRO A 1 336 ? -18.093 -12.550 16.282 1.00 78.75 336 PRO A N 1
ATOM 2394 C CA . PRO A 1 336 ? -18.252 -13.032 17.648 1.00 78.75 336 PRO A CA 1
ATOM 2395 C C . PRO A 1 336 ? -17.150 -12.484 18.563 1.00 78.75 336 PRO A C 1
ATOM 2397 O O . PRO A 1 336 ? -15.976 -12.506 18.206 1.00 78.75 336 PRO A O 1
ATOM 2400 N N . GLY A 1 337 ? -17.520 -12.006 19.754 1.00 75.25 337 GLY A N 1
ATOM 2401 C CA . GLY A 1 337 ? -16.544 -11.528 20.742 1.00 75.25 337 GLY A CA 1
ATOM 2402 C C . GLY A 1 337 ? -15.875 -10.194 20.396 1.00 75.25 337 GLY A C 1
ATOM 2403 O O . GLY A 1 337 ? -14.785 -9.922 20.888 1.00 75.25 337 GLY A O 1
ATOM 2404 N N . CYS A 1 338 ? -16.510 -9.356 19.570 1.00 81.94 338 CYS A N 1
ATOM 2405 C CA . CYS A 1 338 ? -15.996 -8.027 19.250 1.00 81.94 338 CYS A CA 1
ATOM 2406 C C . CYS A 1 338 ? -15.689 -7.193 20.506 1.00 81.94 338 CYS A C 1
ATOM 2408 O O . CYS A 1 338 ? -16.585 -6.852 21.283 1.00 81.94 338 CYS A O 1
ATOM 2410 N N . ALA A 1 339 ? -14.408 -6.856 20.672 1.00 80.88 339 ALA A N 1
ATOM 2411 C CA . ALA A 1 339 ? -13.878 -6.058 21.770 1.00 80.88 339 ALA A CA 1
ATOM 2412 C C . ALA A 1 339 ? -13.070 -4.869 21.237 1.00 80.88 339 ALA A C 1
ATOM 2414 O O . ALA A 1 339 ? -12.277 -5.017 20.299 1.00 80.88 339 ALA A O 1
ATOM 2415 N N . LEU A 1 340 ? -13.273 -3.710 21.870 1.00 83.06 340 LEU A N 1
ATOM 2416 C CA . LEU A 1 340 ? -12.650 -2.427 21.547 1.00 83.06 340 LEU A CA 1
ATOM 2417 C C . LEU A 1 340 ? -11.907 -1.880 22.788 1.00 83.06 340 LEU A C 1
ATOM 2419 O O . LEU A 1 340 ? -12.378 -0.932 23.422 1.00 83.06 340 LEU A O 1
ATOM 2423 N N . PRO A 1 341 ? -10.789 -2.505 23.208 1.00 75.19 341 PRO A N 1
ATOM 2424 C CA . PRO A 1 341 ? -9.960 -2.013 24.305 1.00 75.19 341 PRO A CA 1
ATOM 2425 C C . PRO A 1 341 ? -9.155 -0.790 23.859 1.00 75.19 341 PRO A C 1
ATOM 2427 O O . PRO A 1 341 ? -8.054 -0.893 23.316 1.00 75.19 341 PRO A O 1
ATOM 2430 N N . VAL A 1 342 ? -9.724 0.384 24.091 1.00 74.44 342 VAL A N 1
ATOM 2431 C CA . VAL A 1 342 ? -9.061 1.664 23.864 1.00 74.44 342 VAL A CA 1
ATOM 2432 C C . VAL A 1 342 ? -9.200 2.495 25.132 1.00 74.44 342 VAL A C 1
ATOM 2434 O O . VAL A 1 342 ? -10.306 2.636 25.655 1.00 74.44 342 VAL A O 1
ATOM 2437 N N . ALA A 1 343 ? -8.070 3.013 25.619 1.00 74.00 343 ALA A N 1
ATOM 2438 C CA . ALA A 1 343 ? -8.012 3.800 26.848 1.00 74.00 343 ALA A CA 1
ATOM 2439 C C . ALA A 1 343 ? -8.739 5.145 26.722 1.00 74.00 343 ALA A C 1
ATOM 2441 O O . ALA A 1 343 ? -9.318 5.604 27.694 1.00 74.00 343 ALA A O 1
ATOM 2442 N N . GLN A 1 344 ? -8.708 5.769 25.540 1.00 81.44 344 GLN A N 1
ATOM 2443 C CA . GLN A 1 344 ? -9.373 7.044 25.266 1.00 81.44 344 GLN A CA 1
ATOM 2444 C C . GLN A 1 344 ? -10.224 6.921 24.002 1.00 81.44 344 GLN A C 1
ATOM 2446 O O . GLN A 1 344 ? -9.760 7.162 22.884 1.00 81.44 344 GLN A O 1
ATOM 2451 N N . MET A 1 345 ? -11.470 6.479 24.178 1.00 84.69 345 MET A N 1
ATOM 2452 C CA . MET A 1 345 ? -12.383 6.205 23.070 1.00 84.69 345 MET A CA 1
ATOM 2453 C C . MET A 1 345 ? -13.672 6.999 23.171 1.00 84.69 345 MET A C 1
ATOM 2455 O O . MET A 1 345 ? -14.349 6.979 24.194 1.00 84.69 345 MET A O 1
ATOM 2459 N N . GLN A 1 346 ? -14.060 7.612 22.059 1.00 86.88 346 GLN A N 1
ATOM 2460 C CA . GLN A 1 346 ? -15.393 8.161 21.862 1.00 86.88 346 GLN A CA 1
ATOM 2461 C C . GLN A 1 346 ? -16.110 7.304 20.823 1.00 86.88 346 GLN A C 1
ATOM 2463 O O . GLN A 1 346 ? -15.744 7.314 19.652 1.00 86.88 346 GLN A O 1
ATOM 2468 N N . LEU A 1 347 ? -17.116 6.539 21.245 1.00 85.62 347 LEU A N 1
ATOM 2469 C CA . LEU A 1 347 ? -17.919 5.695 20.359 1.00 85.62 347 LEU A CA 1
ATOM 2470 C C . LEU A 1 347 ? -19.371 6.168 20.360 1.00 85.62 347 LEU A C 1
ATOM 2472 O O . LEU A 1 347 ? -20.023 6.125 21.404 1.00 85.62 347 LEU A O 1
ATOM 2476 N N . ALA A 1 348 ? -19.895 6.568 19.198 1.00 84.94 348 ALA A N 1
ATOM 2477 C CA . ALA A 1 348 ? -21.288 7.004 19.107 1.00 84.94 348 ALA A CA 1
ATOM 2478 C C . ALA A 1 348 ? -22.272 5.824 19.007 1.00 84.94 348 ALA A C 1
ATOM 2480 O O . ALA A 1 348 ? -23.329 5.853 19.640 1.00 84.94 348 ALA A O 1
ATOM 2481 N N . ARG A 1 349 ? -21.945 4.772 18.239 1.00 83.94 349 ARG A N 1
ATOM 2482 C CA . ARG A 1 349 ? -22.829 3.611 18.028 1.00 83.94 349 ARG A CA 1
ATOM 2483 C C . ARG A 1 349 ? -22.058 2.304 17.823 1.00 83.94 349 ARG A C 1
ATOM 2485 O O . ARG A 1 349 ? -21.143 2.238 17.009 1.00 83.94 349 ARG A O 1
ATOM 2492 N N . LEU A 1 350 ? -22.479 1.237 18.503 1.00 85.56 350 LEU A N 1
ATOM 2493 C CA . LEU A 1 350 ? -21.977 -0.131 18.320 1.00 85.56 350 LEU A CA 1
ATOM 2494 C C . LEU A 1 350 ? -23.126 -1.055 17.899 1.00 85.56 350 LEU A C 1
ATOM 2496 O O . LEU A 1 350 ? -24.139 -1.149 18.597 1.00 85.56 350 LEU A O 1
ATOM 2500 N N . LEU A 1 351 ? -22.971 -1.755 16.775 1.00 86.00 351 LEU A N 1
ATOM 2501 C CA . LEU A 1 351 ? -23.921 -2.762 16.293 1.00 86.00 351 LEU A CA 1
ATOM 2502 C C . LEU A 1 351 ? -23.368 -4.158 16.599 1.00 86.00 351 LEU A C 1
ATOM 2504 O O . LEU A 1 351 ? -22.294 -4.513 16.122 1.00 86.00 351 LEU A O 1
ATOM 2508 N N . CYS A 1 352 ? -24.096 -4.969 17.366 1.00 83.81 352 CYS A N 1
ATOM 2509 C CA . CYS A 1 352 ? -23.726 -6.358 17.658 1.00 83.81 352 CYS A CA 1
ATOM 2510 C C . CYS A 1 352 ? -24.800 -7.317 17.099 1.00 83.81 352 CYS A C 1
ATOM 2512 O O . CYS A 1 352 ? -25.898 -6.891 16.744 1.00 83.81 352 CYS A O 1
ATOM 2514 N N . GLN A 1 353 ? -24.523 -8.628 17.040 1.00 77.62 353 GLN A N 1
ATOM 2515 C CA . GLN A 1 353 ? -25.375 -9.611 16.331 1.00 77.62 353 GLN A CA 1
ATOM 2516 C C . GLN A 1 353 ? -26.867 -9.600 16.726 1.00 77.62 353 GLN A C 1
ATOM 2518 O O . GLN A 1 353 ? -27.723 -9.918 15.907 1.00 77.62 353 GLN A O 1
ATOM 2523 N N . ARG A 1 354 ? -27.189 -9.246 17.978 1.00 73.38 354 ARG A N 1
ATOM 2524 C CA . ARG A 1 354 ? -28.544 -9.325 18.561 1.00 73.38 354 ARG A CA 1
ATOM 2525 C C . ARG A 1 354 ? -29.125 -7.970 19.002 1.00 73.38 354 ARG A C 1
ATOM 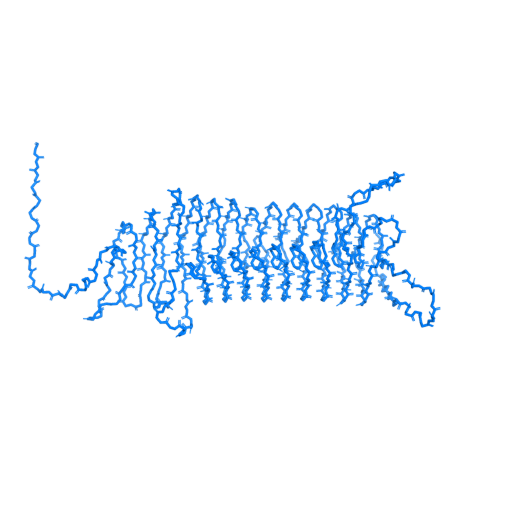2527 O O . ARG A 1 354 ? -29.968 -7.941 19.893 1.00 73.38 354 ARG A O 1
ATOM 2534 N N . GLY A 1 355 ? -28.649 -6.846 18.451 1.00 61.56 355 GLY A N 1
ATOM 2535 C CA . GLY A 1 355 ? -29.104 -5.503 18.850 1.00 61.56 355 GLY A CA 1
ATOM 2536 C C . GLY A 1 355 ? -28.021 -4.417 18.848 1.00 61.56 355 GLY A C 1
ATOM 2537 O O . GLY A 1 355 ? -26.875 -4.645 18.463 1.00 61.56 355 GLY A O 1
ATOM 2538 N N . GLU A 1 356 ? -28.406 -3.215 19.274 1.00 59.81 356 GLU A N 1
ATOM 2539 C CA . GLU A 1 356 ? -27.602 -1.991 19.155 1.00 59.81 356 GLU A CA 1
ATOM 2540 C C . GLU A 1 356 ? -27.330 -1.355 20.520 1.00 59.81 356 GLU A C 1
ATOM 2542 O O . GLU A 1 356 ? -28.218 -1.316 21.378 1.00 59.81 356 GLU A O 1
ATOM 2547 N N . SER A 1 357 ? -26.135 -0.791 20.713 1.00 60.25 357 SER A N 1
ATOM 2548 C CA . SER A 1 357 ? -25.913 0.155 21.806 1.00 60.25 357 SER A CA 1
ATOM 2549 C C . SER A 1 357 ? -26.564 1.502 21.479 1.00 60.25 357 SER A C 1
ATOM 2551 O O . SER A 1 357 ? -26.451 2.005 20.363 1.00 60.25 357 SER A O 1
ATOM 2553 N N . ARG A 1 358 ? -27.254 2.104 22.456 1.00 51.25 358 ARG A N 1
ATOM 2554 C CA . ARG A 1 358 ? -27.829 3.463 22.346 1.00 51.25 358 ARG A CA 1
ATOM 2555 C C . ARG A 1 358 ? -27.205 4.476 23.311 1.00 51.25 358 ARG A C 1
ATOM 2557 O O . ARG A 1 358 ? -27.729 5.573 23.456 1.00 51.25 358 ARG A O 1
ATOM 2564 N N . GLN A 1 359 ? -26.131 4.111 24.006 1.00 52.19 359 GLN A N 1
ATOM 2565 C CA . GLN A 1 359 ? -25.469 4.985 24.976 1.00 52.19 359 GLN A CA 1
ATOM 2566 C C . GLN A 1 359 ? -24.027 5.256 24.553 1.00 52.19 359 GLN A C 1
ATOM 2568 O O . GLN A 1 359 ? -23.347 4.344 24.085 1.00 52.19 359 GLN A O 1
ATOM 2573 N N . SER A 1 360 ? -23.593 6.505 24.752 1.00 52.28 360 SER A N 1
ATOM 2574 C CA . SER A 1 360 ? -22.178 6.883 24.735 1.00 52.28 360 SER A CA 1
ATOM 2575 C C . SER A 1 360 ? -21.467 6.099 25.834 1.00 52.28 360 SER A C 1
ATOM 2577 O O . SER A 1 360 ? -21.921 6.084 26.981 1.00 52.28 360 SER A O 1
ATOM 2579 N N . LEU A 1 361 ? -20.410 5.386 25.468 1.00 54.34 361 LEU A N 1
ATOM 2580 C CA . LEU A 1 361 ? -19.690 4.492 26.365 1.00 54.34 361 LEU A CA 1
ATOM 2581 C C . LEU A 1 361 ? -18.366 5.134 26.751 1.00 54.34 361 LEU A C 1
ATOM 2583 O O . LEU A 1 361 ? -17.603 5.531 25.875 1.00 54.34 361 LEU A O 1
ATOM 2587 N N . ALA A 1 362 ? -18.103 5.209 28.054 1.00 56.16 362 ALA A N 1
ATOM 2588 C CA . ALA A 1 362 ? -16.773 5.504 28.567 1.00 56.16 362 ALA A CA 1
ATOM 2589 C C . ALA A 1 362 ? -15.941 4.209 28.622 1.00 56.16 362 ALA A C 1
ATOM 2591 O O . ALA A 1 362 ? -16.487 3.150 28.933 1.00 56.16 362 ALA A O 1
ATOM 2592 N N . ASP A 1 363 ? -14.659 4.342 28.283 1.00 56.06 363 ASP A N 1
ATOM 2593 C CA . ASP A 1 363 ? -13.510 3.430 28.378 1.00 56.06 363 ASP A CA 1
ATOM 2594 C C . ASP A 1 363 ? -13.774 1.914 28.291 1.00 56.06 363 ASP A C 1
ATOM 2596 O O . ASP A 1 363 ? -14.303 1.273 29.201 1.00 56.06 363 ASP A O 1
ATOM 2600 N N . GLY A 1 364 ? -13.306 1.318 27.185 1.00 57.59 364 GLY A N 1
ATOM 2601 C CA . GLY A 1 364 ? -13.272 -0.129 26.963 1.00 57.59 364 GLY A CA 1
ATOM 2602 C C . GLY A 1 364 ? -14.656 -0.770 26.825 1.00 57.59 364 GLY A C 1
ATOM 2603 O O . GLY A 1 364 ? -15.236 -1.240 27.800 1.00 57.59 364 GLY A O 1
ATOM 2604 N N . THR A 1 365 ? -15.166 -0.884 25.596 1.00 62.09 365 THR A N 1
ATOM 2605 C CA . THR A 1 365 ? -16.456 -1.546 25.320 1.00 62.09 365 THR A CA 1
ATOM 2606 C C . THR A 1 365 ? -16.259 -2.881 24.607 1.00 62.09 365 THR A C 1
ATOM 2608 O O . THR A 1 365 ? -15.502 -2.975 23.641 1.00 62.09 365 THR A O 1
ATOM 2611 N N . ALA A 1 366 ? -17.000 -3.910 25.020 1.00 64.25 366 ALA A N 1
ATOM 2612 C CA . ALA A 1 366 ? -17.131 -5.155 24.264 1.00 64.25 366 ALA A CA 1
ATOM 2613 C C . ALA A 1 366 ? -18.602 -5.520 23.999 1.00 64.25 366 ALA A C 1
ATOM 2615 O O . ALA A 1 366 ? -19.471 -5.327 24.855 1.00 64.25 366 ALA A O 1
ATOM 2616 N N . CYS A 1 367 ? -18.869 -6.103 22.825 1.00 65.06 367 CYS A N 1
ATOM 2617 C CA . CYS A 1 367 ? -20.102 -6.835 22.556 1.00 65.06 367 CYS A CA 1
ATOM 2618 C C . CYS A 1 367 ? -20.048 -8.155 23.335 1.00 65.06 367 CYS A C 1
ATOM 2620 O O . CYS A 1 367 ? -19.286 -9.057 22.983 1.00 65.06 367 CYS A O 1
ATOM 2622 N N . ARG A 1 368 ? -20.877 -8.301 24.374 1.00 66.38 368 ARG A N 1
ATOM 2623 C CA . ARG A 1 368 ? -21.039 -9.577 25.078 1.00 66.38 368 ARG A CA 1
ATOM 2624 C C . ARG A 1 368 ? -22.457 -10.107 24.916 1.00 66.38 368 ARG A C 1
ATOM 2626 O O . ARG A 1 368 ? -23.428 -9.413 25.219 1.00 66.38 368 ARG A O 1
ATOM 2633 N N . GLU A 1 369 ? -22.570 -11.355 24.467 1.00 55.56 369 GLU A N 1
ATOM 2634 C CA . GLU A 1 369 ? -23.839 -12.081 24.494 1.00 55.56 369 GLU A CA 1
ATOM 2635 C C . GLU A 1 369 ? -24.151 -12.521 25.936 1.00 55.56 369 GLU A C 1
ATOM 2637 O O . GLU A 1 369 ? -23.347 -13.202 26.578 1.00 55.56 369 GLU A O 1
ATOM 2642 N N . CYS A 1 370 ? -25.316 -12.124 26.460 1.00 50.12 370 CYS A N 1
ATOM 2643 C CA . CYS A 1 370 ? -25.861 -12.636 27.718 1.00 50.12 370 CYS A CA 1
ATOM 2644 C C . CYS A 1 370 ? -26.913 -13.733 27.439 1.00 50.12 370 CYS A C 1
ATOM 2646 O O . CYS A 1 370 ? -27.627 -13.661 26.431 1.00 50.12 370 CYS A O 1
ATOM 2648 N N . PRO A 1 371 ? -27.077 -14.728 28.333 1.00 46.50 371 PRO A N 1
ATOM 2649 C CA . PRO A 1 371 ? -28.102 -15.764 28.203 1.00 46.50 371 PRO A CA 1
ATOM 2650 C C . PRO A 1 371 ? -29.507 -15.191 28.475 1.00 46.50 371 PRO A C 1
ATOM 2652 O O . PRO A 1 371 ? -30.002 -15.279 29.588 1.00 46.50 371 PRO A O 1
ATOM 2655 N N . ALA A 1 372 ? -30.101 -14.533 27.469 1.00 49.81 372 ALA A N 1
ATOM 2656 C CA . ALA A 1 372 ? -31.535 -14.190 27.330 1.00 49.81 372 ALA A CA 1
ATOM 2657 C C . ALA A 1 372 ? -31.857 -13.436 26.010 1.00 49.81 372 ALA A C 1
ATOM 2659 O O . ALA A 1 372 ? -32.902 -12.804 25.899 1.00 49.81 372 ALA A O 1
ATOM 2660 N N . GLY A 1 373 ? -30.957 -13.414 25.015 1.00 43.81 373 GLY A N 1
ATOM 2661 C CA . GLY A 1 373 ? -31.158 -12.593 23.808 1.00 43.81 373 GLY A CA 1
ATOM 2662 C C . GLY A 1 373 ? -30.945 -11.088 24.028 1.00 43.81 373 GLY A C 1
ATOM 2663 O O . GLY A 1 373 ? -31.281 -10.292 23.160 1.00 43.81 373 GLY A O 1
ATOM 2664 N N . GLN A 1 374 ? -30.363 -10.695 25.164 1.00 43.41 374 GLN A N 1
ATOM 2665 C CA . GLN A 1 374 ? -29.953 -9.319 25.445 1.00 43.41 374 GLN A CA 1
ATOM 2666 C C . GLN A 1 374 ? -28.447 -9.155 25.206 1.00 43.41 374 GLN A C 1
ATOM 2668 O O . GLN A 1 374 ? -27.653 -10.023 25.577 1.00 43.41 374 GLN A O 1
ATOM 2673 N N . ILE A 1 375 ? -28.053 -8.021 24.627 1.00 45.62 375 ILE A N 1
ATOM 2674 C CA . ILE A 1 375 ? -26.661 -7.560 24.602 1.00 45.62 375 ILE A CA 1
ATOM 2675 C C . ILE A 1 375 ? -26.468 -6.624 25.784 1.00 45.62 375 ILE A C 1
ATOM 2677 O O . ILE A 1 375 ? -27.261 -5.703 25.985 1.00 45.62 375 ILE A O 1
ATOM 2681 N N . ARG A 1 376 ? -25.396 -6.830 26.547 1.00 54.53 376 ARG A N 1
ATOM 2682 C CA . ARG A 1 376 ? -24.935 -5.838 27.516 1.00 54.53 376 ARG A CA 1
ATOM 2683 C C . ARG A 1 376 ? -23.536 -5.388 27.153 1.00 54.53 376 ARG A C 1
ATOM 2685 O O . ARG A 1 376 ? -22.653 -6.202 26.894 1.00 54.53 376 ARG A O 1
ATOM 2692 N N . LEU A 1 377 ? -23.368 -4.076 27.160 1.00 54.09 377 LEU A N 1
ATOM 2693 C CA . LEU A 1 377 ? -22.079 -3.421 27.041 1.00 54.09 377 LEU A CA 1
ATOM 2694 C C . LEU A 1 377 ? -21.433 -3.536 28.415 1.00 54.09 377 LEU A C 1
ATOM 2696 O O . LEU A 1 377 ? -22.017 -3.117 29.416 1.00 54.09 377 LEU A O 1
ATOM 2700 N N . VAL A 1 378 ? -20.281 -4.188 28.475 1.00 55.22 378 VAL A N 1
ATOM 2701 C CA . VAL A 1 378 ? -19.536 -4.356 29.721 1.00 55.22 378 VAL A CA 1
ATOM 2702 C C . VAL A 1 378 ? -18.236 -3.586 29.568 1.00 55.22 378 VAL A C 1
ATOM 2704 O O . VAL A 1 378 ? -17.559 -3.747 28.553 1.00 55.22 378 VAL A O 1
ATOM 2707 N N . ALA A 1 379 ? -17.914 -2.762 30.567 1.00 53.50 379 ALA A N 1
ATOM 2708 C CA . ALA A 1 379 ? -16.586 -2.178 30.698 1.00 53.50 379 ALA A CA 1
ATOM 2709 C C . ALA A 1 379 ? -15.554 -3.313 30.796 1.00 53.50 379 ALA A C 1
ATOM 2711 O O . ALA A 1 379 ? -15.789 -4.268 31.546 1.00 53.50 379 ALA A O 1
ATOM 2712 N N . VAL A 1 380 ? -14.441 -3.217 30.062 1.00 54.38 380 VAL A N 1
ATOM 2713 C CA . VAL A 1 380 ? -13.402 -4.272 29.968 1.00 54.38 380 VAL A CA 1
ATOM 2714 C C . VAL A 1 380 ? -12.926 -4.751 31.353 1.00 54.38 380 VAL A C 1
ATOM 2716 O O . VAL A 1 380 ? -12.658 -5.940 31.532 1.00 54.38 380 VAL A O 1
ATOM 2719 N N . ASP A 1 381 ? -12.966 -3.872 32.359 1.00 51.38 381 ASP A N 1
ATOM 2720 C CA . ASP A 1 381 ? -12.380 -4.114 33.682 1.00 51.38 381 ASP A CA 1
ATOM 2721 C C . ASP A 1 381 ? -13.383 -4.600 34.747 1.00 51.38 381 ASP A C 1
ATOM 2723 O O . ASP A 1 381 ? -12.999 -4.944 35.867 1.00 51.38 381 ASP A O 1
ATOM 2727 N N . LYS A 1 382 ? -14.690 -4.660 34.440 1.00 51.41 382 LYS A N 1
ATOM 2728 C CA . LYS A 1 382 ? -15.702 -5.121 35.409 1.00 51.41 382 LYS A CA 1
ATOM 2729 C C . LYS A 1 382 ? -15.974 -6.616 35.258 1.00 51.41 382 LYS A C 1
ATOM 2731 O O . LYS A 1 382 ? -16.583 -7.085 34.295 1.00 51.41 382 LYS A O 1
ATOM 2736 N N . ALA A 1 383 ? -15.550 -7.374 36.268 1.00 45.69 383 ALA A N 1
ATOM 2737 C CA . ALA A 1 383 ? -15.711 -8.818 36.342 1.00 45.69 383 ALA A CA 1
ATOM 2738 C C . ALA A 1 383 ? -17.171 -9.277 36.116 1.00 45.69 383 ALA A C 1
ATOM 2740 O O . ALA A 1 383 ? -18.071 -9.016 36.908 1.00 45.69 383 ALA A O 1
ATOM 2741 N N . ARG A 1 384 ? -17.357 -10.037 35.028 1.00 45.91 384 ARG A N 1
ATOM 2742 C CA . ARG A 1 384 ? -18.232 -11.223 34.883 1.00 45.91 384 ARG A CA 1
ATOM 2743 C C . ARG A 1 384 ? -19.709 -11.171 35.303 1.00 45.91 384 ARG A C 1
ATOM 2745 O O . ARG A 1 384 ? -20.321 -12.233 35.346 1.00 45.91 384 ARG A O 1
ATOM 2752 N N . LEU A 1 385 ? -20.346 -10.027 35.512 1.00 43.75 385 LEU A N 1
ATOM 2753 C CA . LEU A 1 385 ? -21.773 -10.026 35.849 1.00 43.75 385 LEU A CA 1
ATOM 2754 C C . LEU A 1 385 ? -22.644 -9.794 34.610 1.00 43.75 385 LEU A C 1
ATOM 2756 O O . LEU A 1 385 ? -23.023 -8.673 34.278 1.00 43.75 385 LEU A O 1
ATOM 2760 N N . CYS A 1 386 ? -23.034 -10.894 33.957 1.00 47.44 386 CYS A N 1
ATOM 2761 C CA . CYS A 1 386 ? -24.337 -10.926 33.294 1.00 47.44 386 CYS A CA 1
ATOM 2762 C C . CYS A 1 386 ? -25.378 -10.813 34.417 1.00 47.44 386 CYS A C 1
ATOM 2764 O O . CYS A 1 386 ? -25.794 -11.829 34.966 1.00 47.44 386 CYS A O 1
ATOM 2766 N N . LEU A 1 387 ? -25.718 -9.593 34.850 1.00 44.84 387 LEU A N 1
ATOM 2767 C CA . LEU A 1 387 ? -26.777 -9.409 35.841 1.00 44.84 387 LEU A CA 1
ATOM 2768 C C . LEU A 1 387 ? -28.073 -9.882 35.181 1.00 44.84 387 LEU A C 1
ATOM 2770 O O . LEU A 1 387 ? -28.592 -9.213 34.283 1.00 44.84 387 LEU A O 1
ATOM 2774 N N . GLY A 1 388 ? -28.553 -11.058 35.589 1.00 39.41 388 GLY A N 1
ATOM 2775 C CA . GLY A 1 388 ? -29.883 -11.526 35.228 1.00 39.41 388 GLY A CA 1
ATOM 2776 C C . GLY A 1 388 ? -30.886 -10.440 35.596 1.00 39.41 388 GLY A C 1
ATOM 2777 O O . GLY A 1 388 ? -30.746 -9.797 36.638 1.00 39.41 388 GLY A O 1
ATOM 2778 N N . SER A 1 389 ? -31.856 -10.177 34.723 1.00 36.59 389 SER A N 1
ATOM 2779 C CA . SER A 1 389 ? -32.947 -9.269 35.051 1.00 36.59 389 SER A CA 1
ATOM 2780 C C . SER A 1 389 ? -33.720 -9.854 36.232 1.00 36.59 389 SER A C 1
ATOM 2782 O O . SER A 1 389 ? -34.631 -10.657 36.050 1.00 36.59 389 SER A O 1
ATOM 2784 N N . GLN A 1 390 ? -33.364 -9.475 37.454 1.00 36.78 390 GLN A N 1
ATOM 2785 C CA . GLN A 1 390 ? -34.352 -9.468 38.512 1.00 36.78 390 GLN A CA 1
ATOM 2786 C C . GLN A 1 390 ? -35.211 -8.239 38.249 1.00 36.78 390 GLN A C 1
ATOM 2788 O O . GLN A 1 390 ? -34.715 -7.113 38.223 1.00 36.78 390 GLN A O 1
ATOM 2793 N N . SER A 1 391 ? -36.489 -8.471 37.964 1.00 39.28 391 SER A N 1
ATOM 2794 C CA . SER A 1 391 ? -37.522 -7.446 37.946 1.00 39.28 391 SER A CA 1
ATOM 2795 C C . SER A 1 391 ? -37.631 -6.845 39.351 1.00 39.28 391 SER A C 1
ATOM 2797 O O . SER A 1 391 ? -38.438 -7.275 40.169 1.00 39.28 391 SER A O 1
ATOM 2799 N N . GLY A 1 392 ? -36.755 -5.900 39.663 1.00 39.22 392 GLY A N 1
ATOM 2800 C CA . GLY A 1 392 ? -36.740 -5.175 40.920 1.00 39.22 392 GLY A CA 1
ATOM 2801 C C . GLY A 1 392 ? -36.451 -3.720 40.613 1.00 39.22 392 GLY A C 1
ATOM 2802 O O . GLY A 1 392 ? -35.353 -3.375 40.191 1.00 39.22 392 GLY A O 1
ATOM 2803 N N . THR A 1 393 ? -37.465 -2.879 40.772 1.00 37.72 393 THR A N 1
ATOM 2804 C CA . THR A 1 393 ? -37.386 -1.417 40.749 1.00 37.72 393 THR A CA 1
ATOM 2805 C C . THR A 1 393 ? -36.225 -0.923 41.614 1.00 37.72 393 THR A C 1
ATOM 2807 O O . THR A 1 393 ? -36.307 -0.958 42.839 1.00 37.72 393 THR A O 1
ATOM 2810 N N . VAL A 1 394 ? -35.150 -0.445 40.982 1.00 31.69 394 VAL A N 1
ATOM 2811 C CA . VAL A 1 394 ? -34.077 0.296 41.655 1.00 31.69 394 VAL A CA 1
ATOM 2812 C C . VAL A 1 394 ? -34.411 1.783 41.550 1.00 31.69 394 VAL A C 1
ATOM 2814 O O . VAL A 1 394 ? -34.271 2.387 40.489 1.00 31.69 394 VAL A O 1
ATOM 2817 N N . ASN A 1 395 ? -34.883 2.361 42.656 1.00 30.52 395 ASN A N 1
ATOM 2818 C CA . ASN A 1 395 ? -35.009 3.807 42.823 1.00 30.52 395 ASN A CA 1
ATOM 2819 C C . ASN A 1 395 ? -33.613 4.413 43.018 1.00 30.52 395 ASN A C 1
ATOM 2821 O O . ASN A 1 395 ? -32.969 4.170 44.039 1.00 30.52 395 ASN A O 1
ATOM 2825 N N . TYR A 1 396 ? -33.162 5.231 42.070 1.00 28.67 396 TYR A N 1
ATOM 2826 C CA . TYR A 1 396 ? -32.011 6.110 42.263 1.00 28.67 396 TYR A CA 1
ATOM 2827 C C . TYR A 1 396 ? -32.497 7.450 42.827 1.00 28.67 396 TYR A C 1
ATOM 2829 O O . TYR A 1 396 ? -33.012 8.292 42.095 1.00 28.67 396 TYR A O 1
ATOM 2837 N N . ASN A 1 397 ? -32.326 7.653 44.135 1.00 28.05 397 ASN A N 1
ATOM 2838 C CA . ASN A 1 397 ? -32.436 8.977 44.747 1.00 28.05 397 ASN A CA 1
ATOM 2839 C C . ASN A 1 397 ? -31.141 9.755 44.483 1.00 28.05 397 ASN A C 1
ATOM 2841 O O . ASN A 1 397 ? -30.107 9.467 45.086 1.00 28.05 397 ASN A O 1
ATOM 2845 N N . TYR A 1 398 ? -31.203 10.759 43.608 1.00 27.83 398 TYR A N 1
ATOM 2846 C CA . TYR A 1 398 ? -30.177 11.794 43.527 1.00 27.83 398 TYR A CA 1
ATOM 2847 C C . TYR A 1 398 ? -30.366 12.774 44.687 1.00 27.83 398 TYR A C 1
ATOM 2849 O O . TYR A 1 398 ? -31.398 13.432 44.806 1.00 27.83 398 TYR A O 1
ATOM 2857 N N . ARG A 1 399 ? -29.357 12.865 45.556 1.00 28.48 399 ARG A N 1
ATOM 2858 C CA . ARG A 1 399 ? -29.263 13.891 46.597 1.00 28.48 399 ARG A CA 1
ATOM 2859 C C . ARG A 1 399 ? -28.581 15.110 45.976 1.00 28.48 399 ARG A C 1
ATOM 2861 O O . ARG A 1 399 ? -27.387 15.068 45.698 1.00 28.48 399 ARG A O 1
ATOM 2868 N N . VAL A 1 400 ? -29.352 16.164 45.725 1.00 31.17 400 VAL A N 1
ATOM 2869 C CA . VAL A 1 400 ? -28.829 17.494 45.387 1.00 31.17 400 VAL A CA 1
ATOM 2870 C C . VAL A 1 400 ? -28.225 18.074 46.667 1.00 31.17 400 VAL A C 1
ATOM 2872 O O . VAL A 1 400 ? -28.924 18.180 47.674 1.00 31.17 400 VAL A O 1
ATOM 2875 N N . LEU A 1 401 ? -26.931 18.389 46.651 1.00 34.97 401 LEU A N 1
ATOM 2876 C CA . LEU A 1 401 ? -26.314 19.250 47.658 1.00 34.97 401 LEU A CA 1
ATOM 2877 C C . LEU A 1 401 ? -26.291 20.671 47.090 1.00 34.97 401 LEU A C 1
ATOM 2879 O O . LEU A 1 401 ? -25.802 20.882 45.981 1.00 34.97 401 LEU A O 1
ATOM 2883 N N . SER A 1 402 ? -26.910 21.576 47.847 1.00 46.53 402 SER A N 1
ATOM 2884 C CA . SER A 1 402 ? -26.949 23.032 47.677 1.00 46.53 402 SER A CA 1
ATOM 2885 C C . SER A 1 402 ? -25.615 23.690 47.979 1.00 46.53 402 SER A C 1
ATOM 2887 O O . SER A 1 402 ? -25.000 23.241 48.978 1.00 46.53 402 SER A O 1
#

Organism: NCBI:txid1628268

Sequence (402 aa):
MRSGKKLSLHIKEYRGDQAQARPRKSRAIFALNMDVSGGNVTITESGATRGYGGSVGVGAVHAANVDVSGGNVTIKQSEAAESGGTGEWVVFLVLYSYGTGGAISAGNMMIVSGGSVSITESTAFDGDGGAIDAVNDMNVSGGNVTITKSQATRGGCIYIEDDFMQSGGAVSLEGCRAIREGGGIFSSRNITMGEMATLTIRDTLADRGGGIMTTWMHNKARRLHVSNCSATSHGGCVYVRARAELAAPLSLSGCIAKGTGGGIYAQGKLVSPQISCTDCHAPTSACFHLESGEASIESLILRSRSLLGPASPSIIVATGHDAVVTLGTADCREVPGCALPVAQMQLARLLCQRGESRQSLADGTACRECPAGQIRLVAVDKARLCLGSQSGTVNYNYRVLS

Secondary structure (DSSP, 8-state):
--S------EE-------TTS---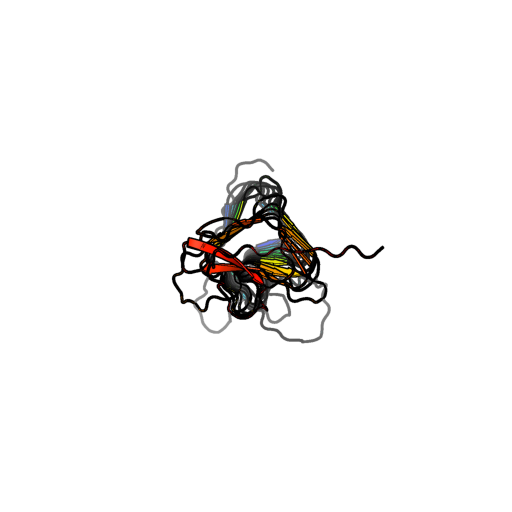---SEEEEEEE-SSEEEEES-EEEPPPTT------SEEEEEEEESSEEEEES-EEE-----------S---------SSEEEEEEEEESSSEEEEESEEESSSB-SSEEESSEEEESSSEEEEES-EEEE-SSEEESS-EEESSSEEEEES-EEEEE-SSEEEEEEEEE-TT-EEEEES-EEEE-SSEEEEEEEE--SEEEEES-EEEEE-SSEEEEEEEEESS-EEEES-EESSB-SSEEEEEEEEEEEEEEES-B-SS-SSEEEEEEEEEEEEEEEE------TT---SEEE-STT-EEEEEEEEEEE-TT-EE-BSSEEEEEEEETTEE--S-B-S-EEEEE-TTS-EEEEETTS--------------------

pLDDT: mean 78.07, std 22.27, range [24.58, 98.75]

Foldseek 3Di:
DDDDDAPEDADDDDPDPDDDDDDQFDAQEDEQEAEAQDHEYEAEEGEHDDDPPPDFFEWNEEYQEYEHAHYEYHYAAIAGDDDDDPDDDDDDPDPPDLAQAQHYEHNAEYEAAAYEYEYEHGERPAGEAQHYEHAAEYEAEHYEYHYEQGCEQEQQHYEHAYEYEYQAYEYAAYNGEHAAYAQHYEYAAEYAYHAHYAYEHELGEHQEQQHYEYQEYHANYPYDEFELGQHAAYAQHGEYEAYYHHPDEYEYENGEYAHDASHYEYEAEAEEQYYEYENAAYLAARHYEYAAHEYAYAEYHYAYPDPPDPNGHENYEYDHPHYAYEYNEYECLHPPWHWHQYQHYFYCKYHHVQDIDHDTDHGIWIFDDDPPSDTDTDHPPDPDDPPDDPVDDDDDDDDDDD

InterPro domains:
  IPR006626 Parallel beta-helix repeat [SM00710] (114-136)
  IPR006626 Parallel beta-helix repeat [SM00710] (142-162)
  IPR006626 Parallel beta-helix repeat [SM00710] (168-189)
  IPR006626 Parallel beta-helix repeat [SM00710] (221-242)
  IPR006626 Parallel beta-helix repeat [SM00710] (247-268)
  IPR011050 Pectin lyase fold/virulence factor [SSF51126] (38-269)